Protein AF-A0A3R7LXV8-F1 (afdb_monomer_lite)

Foldseek 3Di:
DADDDDPDDDDDDDDDADADEDEDEDEDAHDDDPDDDDAEADDDHPYEPDYAYPYLEYEEAEAEEEHQDDEAAEDEDEPPANYEYEEYEHEYEYQYAEYADYEAYDEHYEYAEAEYEYEHQEHEYAYDEYAQAALYEYNYDDAYEYEHAYAEYAYHEYAQYALYEHEEAYAEYEHQYAEYAEAEYEAEHLYEYEEYEYEYAHAEAEYAYHEYEAEHLYEYEEYEYEEEHQEHEYAEHEYAYYANYEYEEYEYEYEHQEHEYAYAEYAAEALYEYEEYEYEYEYQYYEYADHEYEAEHLYEYEEYEYEYEYQYHEYAYAEYEAEANYEYEEYEYEYEHQEAEYAEAEYAYYAAYEYEEYEYYYEHAYHEYAYAEYHQALEEYEEYEYEEAYQEHDYNEHEYHQHENGDYYEYEYAYNYQEYYYEYEYHGYADDEYEYDYDDDHHDDDYDYADDDDYDYDDPDDDDDDDDDDDDDD

pLDDT: mean 75.25, std 23.35, range [21.7, 98.75]

Organism: Penaeus vannamei (NCBI:txid6689)

Sequence (474 aa):
MPLLWELSWLRQSLSFEIRLFFCGRWRLPLLWELSWLPPEPLFRNRGFFCGRWRCLFCGAVLVTARASLFEIEAFSVDAGDASSVGAVLVTARASLFEIEAFRGPGDASSVGAVLVTARASLFEIEAFLVDAGDASFCGSCPLLTARDSLFEIDSFSVDAGDASSVGAVLVTARASLFEIEAFSVDAGDASSVGAVLVTARDSLFEIEAFSVDAGDASSVGAVLVTARASLSKLEAFSVDVGDASSVGAILVTARASLFEIEAFSVDAGDASSVGAVLVTARASLFEIDSFSVDAGDASSVGAVLVTARASLFEIEAFSVDAGDASSVGAVLVTARDSLFEIEAFSVDAGDASSVGAVLVTARDSLFEIEAFSVDAGASSVGAVLVTARDSLFEIEAFSVDAGDASSVGAVLVTARASLFEMTFSVDAGDALLWELSWLPPEILFRNRGFFCGRWRCLFCGSCLGYRQRLSFRN

Structure (mmCIF, N/CA/C/O backbone):
data_AF-A0A3R7LXV8-F1
#
_entry.id   AF-A0A3R7LXV8-F1
#
loop_
_atom_site.group_PDB
_atom_site.id
_atom_site.type_symbol
_atom_site.label_atom_id
_atom_site.label_alt_id
_atom_site.label_comp_id
_atom_site.label_asym_id
_atom_site.label_entity_id
_atom_site.label_seq_id
_atom_site.pdbx_PDB_ins_code
_atom_site.Cartn_x
_atom_site.Cartn_y
_atom_site.Cartn_z
_atom_site.occupancy
_atom_site.B_iso_or_equiv
_atom_site.auth_seq_id
_atom_site.auth_comp_id
_atom_site.auth_asym_id
_atom_site.auth_atom_id
_atom_site.pdbx_PDB_model_num
ATOM 1 N N . MET A 1 1 ? 47.056 -8.981 -18.732 1.00 21.70 1 MET A N 1
ATOM 2 C CA . MET A 1 1 ? 47.445 -8.486 -17.396 1.00 21.70 1 MET A CA 1
ATOM 3 C C . MET A 1 1 ? 46.817 -7.119 -17.222 1.00 21.70 1 MET A C 1
ATOM 5 O O . MET A 1 1 ? 47.190 -6.236 -17.985 1.00 21.70 1 MET A O 1
ATOM 9 N N . PRO A 1 2 ? 45.818 -6.947 -16.344 1.00 25.75 2 PRO A N 1
ATOM 10 C CA . PRO A 1 2 ? 45.335 -5.612 -16.036 1.00 25.75 2 PRO A CA 1
ATOM 11 C C . PRO A 1 2 ? 46.410 -4.911 -15.195 1.00 25.75 2 PRO A C 1
ATOM 13 O O . PRO A 1 2 ? 46.959 -5.501 -14.265 1.00 25.75 2 PRO A O 1
ATOM 16 N N . LEU A 1 3 ? 46.772 -3.690 -15.583 1.00 22.19 3 LEU A N 1
ATOM 17 C CA . LEU A 1 3 ? 47.634 -2.818 -14.792 1.00 22.19 3 LEU A CA 1
ATOM 18 C C . LEU A 1 3 ? 46.823 -2.346 -13.580 1.00 22.19 3 LEU A C 1
ATOM 20 O O . LEU A 1 3 ? 45.933 -1.514 -13.732 1.00 22.19 3 LEU A O 1
ATOM 24 N N . LEU A 1 4 ? 47.117 -2.904 -12.405 1.00 23.64 4 LEU A N 1
ATOM 25 C CA . LEU A 1 4 ? 46.687 -2.355 -11.121 1.00 23.64 4 LEU A CA 1
ATOM 26 C C . LEU A 1 4 ? 47.492 -1.071 -10.879 1.00 23.64 4 LEU A C 1
ATOM 28 O O . LEU A 1 4 ? 48.722 -1.119 -10.844 1.00 23.64 4 LEU A O 1
ATOM 32 N N . TRP A 1 5 ? 46.818 0.067 -10.740 1.00 25.08 5 TRP A N 1
ATOM 33 C CA . TRP A 1 5 ? 47.441 1.290 -10.235 1.00 25.08 5 TRP A CA 1
ATOM 34 C C . TRP A 1 5 ? 47.095 1.415 -8.753 1.00 25.08 5 TRP A C 1
ATOM 36 O O . TRP A 1 5 ? 45.983 1.789 -8.403 1.00 25.08 5 TRP A O 1
ATOM 46 N N . GLU A 1 6 ? 48.050 1.076 -7.891 1.00 23.61 6 GLU A N 1
ATOM 47 C CA . GLU A 1 6 ? 47.955 1.238 -6.440 1.00 23.61 6 GLU A CA 1
ATOM 48 C C . GLU A 1 6 ? 48.691 2.536 -6.061 1.00 23.61 6 GLU A C 1
ATOM 50 O O . GLU A 1 6 ? 49.914 2.635 -6.183 1.00 23.61 6 GLU A O 1
ATOM 55 N N . LEU A 1 7 ? 47.955 3.576 -5.661 1.00 26.75 7 LEU A N 1
ATOM 56 C CA . LEU A 1 7 ? 48.532 4.832 -5.169 1.00 26.75 7 LEU A CA 1
ATOM 57 C C . LEU A 1 7 ? 48.696 4.752 -3.645 1.00 26.75 7 LEU A C 1
ATOM 59 O O . LEU A 1 7 ? 47.883 5.274 -2.888 1.00 26.75 7 LEU A O 1
ATOM 63 N N . SER A 1 8 ? 49.761 4.092 -3.183 1.00 23.38 8 SER A N 1
ATOM 64 C CA . SER A 1 8 ? 50.146 4.086 -1.767 1.00 23.38 8 SER A CA 1
ATOM 65 C C . SER A 1 8 ? 51.012 5.311 -1.439 1.00 23.38 8 SER A C 1
ATOM 67 O O . SER A 1 8 ? 52.130 5.423 -1.947 1.00 23.38 8 SER A O 1
ATOM 69 N N . TRP A 1 9 ? 50.543 6.209 -0.568 1.00 33.78 9 TRP A N 1
ATOM 70 C CA . TRP A 1 9 ? 51.313 7.381 -0.125 1.00 33.78 9 TRP A CA 1
ATOM 71 C C . TRP A 1 9 ? 51.770 7.232 1.333 1.00 33.78 9 TRP A C 1
ATOM 73 O O . TRP A 1 9 ? 50.988 6.898 2.221 1.00 33.78 9 TRP A O 1
ATOM 83 N N . LEU A 1 10 ? 53.067 7.454 1.578 1.00 25.08 10 LEU A N 1
ATOM 84 C CA . LEU A 1 10 ? 53.730 7.280 2.874 1.00 25.08 10 LEU A CA 1
ATOM 85 C C . LEU A 1 10 ? 53.909 8.628 3.595 1.00 25.08 10 LEU A C 1
ATOM 87 O O . LEU A 1 10 ? 54.600 9.504 3.088 1.00 25.08 10 LEU A O 1
ATOM 91 N N . ARG A 1 11 ? 53.328 8.711 4.803 1.00 30.47 11 ARG A N 1
ATOM 92 C CA . ARG A 1 11 ? 53.577 9.632 5.937 1.00 30.47 11 ARG A CA 1
ATOM 93 C C . ARG A 1 11 ? 53.960 11.086 5.621 1.00 30.47 11 ARG A C 1
ATOM 95 O O . ARG A 1 11 ? 55.124 11.359 5.343 1.00 30.47 11 ARG A O 1
ATOM 102 N N . GLN A 1 12 ? 53.069 12.013 5.982 1.00 26.98 12 GLN A N 1
ATOM 103 C CA . GLN A 1 12 ? 53.411 13.216 6.759 1.00 26.98 12 GLN A CA 1
ATOM 104 C C . GLN A 1 12 ? 52.143 13.864 7.335 1.00 26.98 12 GLN A C 1
ATOM 106 O O . GLN A 1 12 ? 51.130 13.937 6.658 1.00 26.98 12 GLN A O 1
ATOM 111 N N . SER A 1 13 ? 52.213 14.311 8.593 1.00 32.75 13 SER A N 1
ATOM 112 C CA . SER A 1 13 ? 51.099 14.887 9.352 1.00 32.75 13 SER A CA 1
ATOM 113 C C . SER A 1 13 ? 50.655 16.233 8.778 1.00 32.75 13 SER A C 1
ATOM 115 O O . SER A 1 13 ? 51.198 17.273 9.157 1.00 32.75 13 SER A O 1
ATOM 117 N N . LEU A 1 14 ? 49.682 16.229 7.877 1.00 32.28 14 LEU A N 1
ATOM 118 C CA . LEU A 1 14 ? 49.040 17.428 7.352 1.00 32.28 14 LEU A CA 1
ATOM 119 C C . LEU A 1 14 ? 47.559 17.118 7.130 1.00 32.28 14 LEU A C 1
ATOM 121 O O . LEU A 1 14 ? 47.203 16.027 6.713 1.00 32.28 14 LEU A O 1
ATOM 125 N N . SER A 1 15 ? 46.686 18.077 7.417 1.00 32.94 15 SER A N 1
ATOM 126 C CA . SER A 1 15 ? 45.326 18.073 6.881 1.00 32.94 15 SER A CA 1
ATOM 127 C C . SER A 1 15 ? 45.406 17.971 5.353 1.00 32.94 15 SER A C 1
ATOM 129 O O . SER A 1 15 ? 45.984 18.861 4.724 1.00 32.94 15 SER A O 1
ATOM 131 N N . PHE A 1 16 ? 44.866 16.906 4.763 1.00 35.31 16 PHE A N 1
ATOM 132 C CA . PHE A 1 16 ? 44.858 16.727 3.312 1.00 35.31 16 PHE A CA 1
ATOM 133 C C . PHE A 1 16 ? 43.500 17.157 2.752 1.00 35.31 16 PHE A C 1
ATOM 135 O O . PHE A 1 16 ? 42.516 16.431 2.844 1.00 35.31 16 PHE A O 1
ATOM 142 N N . GLU A 1 17 ? 43.457 18.359 2.176 1.00 31.52 17 GLU A N 1
ATOM 143 C CA . GLU A 1 17 ? 42.400 18.770 1.251 1.00 31.52 17 GLU A CA 1
ATOM 144 C C . GLU A 1 17 ? 42.740 18.156 -0.108 1.00 31.52 17 GLU A C 1
ATOM 146 O O . GLU A 1 17 ? 43.732 18.524 -0.745 1.00 31.52 17 GLU A O 1
ATOM 151 N N . ILE A 1 18 ? 41.956 17.171 -0.533 1.00 34.84 18 ILE A N 1
ATOM 152 C CA . ILE A 1 18 ? 42.112 16.565 -1.848 1.00 34.84 18 ILE A CA 1
ATOM 153 C C . ILE A 1 18 ? 41.118 17.266 -2.779 1.00 34.84 18 ILE A C 1
ATOM 155 O O . ILE A 1 18 ? 39.916 17.062 -2.678 1.00 34.84 18 ILE A O 1
ATOM 159 N N . ARG A 1 19 ? 41.627 18.111 -3.685 1.00 26.41 19 ARG A N 1
ATOM 160 C CA . ARG A 1 19 ? 40.862 18.619 -4.834 1.00 26.41 19 ARG A CA 1
ATOM 161 C C . ARG A 1 19 ? 41.135 17.714 -6.024 1.00 26.41 19 ARG A C 1
ATOM 163 O O . ARG A 1 19 ? 42.104 17.930 -6.754 1.00 26.41 19 ARG A O 1
ATOM 170 N N . LEU A 1 20 ? 40.326 16.676 -6.207 1.00 34.28 20 LEU A N 1
ATOM 171 C CA . LEU A 1 20 ? 40.385 15.871 -7.427 1.00 34.28 20 LEU A CA 1
ATOM 172 C C . LEU A 1 20 ? 39.414 16.468 -8.442 1.00 34.28 20 LEU A C 1
ATOM 174 O O . LEU A 1 20 ? 38.206 16.394 -8.280 1.00 34.28 20 LEU A O 1
ATOM 178 N N . PHE A 1 21 ? 39.970 17.077 -9.487 1.00 25.53 21 PHE A N 1
ATOM 179 C CA . PHE A 1 21 ? 39.252 17.417 -10.712 1.00 25.53 21 PHE A CA 1
ATOM 180 C C . PHE A 1 21 ? 39.635 16.380 -11.769 1.00 25.53 21 PHE A C 1
ATOM 182 O O . PHE A 1 21 ? 40.750 16.417 -12.293 1.00 25.53 21 PHE A O 1
ATOM 189 N N . PHE A 1 22 ? 38.732 15.456 -12.101 1.00 33.69 22 PHE A N 1
ATOM 190 C CA . PHE A 1 22 ? 38.954 14.473 -13.168 1.00 33.69 22 PHE A CA 1
ATOM 191 C C . PHE A 1 22 ? 38.072 14.749 -14.386 1.00 33.69 22 PHE A C 1
ATOM 193 O O . PHE A 1 22 ? 37.189 13.971 -14.707 1.00 33.69 22 PHE A O 1
ATOM 200 N N . CYS A 1 23 ? 38.350 15.819 -15.131 1.00 26.12 23 CYS A N 1
ATOM 201 C CA . CYS A 1 23 ? 37.701 16.047 -16.424 1.00 26.12 23 CYS A CA 1
ATOM 202 C C . CYS A 1 23 ? 38.607 15.527 -17.557 1.00 26.12 23 CYS A C 1
ATOM 204 O O . CYS A 1 23 ? 39.645 16.122 -17.850 1.00 26.12 23 CYS A O 1
ATOM 206 N N . GLY A 1 24 ? 38.268 14.396 -18.189 1.00 29.72 24 GLY A N 1
ATOM 207 C CA . GLY A 1 24 ? 39.076 13.847 -19.285 1.00 29.72 24 GLY A CA 1
ATOM 208 C C . GLY A 1 24 ? 38.392 12.746 -20.099 1.00 29.72 24 GLY A C 1
ATOM 209 O O . GLY A 1 24 ? 37.560 12.002 -19.592 1.00 29.72 24 GLY A O 1
ATOM 210 N N . ARG A 1 25 ? 38.755 12.650 -21.385 1.00 32.19 25 ARG A N 1
ATOM 211 C CA . ARG A 1 25 ? 38.256 11.654 -22.349 1.00 32.19 25 ARG A CA 1
ATOM 212 C C . ARG A 1 25 ? 39.198 10.449 -22.353 1.00 32.19 25 ARG A C 1
ATOM 214 O O . ARG A 1 25 ? 40.318 10.567 -22.848 1.00 32.19 25 ARG A O 1
ATOM 221 N N . TRP A 1 26 ? 38.756 9.297 -21.855 1.00 38.47 26 TRP A N 1
ATOM 222 C CA . TRP A 1 26 ? 39.621 8.122 -21.691 1.00 38.47 26 TRP A CA 1
ATOM 223 C C . TRP A 1 26 ? 39.128 6.934 -22.517 1.00 38.47 26 TRP A C 1
ATOM 225 O O . TRP A 1 26 ? 37.932 6.707 -22.650 1.00 38.47 26 TRP A O 1
ATOM 235 N N . ARG A 1 27 ? 40.066 6.189 -23.107 1.00 31.12 27 ARG A N 1
ATOM 236 C CA . ARG A 1 27 ? 39.825 4.927 -23.816 1.00 31.12 27 ARG A CA 1
ATOM 237 C C . ARG A 1 27 ? 40.761 3.899 -23.196 1.00 31.12 27 ARG A C 1
ATOM 239 O O . ARG A 1 27 ? 41.944 4.010 -23.487 1.00 31.12 27 ARG A O 1
ATOM 246 N N . LEU A 1 28 ? 40.274 2.991 -22.341 1.00 30.36 28 LEU A N 1
ATOM 247 C CA . LEU A 1 28 ? 40.851 1.673 -21.970 1.00 30.36 28 LEU A CA 1
ATOM 248 C C . LEU A 1 28 ? 40.073 1.082 -20.761 1.00 30.36 28 LEU A C 1
ATOM 250 O O . LEU A 1 28 ? 39.658 1.852 -19.896 1.00 30.36 28 LEU A O 1
ATOM 254 N N . PRO A 1 29 ? 39.899 -0.253 -20.656 1.00 34.69 29 PRO A N 1
ATOM 255 C CA . PRO A 1 29 ? 39.239 -0.879 -19.511 1.00 34.69 29 PRO A CA 1
ATOM 256 C C . PRO A 1 29 ? 40.196 -0.900 -18.312 1.00 34.69 29 PRO A C 1
ATOM 258 O O . PRO A 1 29 ? 41.260 -1.522 -18.366 1.00 34.69 29 PRO A O 1
ATOM 261 N N . LEU A 1 30 ? 39.836 -0.207 -17.234 1.00 42.38 30 LEU A N 1
ATOM 262 C CA . LEU A 1 30 ? 40.614 -0.128 -15.996 1.00 42.38 30 LEU A CA 1
ATOM 263 C C . LEU A 1 30 ? 39.721 -0.512 -14.808 1.00 42.38 30 LEU A C 1
ATOM 265 O O . LEU A 1 30 ? 38.565 -0.099 -14.740 1.00 42.38 30 LEU A O 1
ATOM 269 N N . LEU A 1 31 ? 40.266 -1.316 -13.892 1.00 36.41 31 LEU A N 1
ATOM 270 C CA . LEU A 1 31 ? 39.739 -1.481 -12.537 1.00 36.41 31 LEU A CA 1
ATOM 271 C C . LEU A 1 31 ? 40.376 -0.372 -11.692 1.00 36.41 31 LEU A C 1
ATOM 273 O O . LEU A 1 31 ? 41.605 -0.292 -11.643 1.00 36.41 31 LEU A O 1
ATOM 277 N N . TRP A 1 32 ? 39.563 0.478 -11.069 1.00 44.03 32 TRP A N 1
ATOM 278 C CA . TRP A 1 32 ? 40.044 1.553 -10.202 1.00 44.03 32 TRP A CA 1
ATOM 279 C C . TRP A 1 32 ? 39.701 1.221 -8.751 1.00 44.03 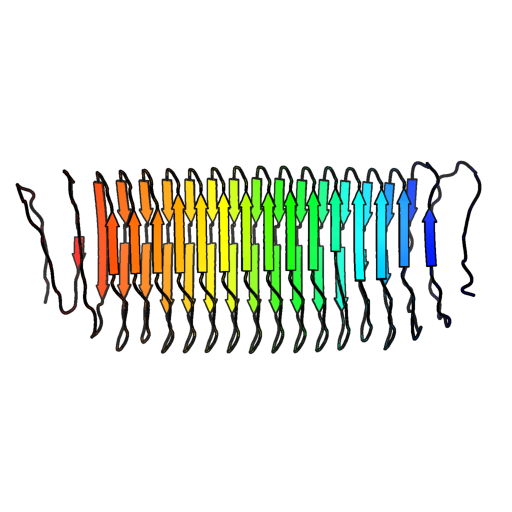32 TRP A C 1
ATOM 281 O O . TRP A 1 32 ? 38.531 1.166 -8.379 1.00 44.03 32 TRP A O 1
ATOM 291 N N . GLU A 1 33 ? 40.731 1.002 -7.937 1.00 36.12 33 GLU A N 1
ATOM 292 C CA . GLU A 1 33 ? 40.610 0.814 -6.493 1.00 36.12 33 GLU A CA 1
ATOM 293 C C . GLU A 1 33 ? 41.230 2.030 -5.796 1.00 36.12 33 GLU A C 1
ATOM 295 O O . GLU A 1 33 ? 42.445 2.230 -5.820 1.00 36.12 33 GLU A O 1
ATOM 300 N N . LEU A 1 34 ? 40.387 2.878 -5.201 1.00 46.56 34 LEU A N 1
ATOM 301 C CA . LEU A 1 34 ? 40.820 3.935 -4.287 1.00 46.56 34 LEU A CA 1
ATOM 302 C C . LEU A 1 34 ? 40.690 3.388 -2.863 1.00 46.56 34 LEU A C 1
ATOM 304 O O . LEU A 1 34 ? 39.652 3.505 -2.211 1.00 46.56 34 LEU A O 1
ATOM 308 N N . SER A 1 35 ? 41.754 2.734 -2.399 1.00 35.75 35 SER A N 1
ATOM 309 C CA . SER A 1 35 ? 41.863 2.227 -1.032 1.00 35.75 35 SER A CA 1
ATOM 310 C C . SER A 1 35 ? 42.602 3.234 -0.151 1.00 35.75 35 SER A C 1
ATOM 312 O O . SER A 1 35 ? 43.805 3.447 -0.326 1.00 35.75 35 SER A O 1
ATOM 314 N N . TRP A 1 36 ? 41.913 3.833 0.824 1.00 41.44 36 TRP A N 1
ATOM 315 C CA . TRP A 1 36 ? 42.542 4.703 1.821 1.00 41.44 36 TRP A CA 1
ATOM 316 C C . TRP A 1 36 ? 42.566 4.007 3.191 1.00 41.44 36 TRP A C 1
ATOM 318 O O . TRP A 1 36 ? 41.528 3.730 3.792 1.00 41.44 36 TRP A O 1
ATOM 328 N N . LEU A 1 37 ? 43.769 3.655 3.660 1.00 38.50 37 LEU A N 1
ATOM 329 C CA . LEU A 1 37 ? 44.003 2.809 4.842 1.00 38.50 37 LEU A CA 1
ATOM 330 C C . LEU A 1 37 ? 44.733 3.439 6.061 1.00 38.50 37 LEU A C 1
ATOM 332 O O . LEU A 1 37 ? 44.936 2.692 7.026 1.00 38.50 37 LEU A O 1
ATOM 336 N N . PRO A 1 38 ? 45.147 4.725 6.123 1.00 38.31 38 PRO A N 1
ATOM 337 C CA . PRO A 1 38 ? 45.805 5.246 7.320 1.00 38.31 38 PRO A CA 1
ATOM 338 C C . PRO A 1 38 ? 44.804 5.742 8.390 1.00 38.31 38 PRO A C 1
ATOM 340 O O . PRO A 1 38 ? 43.674 6.102 8.075 1.00 38.31 38 PRO A O 1
ATOM 343 N N . PRO A 1 39 ? 45.203 5.777 9.677 1.00 42.38 39 PRO A N 1
ATOM 344 C CA . PRO A 1 39 ? 44.361 6.207 10.790 1.00 42.38 39 PRO A CA 1
ATOM 345 C C . PRO A 1 39 ? 44.471 7.728 10.999 1.00 42.38 39 PRO A C 1
ATOM 347 O O . PRO A 1 39 ? 44.865 8.169 12.079 1.00 42.38 39 PRO A O 1
ATOM 350 N N . GLU A 1 40 ? 44.230 8.540 9.967 1.00 50.38 40 GLU A N 1
ATOM 351 C CA . GLU A 1 40 ? 44.293 10.005 10.110 1.00 50.38 40 GLU A CA 1
ATOM 352 C C . GLU A 1 40 ? 42.901 10.617 10.365 1.00 50.38 40 GLU A C 1
ATOM 354 O O . GLU A 1 40 ? 41.884 9.992 10.056 1.00 50.38 40 GLU A O 1
ATOM 359 N N . PRO A 1 41 ? 42.818 11.816 10.977 1.00 51.84 41 PRO A N 1
ATOM 360 C CA . PRO A 1 41 ? 41.562 12.285 11.546 1.00 51.84 41 PRO A CA 1
ATOM 361 C C . PRO A 1 41 ? 40.553 12.793 10.505 1.00 51.84 41 PRO A C 1
ATOM 363 O O . PRO A 1 41 ? 39.364 12.691 10.760 1.00 51.84 41 PRO A O 1
ATOM 366 N N . LEU A 1 42 ? 40.939 13.301 9.335 1.00 50.75 42 LEU A N 1
ATOM 367 C CA . LEU A 1 42 ? 40.001 14.000 8.439 1.00 50.75 42 LEU A CA 1
ATOM 368 C C . LEU A 1 42 ? 40.218 13.601 6.975 1.00 50.75 42 LEU A C 1
ATOM 370 O O . LEU A 1 42 ? 41.320 13.786 6.460 1.00 50.75 42 LEU A O 1
ATOM 374 N N . PHE A 1 43 ? 39.169 13.106 6.309 1.00 52.88 43 PHE A N 1
ATOM 375 C CA . PHE A 1 43 ? 39.089 13.018 4.851 1.00 52.88 43 PHE A CA 1
ATOM 376 C C . PHE A 1 43 ? 38.005 13.984 4.369 1.00 52.88 43 PHE A C 1
ATOM 378 O O . PHE A 1 43 ? 36.826 13.800 4.659 1.00 52.88 43 PHE A O 1
ATOM 385 N N . ARG A 1 44 ? 38.421 15.019 3.638 1.00 46.97 44 ARG A N 1
ATOM 386 C CA . ARG A 1 44 ? 37.521 16.003 3.038 1.00 46.97 44 ARG A CA 1
ATOM 387 C C . ARG A 1 44 ? 37.818 16.086 1.547 1.00 46.97 44 ARG A C 1
ATOM 389 O O . ARG A 1 44 ? 38.906 16.536 1.170 1.00 46.97 44 ARG A O 1
ATOM 396 N N . ASN A 1 45 ? 36.894 15.618 0.712 1.00 50.94 45 ASN A N 1
ATOM 397 C CA . ASN A 1 45 ? 37.010 15.744 -0.736 1.00 50.94 45 ASN A CA 1
ATOM 398 C C . ASN A 1 45 ? 36.132 16.899 -1.224 1.00 50.94 45 ASN A C 1
ATOM 400 O O . ASN A 1 45 ? 34.939 16.721 -1.444 1.00 50.94 45 ASN A O 1
ATOM 404 N N . ARG A 1 46 ? 36.762 18.060 -1.431 1.00 37.00 46 ARG A N 1
ATOM 405 C CA . ARG A 1 46 ? 36.122 19.263 -1.985 1.00 37.00 46 ARG A CA 1
ATOM 406 C C . ARG A 1 46 ? 36.197 19.326 -3.512 1.00 37.00 46 ARG A C 1
ATOM 408 O O . ARG A 1 46 ? 36.726 20.278 -4.096 1.00 37.00 46 ARG A O 1
ATOM 415 N N . GLY A 1 47 ? 35.892 18.208 -4.161 1.00 37.03 47 GLY A N 1
ATOM 416 C CA . GLY A 1 47 ? 36.161 18.002 -5.579 1.00 37.03 47 GLY A CA 1
ATOM 417 C C . GLY A 1 47 ? 35.058 17.216 -6.267 1.00 37.03 47 GLY A C 1
ATOM 418 O O . GLY A 1 47 ? 34.642 16.165 -5.787 1.00 37.03 47 GLY A O 1
ATOM 419 N N . PHE A 1 48 ? 34.651 17.704 -7.441 1.00 33.53 48 PHE A N 1
ATOM 420 C CA . PHE A 1 48 ? 33.743 17.016 -8.354 1.00 33.53 48 PHE A CA 1
ATOM 421 C C . PHE A 1 48 ? 34.398 15.743 -8.911 1.00 33.53 48 PHE A C 1
ATOM 423 O O . PHE A 1 48 ? 35.278 15.808 -9.781 1.00 33.53 48 PHE A O 1
ATOM 430 N N . PHE A 1 49 ? 33.914 14.570 -8.499 1.00 43.59 49 PHE A N 1
ATOM 431 C CA . PHE A 1 49 ? 34.087 13.362 -9.304 1.00 43.59 49 PHE A CA 1
ATOM 432 C C . PHE A 1 49 ? 33.038 13.379 -10.420 1.00 43.59 49 PHE A C 1
ATOM 434 O O . PHE A 1 49 ? 31.945 12.848 -10.272 1.00 43.59 49 PHE A O 1
ATOM 441 N N . CYS A 1 50 ? 33.376 14.029 -11.536 1.00 34.56 50 CYS A N 1
ATOM 442 C CA . CYS A 1 50 ? 32.590 14.018 -12.768 1.00 34.56 50 CYS A CA 1
ATOM 443 C C . CYS A 1 50 ? 33.476 13.495 -13.898 1.00 34.56 50 CYS A C 1
ATOM 445 O O . CYS A 1 50 ? 34.389 14.186 -14.350 1.00 34.56 50 CYS A O 1
ATOM 447 N N . GLY A 1 51 ? 33.243 12.257 -14.327 1.00 38.59 51 GLY A N 1
ATOM 448 C CA . GLY A 1 51 ? 33.926 11.665 -15.471 1.00 38.59 51 GLY A CA 1
ATOM 449 C C . GLY A 1 51 ? 32.905 11.250 -16.518 1.00 38.59 51 GLY A C 1
ATOM 450 O O . GLY A 1 51 ? 32.037 10.449 -16.208 1.00 38.59 51 GLY A O 1
ATOM 451 N N . ARG A 1 52 ? 33.031 11.752 -17.755 1.00 35.72 52 ARG A N 1
ATOM 452 C CA . ARG A 1 52 ? 32.274 11.244 -18.911 1.00 35.72 52 ARG A CA 1
ATOM 453 C C . ARG A 1 52 ? 33.042 10.080 -19.530 1.00 35.72 52 ARG A C 1
ATOM 455 O O . ARG A 1 52 ? 34.033 10.282 -20.247 1.00 35.72 52 ARG A O 1
ATOM 462 N N . TRP A 1 53 ? 32.618 8.854 -19.245 1.00 40.22 53 TRP A N 1
ATOM 463 C CA . TRP A 1 53 ? 33.359 7.650 -19.628 1.00 40.22 53 TRP A CA 1
ATOM 464 C C . TRP A 1 53 ? 32.917 7.129 -20.997 1.00 40.22 53 TRP A C 1
ATOM 466 O O . TRP A 1 53 ? 32.024 6.306 -21.102 1.00 40.22 53 TRP A O 1
ATOM 476 N N . ARG A 1 54 ? 33.601 7.516 -22.082 1.00 33.69 54 ARG A N 1
ATOM 477 C CA . ARG A 1 54 ? 33.449 6.810 -23.374 1.00 33.69 54 ARG A CA 1
ATOM 478 C C . ARG A 1 54 ? 34.278 5.525 -23.397 1.00 33.69 54 ARG A C 1
ATOM 480 O O . ARG A 1 54 ? 35.272 5.432 -24.120 1.00 33.69 54 ARG A O 1
ATOM 487 N N . CYS A 1 55 ? 33.866 4.538 -22.611 1.00 37.62 55 CYS A N 1
ATOM 488 C CA . CYS A 1 55 ? 34.456 3.204 -22.589 1.00 37.62 55 CYS A CA 1
ATOM 489 C C . CYS A 1 55 ? 33.388 2.160 -22.918 1.00 37.62 55 CYS A C 1
ATOM 491 O O . CYS A 1 55 ? 32.390 2.066 -22.223 1.00 37.62 55 CYS A O 1
ATOM 493 N N . LEU A 1 56 ? 33.635 1.321 -23.932 1.00 39.72 56 LEU A N 1
ATOM 494 C CA . LEU A 1 56 ? 32.749 0.192 -24.261 1.00 39.72 56 LEU A CA 1
ATOM 495 C C . LEU A 1 56 ? 32.526 -0.762 -23.069 1.00 39.72 56 LEU A C 1
ATOM 497 O O . LEU A 1 56 ? 31.527 -1.460 -23.063 1.00 39.72 56 LEU A O 1
ATOM 501 N N . PHE A 1 57 ? 33.447 -0.785 -22.093 1.00 42.19 57 PHE A N 1
ATOM 502 C CA . PHE A 1 57 ? 33.326 -1.475 -20.804 1.00 42.19 57 PHE A CA 1
ATOM 503 C C . PHE A 1 57 ? 34.207 -0.778 -19.746 1.00 42.19 57 PHE A C 1
ATOM 505 O O . PHE A 1 57 ? 35.437 -0.781 -19.873 1.00 42.19 57 PHE A O 1
ATOM 512 N N . CYS A 1 58 ? 33.611 -0.206 -18.699 1.00 54.56 58 CYS A N 1
ATOM 513 C CA . CYS A 1 58 ? 34.281 0.165 -17.448 1.00 54.56 58 CYS A CA 1
ATOM 514 C C . CYS A 1 58 ? 34.014 -0.913 -16.381 1.00 54.56 58 CYS A C 1
ATOM 516 O O . CYS A 1 58 ? 32.911 -1.449 -16.293 1.00 54.56 58 CYS A O 1
ATOM 518 N N . GLY A 1 59 ? 35.036 -1.261 -15.587 1.00 60.72 59 GLY A N 1
ATOM 519 C CA . GLY A 1 59 ? 34.920 -2.231 -14.489 1.00 60.72 59 GLY A CA 1
ATOM 520 C C . GLY A 1 59 ? 34.106 -1.701 -13.298 1.00 60.72 59 GLY A C 1
ATOM 521 O O . GLY A 1 59 ? 33.263 -0.822 -13.450 1.00 60.72 59 GLY A O 1
ATOM 522 N N . ALA A 1 60 ? 34.360 -2.231 -12.099 1.00 64.88 60 ALA A N 1
ATOM 523 C CA . ALA A 1 60 ? 33.783 -1.697 -10.866 1.00 64.88 60 ALA A CA 1
ATOM 524 C C . ALA A 1 60 ? 34.583 -0.487 -10.339 1.00 64.88 60 ALA A C 1
ATOM 526 O O . ALA A 1 60 ? 35.813 -0.465 -10.439 1.00 64.88 60 ALA A O 1
ATOM 527 N N . VAL A 1 61 ? 33.879 0.488 -9.765 1.00 69.75 61 VAL A N 1
ATOM 528 C CA . VAL A 1 61 ? 34.410 1.609 -8.985 1.00 69.75 61 VAL A CA 1
ATOM 529 C C . VAL A 1 61 ? 34.248 1.265 -7.508 1.00 69.75 61 VAL A C 1
ATOM 531 O O . VAL A 1 61 ? 33.131 1.061 -7.038 1.00 69.75 61 VAL A O 1
ATOM 534 N N . LEU A 1 62 ? 35.361 1.200 -6.776 1.00 71.00 62 LEU A N 1
ATOM 535 C CA . LEU A 1 62 ? 35.370 0.947 -5.336 1.00 71.00 62 LEU A CA 1
ATOM 536 C C . LEU A 1 62 ? 35.981 2.138 -4.593 1.00 71.00 62 LEU A C 1
ATOM 538 O O . LEU A 1 62 ? 37.168 2.435 -4.755 1.00 71.00 62 LEU A O 1
ATOM 542 N N . VAL A 1 63 ? 35.179 2.774 -3.741 1.00 73.50 63 VAL A N 1
ATOM 543 C CA . VAL A 1 63 ? 35.613 3.804 -2.794 1.00 73.50 63 VAL A CA 1
ATOM 544 C C . VAL A 1 63 ? 35.549 3.207 -1.396 1.00 73.50 63 VAL A C 1
ATOM 546 O O . VAL A 1 63 ? 34.472 2.874 -0.906 1.00 73.50 63 VAL A O 1
ATOM 549 N N . THR A 1 64 ? 36.703 3.056 -0.743 1.00 72.44 64 THR A N 1
ATOM 550 C CA . THR A 1 64 ? 36.761 2.609 0.656 1.00 72.44 64 THR A CA 1
ATOM 551 C C . THR A 1 64 ? 37.481 3.627 1.521 1.00 72.44 64 THR A C 1
ATOM 553 O O . THR A 1 64 ? 38.622 3.996 1.242 1.00 72.44 64 THR A O 1
ATOM 556 N N . ALA A 1 65 ? 36.825 4.058 2.597 1.00 70.81 65 ALA A N 1
ATOM 557 C CA . ALA A 1 65 ? 37.378 5.051 3.506 1.00 70.81 65 ALA A CA 1
ATOM 558 C C . ALA A 1 65 ? 37.271 4.636 4.975 1.00 70.81 65 ALA A C 1
ATOM 560 O O . ALA A 1 65 ? 36.290 4.030 5.420 1.00 70.81 65 ALA A O 1
ATOM 561 N N . ARG A 1 66 ? 38.307 4.985 5.741 1.00 73.56 66 ARG A N 1
ATOM 562 C CA . ARG A 1 66 ? 38.317 4.965 7.206 1.00 73.56 66 ARG A CA 1
ATOM 563 C C . ARG A 1 66 ? 38.855 6.302 7.698 1.00 73.56 66 ARG A C 1
ATOM 565 O O . ARG A 1 66 ? 40.040 6.560 7.533 1.00 73.56 66 ARG A O 1
ATOM 572 N N . ALA A 1 67 ? 38.002 7.128 8.283 1.00 71.00 67 ALA A N 1
ATOM 573 C CA . ALA A 1 67 ? 38.358 8.468 8.752 1.00 71.00 67 ALA A CA 1
ATOM 574 C C . ALA A 1 67 ? 37.514 8.833 9.983 1.00 71.00 67 ALA A C 1
ATOM 576 O O . ALA A 1 67 ? 36.694 8.026 10.404 1.00 71.00 67 ALA A O 1
ATOM 577 N N . SER A 1 68 ? 37.701 10.008 10.596 1.00 73.00 68 SER A N 1
ATOM 578 C CA . SER A 1 68 ? 36.689 10.518 11.544 1.00 73.00 68 SER A CA 1
ATOM 579 C C . SER A 1 68 ? 35.616 11.354 10.838 1.00 73.00 68 SER A C 1
ATOM 581 O O . SER A 1 68 ? 34.451 11.267 11.208 1.00 73.00 68 SER A O 1
ATOM 583 N N . LEU A 1 69 ? 35.984 12.046 9.758 1.00 76.38 69 LEU A N 1
ATOM 584 C CA . LEU A 1 69 ? 35.079 12.711 8.817 1.00 76.38 69 LEU A CA 1
ATOM 585 C C . LEU A 1 69 ? 35.280 12.118 7.425 1.00 76.38 69 LEU A C 1
ATOM 587 O O . LEU A 1 69 ? 36.433 11.973 7.003 1.00 76.38 69 LEU A O 1
ATOM 591 N N . PHE A 1 70 ? 34.187 11.811 6.735 1.00 75.25 70 PHE A N 1
ATOM 592 C CA . PHE A 1 70 ? 34.167 11.477 5.320 1.00 75.25 70 PHE A CA 1
ATOM 593 C C . PHE A 1 70 ? 33.076 12.294 4.624 1.00 75.25 70 PHE A C 1
ATOM 595 O O . PHE A 1 70 ? 31.898 12.022 4.815 1.00 75.25 70 PHE A O 1
ATOM 602 N N . GLU A 1 71 ? 33.499 13.273 3.832 1.00 77.75 71 GLU A N 1
ATOM 603 C CA . GLU A 1 71 ? 32.626 14.230 3.140 1.00 77.75 71 GLU A CA 1
ATOM 604 C C . GLU A 1 71 ? 32.864 14.132 1.626 1.00 77.75 71 GLU A C 1
ATOM 606 O O . GLU A 1 71 ? 34.022 14.134 1.169 1.00 77.75 71 GLU A O 1
ATOM 611 N N . ILE A 1 72 ? 31.776 14.021 0.864 1.00 73.12 72 ILE A N 1
ATOM 612 C CA . ILE A 1 72 ? 31.745 14.062 -0.600 1.00 73.12 72 ILE A CA 1
ATOM 613 C C . ILE A 1 72 ? 30.804 15.195 -1.030 1.00 73.12 72 ILE A C 1
ATOM 615 O O . ILE A 1 72 ? 29.595 15.049 -0.916 1.00 73.12 72 ILE A O 1
ATOM 619 N N . GLU A 1 73 ? 31.347 16.263 -1.618 1.00 73.56 73 GLU A N 1
ATOM 620 C CA . GLU A 1 73 ? 30.520 17.340 -2.201 1.00 73.56 73 GLU A CA 1
ATOM 621 C C . GLU A 1 73 ? 29.723 16.847 -3.430 1.00 73.56 73 GLU A C 1
ATOM 623 O O . GLU A 1 73 ? 28.539 17.094 -3.600 1.00 73.56 73 GLU A O 1
ATOM 628 N N . ALA A 1 74 ? 30.356 16.104 -4.341 1.00 69.25 74 ALA A N 1
ATOM 629 C CA . ALA A 1 74 ? 29.640 15.565 -5.495 1.00 69.25 74 ALA A CA 1
ATOM 630 C C . ALA A 1 74 ? 30.279 14.284 -6.021 1.00 69.25 74 ALA A C 1
ATOM 632 O O . ALA A 1 74 ? 31.465 14.245 -6.378 1.00 69.25 74 ALA A O 1
ATOM 633 N N . PHE A 1 75 ? 29.460 13.245 -6.147 1.00 69.44 75 PHE A N 1
ATOM 634 C CA . PHE A 1 75 ? 29.808 11.999 -6.807 1.00 69.44 75 PHE A CA 1
ATOM 635 C C . PHE A 1 75 ? 28.838 11.742 -7.955 1.00 69.44 75 PHE A C 1
ATOM 637 O O . PHE A 1 75 ? 27.667 11.465 -7.730 1.00 69.44 75 PHE A O 1
ATOM 644 N N . SER A 1 76 ? 29.324 11.820 -9.194 1.00 70.75 76 SER A N 1
ATOM 645 C CA . SER A 1 76 ? 28.517 11.565 -10.386 1.00 70.75 76 SER A CA 1
ATOM 646 C C . SER A 1 76 ? 29.142 10.469 -11.239 1.00 70.75 76 SER A C 1
ATOM 648 O O . SER A 1 76 ? 30.343 10.483 -11.535 1.00 70.75 76 SER A O 1
ATOM 650 N N . VAL A 1 77 ? 28.315 9.516 -11.660 1.00 66.12 77 VAL A N 1
ATOM 651 C CA . VAL A 1 77 ? 28.708 8.443 -12.573 1.00 66.12 77 VAL A CA 1
ATOM 652 C C . VAL A 1 77 ? 27.977 8.644 -13.886 1.00 66.12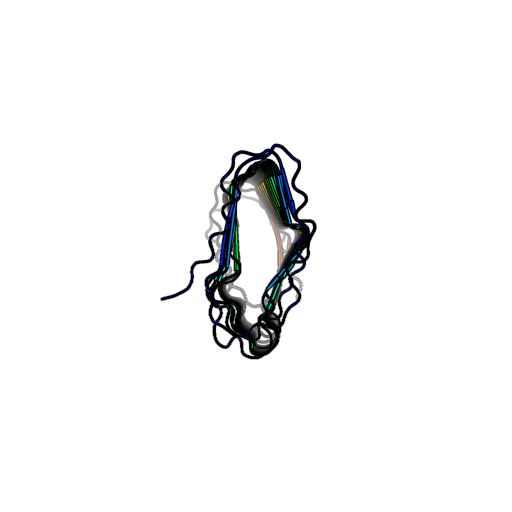 77 VAL A C 1
ATOM 654 O O . VAL A 1 77 ? 26.925 8.073 -14.086 1.00 66.12 77 VAL A O 1
ATOM 657 N N . ASP A 1 78 ? 28.550 9.424 -14.802 1.00 63.19 78 ASP A N 1
ATOM 658 C CA . ASP A 1 78 ? 28.013 9.572 -16.158 1.00 63.19 78 ASP A CA 1
ATOM 659 C C . ASP A 1 78 ? 28.725 8.608 -17.118 1.00 63.19 78 ASP A C 1
ATOM 661 O O . ASP A 1 78 ? 29.868 8.806 -17.567 1.00 63.19 78 ASP A O 1
ATOM 665 N N . ALA A 1 79 ? 28.031 7.524 -17.427 1.00 56.28 79 ALA A N 1
ATOM 666 C CA . ALA A 1 79 ? 28.438 6.569 -18.431 1.00 56.28 79 ALA A CA 1
ATOM 667 C C . ALA A 1 79 ? 27.901 7.018 -19.801 1.00 56.28 79 ALA A C 1
ATOM 669 O O . ALA A 1 79 ? 27.120 6.310 -20.406 1.00 56.28 79 ALA A O 1
ATOM 670 N N . GLY A 1 80 ? 28.336 8.169 -20.325 1.00 55.06 80 GLY A N 1
ATOM 671 C CA . GLY A 1 80 ? 27.784 8.717 -21.576 1.00 55.06 80 GLY A CA 1
ATOM 672 C C . GLY A 1 80 ? 27.616 7.722 -22.743 1.00 55.06 80 GLY A C 1
ATOM 673 O O . GLY A 1 80 ? 28.278 6.687 -22.795 1.00 55.06 80 GLY A O 1
ATOM 674 N N . ASP A 1 81 ? 26.790 8.096 -23.719 1.00 59.81 81 ASP A N 1
ATOM 675 C CA . ASP A 1 81 ? 26.084 7.239 -24.684 1.00 59.81 81 ASP A CA 1
ATOM 676 C C . ASP A 1 81 ? 26.753 5.883 -25.020 1.00 59.81 81 ASP A C 1
ATOM 678 O O . ASP A 1 81 ? 27.863 5.821 -25.572 1.00 59.81 81 ASP A O 1
ATOM 682 N N . ALA A 1 82 ? 26.019 4.796 -24.761 1.00 57.47 82 ALA A N 1
ATOM 683 C CA . ALA A 1 82 ? 26.365 3.397 -25.024 1.00 57.47 82 ALA A CA 1
ATOM 684 C C . ALA A 1 82 ? 27.607 2.880 -24.272 1.00 57.47 82 ALA A C 1
ATOM 686 O O . ALA A 1 82 ? 28.412 2.119 -24.827 1.00 57.47 82 ALA A O 1
ATOM 687 N N . SER A 1 83 ? 27.776 3.279 -23.009 1.00 61.03 83 SER A N 1
ATOM 688 C CA . SER A 1 83 ? 28.829 2.756 -22.132 1.00 61.03 83 SER A CA 1
ATOM 689 C C . SER A 1 83 ? 28.273 2.032 -20.903 1.00 61.03 83 SER A C 1
ATOM 691 O O . SER A 1 83 ? 27.149 2.267 -20.466 1.00 61.03 83 SER A O 1
ATOM 693 N N . SER A 1 84 ? 29.064 1.098 -20.366 1.00 63.28 84 SER A N 1
ATOM 694 C CA . SER A 1 84 ? 28.679 0.283 -19.211 1.00 63.28 84 SER A CA 1
ATOM 695 C C . SER A 1 84 ? 29.641 0.479 -18.042 1.00 63.28 84 SER A C 1
ATOM 697 O O . SER A 1 84 ? 30.853 0.313 -18.223 1.00 63.28 84 SER A O 1
ATOM 699 N N . VAL A 1 85 ? 29.129 0.726 -16.838 1.00 64.88 85 VAL A N 1
ATOM 700 C CA . VAL A 1 85 ? 29.889 0.683 -15.578 1.00 64.88 85 VAL A CA 1
ATOM 701 C C . VAL A 1 85 ? 29.459 -0.553 -14.792 1.00 64.88 85 VAL A C 1
ATOM 703 O O . VAL A 1 85 ? 28.278 -0.773 -14.550 1.00 64.88 85 VAL A O 1
ATOM 706 N N . GLY A 1 86 ? 30.420 -1.384 -14.386 1.00 65.25 86 GLY A N 1
ATOM 707 C CA . GLY A 1 86 ? 30.129 -2.662 -13.734 1.00 65.25 86 GLY A CA 1
ATOM 708 C C . GLY A 1 86 ? 29.390 -2.518 -12.401 1.00 65.25 86 GLY A C 1
ATOM 709 O O . GLY A 1 86 ? 28.272 -2.989 -12.263 1.00 65.25 86 GLY A O 1
ATOM 710 N N . ALA A 1 87 ? 30.006 -1.898 -11.400 1.00 70.88 87 ALA A N 1
ATOM 711 C CA . ALA A 1 87 ? 29.375 -1.644 -10.104 1.00 70.88 87 ALA A CA 1
ATOM 712 C C . ALA A 1 87 ? 30.053 -0.457 -9.429 1.00 70.88 87 ALA A C 1
ATOM 714 O O . ALA A 1 87 ? 31.261 -0.286 -9.561 1.00 70.88 87 ALA A O 1
ATOM 715 N N . VAL A 1 88 ? 29.298 0.332 -8.685 1.00 72.56 88 VAL 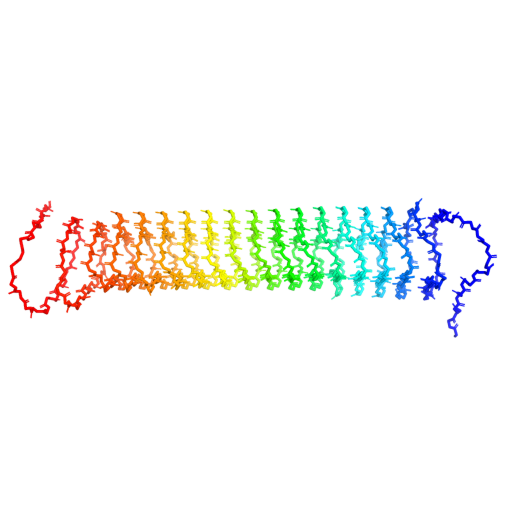A N 1
ATOM 716 C CA . VAL A 1 88 ? 29.773 1.439 -7.868 1.00 72.56 88 VAL A CA 1
ATOM 717 C C . VAL A 1 88 ? 29.551 1.041 -6.419 1.00 72.56 88 VAL A C 1
ATOM 719 O O . VAL A 1 88 ? 28.415 0.870 -5.986 1.00 72.56 88 VAL A O 1
ATOM 722 N N . LEU A 1 89 ? 30.639 0.861 -5.677 1.00 75.50 89 LEU A N 1
ATOM 723 C CA . LEU A 1 89 ? 30.610 0.525 -4.261 1.00 75.50 89 LEU A CA 1
ATOM 724 C C . LEU A 1 89 ? 31.312 1.619 -3.462 1.00 75.50 89 LEU A C 1
ATOM 726 O O . LEU A 1 89 ? 32.529 1.778 -3.554 1.00 75.50 89 LEU A O 1
ATOM 730 N N . VAL A 1 90 ? 30.552 2.328 -2.636 1.00 76.50 90 VAL A N 1
ATOM 731 C CA . VAL A 1 90 ? 31.070 3.261 -1.635 1.00 76.50 90 VAL A CA 1
ATOM 732 C C . VAL A 1 90 ? 30.928 2.601 -0.272 1.00 76.50 90 VAL A C 1
ATOM 734 O O . VAL A 1 90 ? 29.833 2.250 0.155 1.00 76.50 90 VAL A O 1
ATOM 737 N N . THR A 1 91 ? 32.043 2.371 0.417 1.00 77.69 91 THR A N 1
ATOM 738 C CA . THR A 1 91 ? 32.045 1.843 1.783 1.00 77.69 91 THR A CA 1
ATOM 739 C C . THR A 1 91 ? 32.866 2.729 2.700 1.00 77.69 91 THR A C 1
ATOM 741 O O . THR A 1 91 ? 34.085 2.829 2.552 1.00 77.69 91 THR A O 1
ATOM 744 N N . ALA A 1 92 ? 32.231 3.298 3.716 1.00 74.69 92 ALA A N 1
ATOM 745 C CA . ALA A 1 92 ? 32.915 4.135 4.689 1.00 74.69 92 ALA A CA 1
ATOM 746 C C . ALA A 1 92 ? 32.769 3.618 6.118 1.00 74.69 92 ALA A C 1
ATOM 748 O O . ALA A 1 92 ? 31.757 3.040 6.518 1.00 74.69 92 ALA A O 1
ATOM 749 N N . ARG A 1 93 ? 33.821 3.838 6.906 1.00 77.50 93 ARG A N 1
ATOM 750 C CA . ARG A 1 93 ? 33.755 3.830 8.367 1.00 77.50 93 ARG A CA 1
ATOM 751 C C . ARG A 1 93 ? 34.225 5.184 8.862 1.00 77.50 93 ARG A C 1
ATOM 753 O O . ARG A 1 93 ? 35.419 5.471 8.765 1.00 77.50 93 ARG A O 1
ATOM 760 N N . ALA A 1 94 ? 33.296 5.982 9.358 1.00 74.50 94 ALA A N 1
ATOM 761 C CA . ALA A 1 94 ? 33.561 7.336 9.811 1.00 74.50 94 ALA A CA 1
ATOM 762 C C . ALA A 1 94 ? 32.958 7.587 11.196 1.00 74.50 94 ALA A C 1
ATOM 764 O O . ALA A 1 94 ? 32.354 6.690 11.773 1.00 74.50 94 ALA A O 1
ATOM 765 N N . SER A 1 95 ? 33.154 8.776 11.757 1.00 76.81 95 SER A N 1
ATOM 766 C CA . SER A 1 95 ? 32.257 9.293 12.798 1.00 76.81 95 SER A CA 1
ATOM 767 C C . SER A 1 95 ? 31.151 10.135 12.158 1.00 76.81 95 SER A C 1
ATOM 769 O O . SER A 1 95 ? 30.010 10.037 12.591 1.00 76.81 95 SER A O 1
ATOM 771 N N . LEU A 1 96 ? 31.480 10.899 11.113 1.00 77.88 96 LEU A N 1
ATOM 772 C CA . LEU A 1 96 ? 30.550 11.642 10.261 1.00 77.88 96 LEU A CA 1
ATOM 773 C C . LEU A 1 96 ? 30.740 11.203 8.804 1.00 77.88 96 LEU A C 1
ATOM 775 O O . LEU A 1 96 ? 31.876 11.202 8.316 1.00 77.88 96 LEU A O 1
ATOM 779 N N . PHE A 1 97 ? 29.655 10.789 8.154 1.00 77.69 97 PHE A N 1
ATOM 780 C CA . PHE A 1 97 ? 29.587 10.481 6.731 1.00 77.69 97 PHE A CA 1
ATOM 781 C C . PHE A 1 97 ? 28.548 11.388 6.077 1.00 77.69 97 PHE A C 1
ATOM 783 O O . PHE A 1 97 ? 27.382 11.305 6.438 1.00 77.69 97 PHE A O 1
ATOM 790 N N . GLU A 1 98 ? 28.987 12.204 5.127 1.00 78.69 98 GLU A N 1
ATOM 791 C CA . GLU A 1 98 ? 28.173 13.235 4.485 1.00 78.69 98 GLU A CA 1
ATOM 792 C C . GLU A 1 98 ? 28.363 13.159 2.965 1.00 78.69 98 GLU A C 1
ATOM 794 O O . GLU A 1 98 ? 29.501 13.075 2.471 1.00 78.69 98 GLU A O 1
ATOM 799 N N . ILE A 1 99 ? 27.257 13.142 2.221 1.00 77.62 99 ILE A N 1
ATOM 800 C CA . ILE A 1 99 ? 27.247 13.288 0.763 1.00 77.62 99 ILE A CA 1
ATOM 801 C C . ILE A 1 99 ? 26.279 14.416 0.406 1.00 77.62 99 ILE A C 1
ATOM 803 O O . ILE A 1 99 ? 25.077 14.229 0.532 1.00 77.62 99 ILE A O 1
ATOM 807 N N . GLU A 1 100 ? 26.781 15.533 -0.119 1.00 75.31 100 GLU A N 1
ATOM 808 C CA . GLU A 1 100 ? 25.902 16.610 -0.607 1.00 75.31 100 GLU A CA 1
ATOM 809 C C . GLU A 1 100 ? 25.142 16.134 -1.866 1.00 75.31 100 GLU A C 1
ATOM 811 O O . GLU A 1 100 ? 23.928 16.255 -1.971 1.00 75.31 100 GLU A O 1
ATOM 816 N N . ALA A 1 101 ? 25.825 15.503 -2.834 1.00 70.38 101 ALA A N 1
ATOM 817 C CA . ALA A 1 101 ? 25.153 14.970 -4.024 1.00 70.38 101 ALA A CA 1
ATOM 818 C C . ALA A 1 101 ? 25.738 13.651 -4.549 1.00 70.38 101 ALA A C 1
ATOM 820 O O . ALA A 1 101 ? 26.907 13.568 -4.945 1.00 70.38 101 ALA A O 1
ATOM 821 N N . PHE A 1 102 ? 24.888 12.632 -4.673 1.00 71.75 102 PHE A N 1
ATOM 822 C CA . PHE A 1 102 ? 25.132 11.429 -5.465 1.00 71.75 102 PHE A CA 1
ATOM 823 C C . PHE A 1 102 ? 24.279 11.469 -6.738 1.00 71.75 102 PHE A C 1
ATOM 825 O O . PHE A 1 102 ? 23.066 11.624 -6.659 1.00 71.75 102 PHE A O 1
ATOM 832 N N . ARG A 1 103 ? 24.897 11.310 -7.915 1.00 70.31 103 ARG A N 1
ATOM 833 C CA . ARG A 1 103 ? 24.205 11.202 -9.207 1.00 70.31 103 ARG A CA 1
ATOM 834 C C . ARG A 1 103 ? 24.569 9.917 -9.938 1.00 70.31 103 ARG A C 1
ATOM 836 O O . ARG A 1 103 ? 25.744 9.657 -10.222 1.00 70.31 103 ARG A O 1
ATOM 843 N N . GLY A 1 104 ? 23.541 9.140 -10.244 1.00 65.12 104 GLY A N 1
ATOM 844 C CA . GLY A 1 104 ? 23.595 7.919 -11.029 1.00 65.12 104 GLY A CA 1
ATOM 845 C C . GLY A 1 104 ? 23.859 8.125 -12.534 1.00 65.12 104 GLY A C 1
ATOM 846 O O . GLY A 1 104 ? 24.253 9.216 -12.956 1.00 65.12 104 GLY A O 1
ATOM 847 N N . PRO A 1 105 ? 23.716 7.040 -13.316 1.00 60.94 105 PRO A N 1
ATOM 848 C CA . PRO A 1 105 ? 24.020 6.973 -14.750 1.00 60.94 105 PRO A CA 1
ATOM 849 C C . PRO A 1 105 ? 23.164 7.831 -15.679 1.00 60.94 105 PRO A C 1
ATOM 851 O O . PRO A 1 105 ? 22.059 7.438 -15.995 1.00 60.94 105 PRO A O 1
ATOM 854 N N . GLY A 1 106 ? 23.745 8.868 -16.287 1.00 58.66 106 GLY A N 1
ATOM 855 C CA . GLY A 1 106 ? 23.087 9.601 -17.381 1.00 58.66 106 GLY A CA 1
ATOM 856 C C . GLY A 1 106 ? 22.728 8.757 -18.624 1.00 58.66 106 GLY A C 1
ATOM 857 O O . GLY A 1 106 ? 23.077 7.575 -18.727 1.00 58.66 106 GLY A O 1
ATOM 858 N N . ASP A 1 107 ? 22.066 9.406 -19.586 1.00 58.81 107 ASP A N 1
ATOM 859 C CA . ASP A 1 107 ? 21.427 8.841 -20.787 1.00 58.81 107 ASP A CA 1
ATOM 860 C C . ASP A 1 107 ? 22.171 7.686 -21.488 1.00 58.81 107 ASP A C 1
ATOM 862 O O . ASP A 1 107 ? 23.382 7.736 -21.753 1.00 58.81 107 ASP A O 1
ATOM 866 N N . ALA A 1 108 ? 21.400 6.672 -21.907 1.00 54.22 108 ALA A N 1
ATOM 867 C CA . ALA A 1 108 ? 21.838 5.550 -22.743 1.00 54.22 108 ALA A CA 1
ATOM 868 C C . ALA A 1 108 ? 23.038 4.766 -22.182 1.00 54.22 108 ALA A C 1
ATOM 870 O O . ALA A 1 108 ? 23.968 4.398 -22.917 1.00 54.22 108 ALA A O 1
ATOM 871 N N . SER A 1 109 ? 23.024 4.491 -20.880 1.00 63.06 109 SER A N 1
ATOM 872 C CA . SER A 1 109 ? 24.119 3.819 -20.193 1.00 63.06 109 SER A CA 1
ATOM 873 C C . SER A 1 109 ? 23.667 2.630 -19.352 1.00 63.06 109 SER A C 1
ATOM 875 O O . SER A 1 109 ? 22.490 2.483 -19.031 1.00 63.06 109 SER A O 1
ATOM 877 N N . SER A 1 110 ? 24.589 1.710 -19.047 1.00 65.00 110 SER A N 1
ATOM 878 C CA . SER A 1 110 ? 24.268 0.560 -18.196 1.00 65.00 110 SER A CA 1
ATOM 879 C C . SER A 1 110 ? 25.127 0.527 -16.935 1.00 65.00 110 SER A C 1
ATOM 881 O O . SER A 1 110 ? 26.343 0.330 -17.032 1.00 65.00 110 SER A O 1
ATOM 883 N N . VAL A 1 111 ? 24.521 0.645 -15.755 1.00 65.19 111 VAL A N 1
ATOM 884 C CA . VAL A 1 111 ? 25.206 0.469 -14.464 1.00 65.19 111 VAL A CA 1
ATOM 885 C C . VAL A 1 111 ? 24.770 -0.845 -13.839 1.00 65.19 111 VAL A C 1
ATOM 887 O O . VAL A 1 111 ? 23.586 -1.095 -13.648 1.00 65.19 111 VAL A O 1
ATOM 890 N N . GLY A 1 112 ? 25.716 -1.723 -13.512 1.00 61.97 112 GLY A N 1
ATOM 891 C CA . GLY A 1 112 ? 25.353 -3.021 -12.941 1.00 61.97 112 GLY A CA 1
ATOM 892 C C . GLY A 1 112 ? 24.842 -2.922 -11.503 1.00 61.97 112 GLY A C 1
ATOM 893 O O . GLY A 1 112 ? 23.830 -3.547 -11.202 1.00 61.97 112 GLY A O 1
ATOM 894 N N . ALA A 1 113 ? 25.487 -2.145 -10.622 1.00 69.75 113 ALA A N 1
ATOM 895 C CA . ALA A 1 113 ? 24.952 -1.875 -9.285 1.00 69.75 113 ALA A CA 1
ATOM 896 C C . ALA A 1 113 ? 25.461 -0.574 -8.655 1.00 69.75 113 ALA A C 1
ATOM 898 O O . ALA A 1 113 ? 26.623 -0.226 -8.854 1.00 69.75 113 ALA A O 1
ATOM 899 N N . VAL A 1 114 ? 24.639 0.085 -7.834 1.00 74.38 114 VAL A N 1
ATOM 900 C CA . VAL A 1 114 ? 25.049 1.206 -6.967 1.00 74.38 114 VAL A CA 1
ATOM 901 C C . VAL A 1 114 ? 24.807 0.826 -5.507 1.00 74.38 114 VAL A C 1
ATOM 903 O O . VAL A 1 114 ? 23.669 0.615 -5.097 1.00 74.38 114 VAL A O 1
ATOM 906 N N . LEU A 1 115 ? 25.881 0.731 -4.721 1.00 76.50 115 LEU A N 1
ATOM 907 C CA . LEU A 1 115 ? 25.846 0.366 -3.306 1.00 76.50 115 LEU A CA 1
ATOM 908 C C . LEU A 1 115 ? 26.603 1.396 -2.469 1.00 76.50 115 LEU A C 1
ATOM 910 O O . LEU A 1 115 ? 27.820 1.543 -2.604 1.00 76.50 115 LEU A O 1
ATOM 914 N N . VAL A 1 116 ? 25.896 2.043 -1.545 1.00 79.31 116 VAL A N 1
ATOM 915 C CA . VAL A 1 116 ? 26.482 2.901 -0.512 1.00 79.31 116 VAL A CA 1
ATOM 916 C C . VAL A 1 116 ? 26.295 2.221 0.837 1.00 79.31 116 VAL A C 1
ATOM 918 O O . VAL A 1 116 ? 25.187 1.892 1.254 1.00 79.31 116 VAL A O 1
ATOM 921 N N . THR A 1 117 ? 27.397 1.940 1.525 1.00 79.75 117 THR A N 1
ATOM 922 C CA . THR A 1 117 ? 27.377 1.350 2.863 1.00 79.75 117 THR A CA 1
ATOM 923 C C . THR A 1 117 ? 28.224 2.166 3.820 1.00 79.75 117 THR A C 1
ATOM 925 O O . THR A 1 117 ? 29.433 2.309 3.628 1.00 79.75 117 THR A O 1
ATOM 928 N N . ALA A 1 118 ? 27.627 2.617 4.914 1.00 77.62 118 ALA A N 1
ATOM 929 C CA . ALA A 1 118 ? 28.334 3.359 5.942 1.00 77.62 118 ALA A CA 1
ATOM 930 C C . ALA A 1 118 ? 28.239 2.692 7.315 1.00 77.62 118 ALA A C 1
ATOM 932 O O . ALA A 1 118 ? 27.353 1.888 7.620 1.00 77.62 118 ALA A O 1
ATOM 933 N N . ARG A 1 119 ? 29.252 2.989 8.127 1.00 79.31 119 ARG A N 1
ATOM 934 C CA . ARG A 1 119 ? 29.207 2.883 9.583 1.00 79.31 119 ARG A CA 1
ATOM 935 C C . ARG A 1 119 ? 29.792 4.166 10.142 1.00 79.31 119 ARG A C 1
ATOM 937 O O . ARG A 1 119 ? 31.014 4.326 10.132 1.00 79.31 119 ARG A O 1
ATOM 944 N N . ALA A 1 120 ? 28.923 5.043 10.579 1.00 76.81 120 ALA A N 1
ATOM 945 C CA . ALA A 1 120 ? 29.171 6.358 11.110 1.00 76.81 120 ALA A CA 1
ATOM 946 C C . ALA A 1 120 ? 28.402 6.556 12.418 1.00 76.81 120 ALA A C 1
ATOM 948 O O . ALA A 1 120 ? 27.613 5.718 12.830 1.00 76.81 120 ALA A O 1
ATOM 949 N N . SER A 1 121 ? 28.678 7.636 13.134 1.00 81.19 121 SER A N 1
ATOM 950 C CA . SER A 1 121 ? 27.778 8.091 14.196 1.00 81.19 121 SER A CA 1
ATOM 951 C C . SER A 1 121 ? 26.641 8.914 13.591 1.00 81.19 121 SER A C 1
ATOM 953 O O . SER A 1 121 ? 25.513 8.788 14.048 1.00 81.19 121 SER A O 1
ATOM 955 N N . LEU A 1 122 ? 26.940 9.708 12.562 1.00 83.00 122 LEU A N 1
ATOM 956 C CA . LEU A 1 122 ? 25.989 10.473 11.758 1.00 83.00 122 LEU A CA 1
ATOM 957 C C . LEU A 1 122 ? 26.220 10.133 10.280 1.00 83.00 122 LEU A C 1
ATOM 959 O O . LEU A 1 122 ? 27.367 10.164 9.818 1.00 83.00 122 LEU A O 1
ATOM 963 N N . PHE A 1 123 ? 25.148 9.750 9.597 1.00 84.50 123 PHE A N 1
ATOM 964 C CA . PHE A 1 123 ? 25.075 9.524 8.162 1.00 84.50 123 PHE A CA 1
ATOM 965 C C . PHE A 1 123 ? 24.030 10.467 7.586 1.00 84.50 123 PHE A C 1
ATOM 967 O O . PHE A 1 123 ? 22.866 10.372 7.963 1.00 84.50 123 PHE A O 1
ATOM 974 N N . GLU A 1 124 ? 24.467 11.332 6.688 1.00 86.44 124 GLU A N 1
ATOM 975 C CA . GLU A 1 124 ? 23.658 12.395 6.105 1.00 86.44 124 GLU A CA 1
ATOM 976 C C . GLU A 1 124 ? 23.878 12.398 4.592 1.00 86.44 124 GLU A C 1
ATOM 978 O O . GLU A 1 124 ? 25.015 12.261 4.112 1.00 86.44 124 GLU A O 1
ATOM 983 N N . ILE A 1 125 ? 22.791 12.478 3.831 1.00 84.62 125 ILE A N 1
ATOM 984 C CA . ILE A 1 125 ? 22.838 12.685 2.386 1.00 84.62 125 ILE A CA 1
ATOM 985 C C . ILE A 1 125 ? 21.833 13.772 2.021 1.00 84.62 125 ILE A C 1
ATOM 987 O O . ILE A 1 125 ? 20.639 13.515 2.079 1.00 84.62 125 ILE A O 1
ATOM 991 N N . GLU A 1 126 ? 22.301 14.925 1.546 1.00 86.94 126 GLU A N 1
ATOM 992 C CA . GLU A 1 126 ? 21.385 15.983 1.094 1.00 86.94 126 GLU A CA 1
ATOM 993 C C . GLU A 1 126 ? 20.639 15.532 -0.179 1.00 86.94 126 GLU A C 1
ATOM 995 O O . GLU A 1 126 ? 19.423 15.664 -0.310 1.00 86.94 126 GLU A O 1
ATOM 1000 N N . ALA A 1 127 ? 21.352 14.938 -1.146 1.00 84.25 127 ALA A N 1
ATOM 1001 C CA . ALA A 1 127 ? 20.733 14.436 -2.371 1.00 84.25 127 ALA A CA 1
ATOM 1002 C C . ALA A 1 127 ? 21.316 13.112 -2.872 1.00 84.25 127 ALA A C 1
ATOM 1004 O O . ALA A 1 127 ? 22.483 13.007 -3.266 1.00 84.25 127 ALA A O 1
ATOM 1005 N N . PHE A 1 128 ? 20.461 12.098 -2.962 1.00 83.94 128 PHE A N 1
ATOM 1006 C CA . PHE A 1 128 ? 20.719 10.835 -3.634 1.00 83.94 128 PHE A CA 1
ATOM 1007 C C . PHE A 1 128 ? 19.832 10.713 -4.872 1.00 83.94 128 PHE A C 1
ATOM 1009 O O . PHE A 1 128 ? 18.653 10.404 -4.762 1.00 83.94 128 PHE A O 1
ATOM 1016 N N . LEU A 1 129 ? 20.404 10.919 -6.057 1.00 82.50 129 LEU A N 1
ATOM 1017 C CA . LEU A 1 129 ? 19.675 10.900 -7.324 1.00 82.50 129 LEU A CA 1
ATOM 1018 C C . LEU A 1 129 ? 20.201 9.777 -8.220 1.00 82.50 129 LEU A C 1
ATOM 1020 O O . LEU A 1 129 ? 21.394 9.712 -8.533 1.00 82.50 129 LEU A O 1
ATOM 1024 N N . VAL A 1 130 ? 19.320 8.899 -8.676 1.00 80.50 130 VAL A N 1
ATOM 1025 C CA . VAL A 1 130 ? 19.598 7.945 -9.752 1.00 80.50 130 VAL A CA 1
ATOM 1026 C C . VAL A 1 130 ? 18.656 8.278 -10.885 1.00 80.50 130 VAL A C 1
ATOM 1028 O O . VAL A 1 130 ? 17.515 7.867 -10.852 1.00 80.50 130 VAL A O 1
ATOM 1031 N N . ASP A 1 131 ? 19.153 9.013 -11.865 1.00 77.19 131 ASP A N 1
ATOM 1032 C CA . ASP A 1 131 ? 18.454 9.270 -13.119 1.00 77.19 131 ASP A CA 1
ATOM 1033 C C . ASP A 1 131 ? 19.014 8.268 -14.115 1.00 77.19 131 ASP A C 1
ATOM 1035 O O . ASP A 1 131 ? 20.201 8.332 -14.422 1.00 77.19 131 ASP A O 1
ATOM 1039 N N . ALA A 1 132 ? 18.213 7.278 -14.486 1.00 68.56 132 ALA A N 1
ATOM 1040 C CA . ALA A 1 132 ? 18.489 6.318 -15.530 1.00 68.56 132 ALA A CA 1
ATOM 1041 C C . ALA A 1 132 ? 17.795 6.831 -16.797 1.00 68.56 132 ALA A C 1
ATOM 1043 O O . ALA A 1 132 ? 16.728 6.342 -17.152 1.00 68.56 132 ALA A O 1
ATOM 1044 N N . GLY A 1 133 ? 18.405 7.810 -17.474 1.00 67.12 133 GLY A N 1
ATOM 1045 C CA . GLY A 1 133 ? 17.824 8.441 -18.665 1.00 67.12 133 GLY A CA 1
ATOM 1046 C C . GLY A 1 133 ? 17.452 7.458 -19.785 1.00 67.12 133 GLY A C 1
ATOM 1047 O O . GLY A 1 133 ? 17.724 6.256 -19.704 1.00 67.12 133 GLY A O 1
ATOM 1048 N N . ASP A 1 134 ? 16.866 7.957 -20.870 1.00 67.69 134 ASP A N 1
ATOM 1049 C CA . ASP A 1 134 ? 16.187 7.133 -21.879 1.00 67.69 134 ASP A CA 1
ATOM 1050 C C . ASP A 1 134 ? 16.983 5.898 -22.349 1.00 67.69 134 ASP A C 1
ATOM 1052 O O . ASP A 1 134 ? 18.178 5.958 -22.685 1.00 67.69 134 ASP A O 1
ATOM 1056 N N . ALA A 1 135 ? 16.289 4.759 -22.430 1.00 61.91 135 ALA A N 1
ATOM 1057 C CA . ALA A 1 135 ? 16.811 3.471 -22.893 1.00 61.91 135 ALA A CA 1
ATOM 1058 C C . ALA A 1 135 ? 18.054 2.962 -22.127 1.00 61.91 135 ALA A C 1
ATOM 1060 O O . ALA A 1 135 ? 18.925 2.288 -22.696 1.00 61.91 135 ALA A O 1
ATOM 1061 N N . SER A 1 136 ? 18.156 3.283 -20.837 1.00 66.75 136 SER A N 1
ATOM 1062 C CA . SER A 1 136 ? 19.234 2.841 -19.946 1.00 66.75 136 SER A CA 1
ATOM 1063 C C . SER A 1 136 ? 18.880 1.576 -19.144 1.00 66.75 136 SER A C 1
ATOM 1065 O O . SER A 1 136 ? 17.740 1.109 -19.104 1.00 66.75 136 SER A O 1
ATOM 1067 N N . PHE A 1 137 ? 19.893 0.961 -18.525 1.00 61.41 137 PHE A N 1
ATOM 1068 C CA . PHE A 1 137 ? 19.723 -0.228 -17.679 1.00 61.41 137 PHE A CA 1
ATOM 1069 C C . PHE A 1 137 ? 20.535 -0.105 -16.386 1.00 61.41 137 PHE A C 1
ATOM 1071 O O . PHE A 1 137 ? 21.768 -0.151 -16.410 1.00 61.41 137 PHE A O 1
ATOM 1078 N N . CYS A 1 138 ? 19.869 -0.042 -15.237 1.00 65.94 138 CYS A N 1
ATOM 1079 C CA . CYS A 1 138 ? 20.491 -0.107 -13.918 1.00 65.94 138 CYS A CA 1
ATOM 1080 C C . CYS A 1 138 ? 20.165 -1.452 -13.257 1.00 65.94 138 CYS A C 1
ATOM 1082 O O . CYS A 1 138 ? 19.124 -1.612 -12.637 1.00 65.94 138 CYS A O 1
ATOM 1084 N N . GLY A 1 139 ? 21.039 -2.454 -13.381 1.00 58.97 139 GLY A N 1
ATOM 1085 C CA . GLY A 1 139 ? 20.690 -3.840 -13.033 1.00 58.97 139 GLY A CA 1
ATOM 1086 C C . GLY A 1 139 ? 20.360 -4.093 -11.557 1.00 58.97 139 GLY A C 1
ATOM 1087 O O . GLY A 1 139 ? 19.579 -4.988 -11.236 1.00 58.97 139 GLY A O 1
ATOM 1088 N N . SER A 1 140 ? 20.961 -3.350 -10.630 1.00 61.44 140 SER A N 1
ATOM 1089 C CA . SER A 1 140 ? 20.727 -3.459 -9.183 1.00 61.44 140 SER A CA 1
ATOM 1090 C C . SER A 1 140 ? 21.033 -2.120 -8.511 1.00 61.44 140 SER A C 1
ATOM 1092 O O . SER A 1 140 ? 22.141 -1.900 -8.020 1.00 61.44 140 SER A O 1
ATOM 1094 N N . CYS A 1 141 ? 20.082 -1.193 -8.527 1.00 63.38 141 CYS A N 1
ATOM 1095 C CA . CYS A 1 141 ? 20.299 0.184 -8.090 1.00 63.38 141 CYS A CA 1
ATOM 1096 C C . CYS A 1 141 ? 19.084 0.725 -7.333 1.00 63.38 141 CYS A C 1
ATOM 1098 O O . CYS A 1 141 ? 17.973 0.428 -7.761 1.00 63.38 141 CYS A O 1
ATOM 1100 N N . PRO A 1 142 ? 19.272 1.628 -6.354 1.00 66.56 142 PRO A N 1
ATOM 1101 C CA . PRO A 1 142 ? 20.380 1.773 -5.399 1.00 66.56 142 PRO A CA 1
ATOM 1102 C C . PRO A 1 142 ? 20.163 0.941 -4.115 1.00 66.56 142 PRO A C 1
ATOM 1104 O O . PRO A 1 142 ? 19.038 0.748 -3.663 1.00 66.56 142 PRO A O 1
ATOM 1107 N N . LEU A 1 143 ? 21.251 0.474 -3.492 1.00 72.19 143 LEU A N 1
ATOM 1108 C CA . LEU A 1 143 ? 21.240 -0.122 -2.150 1.00 72.19 143 LEU A CA 1
ATOM 1109 C C . LEU A 1 143 ? 21.968 0.802 -1.165 1.00 72.19 143 LEU A C 1
ATOM 1111 O O . LEU A 1 143 ? 23.195 0.911 -1.214 1.00 72.19 143 LEU A O 1
ATOM 1115 N N . LEU A 1 144 ? 21.231 1.423 -0.245 1.00 78.56 144 LEU A N 1
ATOM 1116 C CA . LEU A 1 144 ? 21.787 2.173 0.880 1.00 78.56 144 LEU A CA 1
ATOM 1117 C C . LEU A 1 144 ? 21.722 1.317 2.138 1.00 78.56 144 LEU A C 1
ATOM 1119 O O . LEU A 1 144 ? 20.684 0.758 2.491 1.00 78.56 144 LEU A O 1
ATOM 1123 N N . THR A 1 145 ? 22.857 1.167 2.819 1.00 76.69 145 THR A N 1
ATOM 1124 C CA . THR A 1 145 ? 22.911 0.473 4.107 1.00 76.69 145 THR A CA 1
ATOM 1125 C C . THR A 1 145 ? 23.718 1.244 5.138 1.00 76.69 145 THR A C 1
ATOM 1127 O O . THR A 1 145 ? 24.932 1.398 5.011 1.00 76.69 145 THR A O 1
ATOM 1130 N N . ALA A 1 146 ? 23.051 1.614 6.220 1.00 74.94 146 ALA A N 1
ATOM 1131 C CA . ALA A 1 146 ? 23.599 2.402 7.315 1.00 74.94 146 ALA A CA 1
ATOM 1132 C C . ALA A 1 146 ? 23.540 1.647 8.651 1.00 74.94 146 ALA A C 1
ATOM 1134 O O . ALA A 1 146 ? 22.676 0.786 8.873 1.00 74.94 146 ALA A O 1
ATOM 1135 N N . ARG A 1 147 ? 24.493 1.916 9.550 1.00 75.31 147 ARG A N 1
ATOM 1136 C CA . ARG A 1 147 ? 24.505 1.387 10.927 1.00 75.31 147 ARG A CA 1
ATOM 1137 C C . ARG A 1 147 ? 25.071 2.430 11.871 1.00 75.31 147 ARG A C 1
ATOM 1139 O O . ARG A 1 147 ? 26.239 2.321 12.264 1.00 75.31 147 ARG A O 1
ATOM 1146 N N . ASP A 1 148 ? 24.228 3.389 12.213 1.00 72.56 148 ASP A N 1
ATOM 1147 C CA . ASP A 1 148 ? 24.682 4.679 12.705 1.00 72.56 148 ASP A CA 1
ATOM 1148 C C . ASP A 1 148 ? 23.958 5.080 13.996 1.00 72.56 148 ASP A C 1
ATOM 1150 O O . ASP A 1 148 ? 23.240 4.270 14.579 1.00 72.56 148 ASP A O 1
ATOM 1154 N N . SER A 1 149 ? 24.203 6.279 14.524 1.00 75.50 149 SER A N 1
ATOM 1155 C CA . SER A 1 149 ? 23.321 6.847 15.556 1.00 75.50 149 SER A CA 1
ATOM 1156 C C . SER A 1 149 ? 22.231 7.686 14.893 1.00 75.50 149 SER A C 1
ATOM 1158 O O . SER A 1 149 ? 21.075 7.583 15.286 1.00 75.50 149 SER A O 1
ATOM 1160 N N . LEU A 1 150 ? 22.570 8.458 13.867 1.00 84.94 150 LEU A N 1
ATOM 1161 C CA . LEU A 1 150 ? 21.644 9.293 13.105 1.00 84.94 150 LEU A CA 1
ATOM 1162 C C . LEU A 1 150 ? 21.783 8.944 11.620 1.00 84.94 150 LEU A C 1
ATOM 1164 O O . LEU A 1 150 ? 22.913 8.814 11.141 1.00 84.94 150 LEU A O 1
ATOM 1168 N N . PHE A 1 151 ? 20.655 8.731 10.950 1.00 86.69 151 PHE A N 1
ATOM 1169 C CA . PHE A 1 151 ? 20.543 8.516 9.513 1.00 86.69 151 PHE A CA 1
ATOM 1170 C C . PHE A 1 151 ? 19.508 9.492 8.967 1.00 86.69 151 PHE A C 1
ATOM 1172 O O . PHE A 1 151 ? 18.349 9.406 9.368 1.00 86.69 151 PHE A O 1
ATOM 1179 N N . GLU A 1 152 ? 19.941 10.360 8.067 1.00 90.12 152 GLU A N 1
ATOM 1180 C CA . GLU A 1 152 ? 19.147 11.450 7.507 1.00 90.12 152 GLU A CA 1
ATOM 1181 C C . GLU A 1 152 ? 19.392 11.515 5.998 1.00 90.12 152 GLU A C 1
ATOM 1183 O O . GLU A 1 152 ? 20.532 11.359 5.535 1.00 90.12 152 GLU A O 1
ATOM 1188 N N . ILE A 1 153 ? 18.314 11.644 5.227 1.00 89.12 153 ILE A N 1
ATOM 1189 C CA . ILE A 1 153 ? 18.373 11.904 3.790 1.00 89.12 153 ILE A CA 1
ATOM 1190 C C . ILE A 1 153 ? 17.331 12.962 3.440 1.00 89.12 153 ILE A C 1
ATOM 1192 O O . ILE A 1 153 ? 16.141 12.666 3.501 1.00 89.12 153 ILE A O 1
ATOM 1196 N N . ASP A 1 154 ? 17.758 14.134 2.983 1.00 91.50 154 ASP A N 1
ATOM 1197 C CA . ASP A 1 154 ? 16.821 15.195 2.596 1.00 91.50 154 ASP A CA 1
ATOM 1198 C C . ASP A 1 154 ? 16.095 14.788 1.307 1.00 91.50 154 ASP A C 1
ATOM 1200 O O . ASP A 1 154 ? 14.874 14.815 1.200 1.00 91.50 154 ASP A O 1
ATOM 1204 N N . SER A 1 155 ? 16.837 14.320 0.299 1.00 91.06 155 SER A N 1
ATOM 1205 C CA . SER A 1 155 ? 16.230 13.876 -0.955 1.00 91.06 155 SER A CA 1
ATOM 1206 C C . SER A 1 155 ? 16.810 12.570 -1.475 1.00 91.06 155 SER A C 1
ATOM 1208 O O . SER A 1 155 ? 18.006 12.417 -1.725 1.00 91.06 155 SER A O 1
ATOM 1210 N N . PHE A 1 156 ? 15.928 11.606 -1.690 1.00 91.44 156 PHE A N 1
ATOM 1211 C CA . PHE A 1 156 ? 16.200 10.344 -2.344 1.00 91.44 156 PHE A CA 1
ATOM 1212 C C . PHE A 1 156 ? 15.284 10.220 -3.555 1.00 91.44 156 PHE A C 1
ATOM 1214 O O . PHE A 1 156 ? 14.073 10.135 -3.401 1.00 91.44 156 PHE A O 1
ATOM 1221 N N . SER A 1 157 ? 15.852 10.177 -4.755 1.00 91.00 157 SER A N 1
ATOM 1222 C CA . SER A 1 157 ? 15.088 10.049 -5.991 1.00 91.00 157 SER A CA 1
ATOM 1223 C C . SER A 1 157 ? 15.709 9.008 -6.910 1.00 91.00 157 SER A C 1
ATOM 1225 O O . SER A 1 157 ? 16.928 8.976 -7.126 1.00 91.00 157 SER A O 1
ATOM 1227 N N . VAL A 1 158 ? 14.864 8.140 -7.448 1.00 88.88 158 VAL A N 1
ATOM 1228 C CA . VAL A 1 158 ? 15.209 7.209 -8.518 1.00 88.88 158 VAL A CA 1
ATOM 1229 C C . VAL A 1 158 ? 14.248 7.462 -9.663 1.00 88.88 158 VAL A C 1
ATOM 1231 O O . VAL A 1 158 ? 13.066 7.219 -9.506 1.00 88.88 158 VAL A O 1
ATOM 1234 N N . ASP A 1 159 ? 14.764 7.911 -10.792 1.00 87.75 159 ASP A N 1
ATOM 1235 C CA . ASP A 1 159 ? 14.025 8.148 -12.022 1.00 87.75 159 ASP A CA 1
ATOM 1236 C C . ASP A 1 159 ? 14.493 7.122 -13.060 1.00 87.75 159 ASP A C 1
ATOM 1238 O O . ASP A 1 159 ? 15.681 7.033 -13.392 1.00 87.75 159 ASP A O 1
ATOM 1242 N N . ALA A 1 160 ? 13.576 6.270 -13.498 1.00 85.19 160 ALA A N 1
ATOM 1243 C CA . ALA A 1 160 ? 13.757 5.399 -14.638 1.00 85.19 160 ALA A CA 1
ATOM 1244 C C . ALA A 1 160 ? 13.133 6.089 -15.853 1.00 85.19 160 ALA A C 1
ATOM 1246 O O . ALA A 1 160 ? 11.949 5.910 -16.111 1.00 85.19 160 ALA A O 1
ATOM 1247 N N . GLY A 1 161 ? 13.944 6.810 -16.629 1.00 81.25 161 GLY A N 1
ATOM 1248 C CA . GLY A 1 161 ? 13.489 7.505 -17.832 1.00 81.25 161 GLY A CA 1
ATOM 1249 C C . GLY A 1 161 ? 12.892 6.568 -18.889 1.00 81.25 161 GLY A C 1
ATOM 1250 O O . GLY A 1 161 ? 12.855 5.339 -18.737 1.00 81.25 161 GLY A O 1
ATOM 1251 N N . ASP A 1 162 ? 12.459 7.130 -20.010 1.00 81.56 162 ASP A N 1
ATOM 1252 C CA . ASP A 1 162 ? 11.640 6.402 -20.977 1.00 81.56 162 ASP A CA 1
ATOM 1253 C C . ASP A 1 162 ? 12.339 5.148 -21.522 1.00 81.56 162 ASP A C 1
ATOM 1255 O O . ASP A 1 162 ? 13.519 5.147 -21.901 1.00 81.56 162 ASP A O 1
ATOM 1259 N N . ALA A 1 163 ? 11.595 4.044 -21.597 1.00 82.00 163 ALA A N 1
ATOM 1260 C CA . ALA A 1 163 ? 12.077 2.742 -22.056 1.00 82.00 163 ALA A CA 1
ATOM 1261 C C . ALA A 1 163 ? 13.340 2.240 -21.321 1.00 82.00 163 ALA A C 1
ATOM 1263 O O . ALA A 1 163 ? 14.120 1.453 -21.876 1.00 82.00 163 ALA A O 1
ATOM 1264 N N . SER A 1 164 ? 13.569 2.702 -20.092 1.00 84.00 164 SER A N 1
ATOM 1265 C CA . SER A 1 164 ? 14.678 2.272 -19.248 1.00 84.00 164 SER A CA 1
ATOM 1266 C C . SER A 1 164 ? 14.271 1.141 -18.301 1.00 84.00 164 SER A C 1
ATOM 1268 O O . SER A 1 164 ? 13.124 0.693 -18.242 1.00 84.00 164 SER A O 1
ATOM 1270 N N . SER A 1 165 ? 15.243 0.626 -17.553 1.00 83.88 165 SER A N 1
ATOM 1271 C CA . SER A 1 165 ? 14.940 -0.279 -16.450 1.00 83.88 165 SER A CA 1
ATOM 1272 C C . SER A 1 165 ? 15.888 -0.088 -15.283 1.00 83.88 165 SER A C 1
ATOM 1274 O O . SER A 1 165 ? 17.111 -0.110 -15.440 1.00 83.88 165 SER A O 1
ATOM 1276 N N . VAL A 1 166 ? 15.318 0.033 -14.092 1.00 85.88 166 VAL A N 1
ATOM 1277 C CA . VAL A 1 166 ? 16.031 0.080 -12.823 1.00 85.88 166 VAL A CA 1
ATOM 1278 C C . VAL A 1 166 ? 15.703 -1.179 -12.028 1.00 85.88 166 VAL A C 1
ATOM 1280 O O . VAL A 1 166 ? 14.582 -1.680 -12.009 1.00 85.88 166 VAL A O 1
ATOM 1283 N N . GLY A 1 167 ? 16.718 -1.749 -11.387 1.00 86.25 167 GLY A N 1
ATOM 1284 C CA . GLY A 1 167 ? 16.574 -2.891 -10.499 1.00 86.25 167 GLY A CA 1
ATOM 1285 C C . GLY A 1 167 ? 15.810 -2.537 -9.222 1.00 86.25 167 GLY A C 1
ATOM 1286 O O . GLY A 1 167 ? 15.056 -1.576 -9.150 1.00 86.25 167 GLY A O 1
ATOM 1287 N N . ALA A 1 168 ? 15.995 -3.346 -8.181 1.00 87.38 168 ALA A N 1
ATOM 1288 C CA . ALA A 1 168 ? 15.369 -3.066 -6.894 1.00 87.38 168 ALA A CA 1
ATOM 1289 C C . ALA A 1 168 ? 16.019 -1.861 -6.193 1.00 87.38 168 ALA A C 1
ATOM 1291 O O . ALA A 1 168 ? 17.247 -1.820 -6.055 1.00 87.38 168 ALA A O 1
ATOM 1292 N N . VAL A 1 169 ? 15.175 -0.972 -5.674 1.00 90.19 169 VAL A N 1
ATOM 1293 C CA . VAL A 1 169 ? 15.525 0.189 -4.852 1.00 90.19 169 VAL A CA 1
ATOM 1294 C C . VAL A 1 169 ? 15.445 -0.227 -3.385 1.00 90.19 169 VAL A C 1
ATOM 1296 O O . VAL A 1 169 ? 14.400 -0.677 -2.917 1.00 90.19 169 VAL A O 1
ATOM 1299 N N . LEU A 1 170 ? 16.549 -0.127 -2.644 1.00 88.88 170 LEU A N 1
ATOM 1300 C CA . LEU A 1 170 ? 16.622 -0.591 -1.260 1.00 88.88 170 LEU A CA 1
ATOM 1301 C C . LEU A 1 170 ? 17.323 0.418 -0.350 1.00 88.88 170 LEU A C 1
ATOM 1303 O O . LEU A 1 170 ? 18.530 0.630 -0.446 1.00 88.88 170 LEU A O 1
ATOM 1307 N N . VAL A 1 171 ? 16.593 0.936 0.632 1.00 90.06 171 VAL A N 1
ATOM 1308 C CA . VAL A 1 171 ? 17.140 1.714 1.746 1.00 90.06 171 VAL A CA 1
ATOM 1309 C C . VAL A 1 171 ? 17.005 0.902 3.027 1.00 90.06 171 VAL A C 1
ATOM 1311 O O . VAL A 1 171 ? 15.928 0.437 3.397 1.00 90.06 171 VAL A O 1
ATOM 1314 N N . THR A 1 172 ? 18.122 0.652 3.706 1.00 87.75 172 THR A N 1
ATOM 1315 C CA . THR A 1 172 ? 18.132 -0.068 4.981 1.00 87.75 172 THR A CA 1
ATOM 1316 C C . THR A 1 172 ? 18.981 0.642 6.019 1.00 87.75 172 THR A C 1
ATOM 1318 O O . THR A 1 172 ? 20.193 0.770 5.859 1.00 87.75 172 THR A O 1
ATOM 1321 N N . ALA A 1 173 ? 18.385 0.967 7.158 1.00 84.75 173 ALA A N 1
ATOM 1322 C CA . ALA A 1 173 ? 19.100 1.577 8.266 1.00 84.75 173 ALA A CA 1
ATOM 1323 C C . ALA A 1 173 ? 18.975 0.783 9.566 1.00 84.75 173 ALA A C 1
ATOM 1325 O O . ALA A 1 173 ? 18.090 -0.057 9.772 1.00 84.75 173 ALA A O 1
ATOM 1326 N N . ARG A 1 174 ? 19.958 1.018 10.434 1.00 86.06 174 ARG A N 1
ATOM 1327 C CA . ARG A 1 174 ? 19.925 0.682 11.857 1.00 86.06 174 ARG A CA 1
ATOM 1328 C C . ARG A 1 174 ? 20.573 1.829 12.608 1.00 86.06 174 ARG A C 1
ATOM 1330 O O . ARG A 1 174 ? 21.793 1.829 12.761 1.00 86.06 174 ARG A O 1
ATOM 1337 N N . ALA A 1 175 ? 19.761 2.769 13.029 1.00 81.69 175 ALA A N 1
ATOM 1338 C CA . ALA A 1 175 ? 20.135 4.001 13.676 1.00 81.69 175 ALA A CA 1
ATOM 1339 C C . ALA A 1 175 ? 19.370 4.189 14.993 1.00 81.69 175 ALA A C 1
ATOM 1341 O O . ALA A 1 175 ? 18.607 3.328 15.417 1.00 81.69 175 ALA A O 1
ATOM 1342 N N . SER A 1 176 ? 19.624 5.275 15.715 1.00 85.62 176 SER A N 1
ATOM 1343 C CA . SER A 1 176 ? 18.700 5.735 16.759 1.00 85.62 176 SER A CA 1
ATOM 1344 C C . SER A 1 176 ? 17.621 6.650 16.178 1.00 85.62 176 SER A C 1
ATOM 1346 O O . SER A 1 176 ? 16.474 6.537 16.606 1.00 85.62 176 SER A O 1
ATOM 1348 N N . LEU A 1 177 ? 17.967 7.439 15.160 1.00 88.38 177 LEU A N 1
ATOM 1349 C CA . LEU A 1 177 ? 17.060 8.228 14.328 1.00 88.38 177 LEU A CA 1
ATOM 1350 C C . LEU A 1 177 ? 17.201 7.787 12.872 1.00 88.38 177 LEU A C 1
ATOM 1352 O O . LEU A 1 177 ? 18.331 7.675 12.392 1.00 88.38 177 LEU A O 1
ATOM 1356 N N . PHE A 1 178 ? 16.078 7.541 12.212 1.00 92.12 178 PHE A N 1
ATOM 1357 C CA . PHE A 1 178 ? 15.976 7.392 10.768 1.00 92.12 178 PHE A CA 1
ATOM 1358 C C . PHE A 1 178 ? 14.977 8.416 10.252 1.00 92.12 178 PHE A C 1
ATOM 1360 O O . PHE A 1 178 ? 13.821 8.376 10.674 1.00 92.12 178 PHE A O 1
ATOM 1367 N N . GLU A 1 179 ? 15.429 9.262 9.343 1.00 94.00 179 GLU A N 1
ATOM 1368 C CA . GLU A 1 179 ? 14.645 10.340 8.757 1.00 94.00 179 GLU A CA 1
ATOM 1369 C C . GLU A 1 179 ? 14.920 10.404 7.254 1.00 94.00 179 GLU A C 1
ATOM 1371 O O . GLU A 1 179 ? 16.068 10.263 6.815 1.00 94.00 179 GLU A O 1
ATOM 1376 N N . ILE A 1 180 ? 13.854 10.532 6.468 1.00 94.12 180 ILE A N 1
ATOM 1377 C CA . ILE A 1 180 ? 13.927 10.871 5.049 1.00 94.12 180 ILE A CA 1
ATOM 1378 C C . ILE A 1 180 ? 12.898 11.969 4.790 1.00 94.12 180 ILE A C 1
ATOM 1380 O O . ILE A 1 180 ? 11.708 11.704 4.946 1.00 94.12 180 ILE A O 1
ATOM 1384 N N . GLU A 1 181 ? 13.326 13.158 4.370 1.00 95.31 181 GLU A N 1
ATOM 1385 C CA . GLU A 1 181 ? 12.374 14.231 4.044 1.00 95.31 181 GLU A CA 1
ATOM 1386 C C . GLU A 1 181 ? 11.619 13.868 2.752 1.00 95.31 181 GLU A C 1
ATOM 1388 O O . GLU A 1 181 ? 10.397 13.764 2.739 1.00 95.31 181 GLU A O 1
ATOM 1393 N N . ALA A 1 182 ? 12.326 13.545 1.664 1.00 95.56 182 ALA A N 1
ATOM 1394 C CA . ALA A 1 182 ? 11.699 13.158 0.400 1.00 95.56 182 ALA A CA 1
ATOM 1395 C C . ALA A 1 182 ? 12.259 11.850 -0.170 1.00 95.56 182 ALA A C 1
ATOM 1397 O O . ALA A 1 182 ? 13.444 11.734 -0.484 1.00 95.56 182 ALA A O 1
ATOM 1398 N N . PHE A 1 183 ? 11.383 10.873 -0.385 1.00 96.62 183 PHE A N 1
ATOM 1399 C CA . PHE A 1 183 ? 11.651 9.628 -1.093 1.00 96.62 183 PHE A CA 1
ATOM 1400 C C . PHE A 1 183 ? 10.763 9.546 -2.336 1.00 96.62 183 PHE A C 1
ATOM 1402 O O . PHE A 1 183 ? 9.550 9.431 -2.202 1.00 96.62 183 PHE A O 1
ATOM 1409 N N . SER A 1 184 ? 11.356 9.546 -3.530 1.00 95.62 184 SER A N 1
ATOM 1410 C CA . SER A 1 184 ? 10.639 9.375 -4.795 1.00 95.62 184 SER A CA 1
ATOM 1411 C C . SER A 1 184 ? 11.223 8.238 -5.629 1.00 95.62 184 SER A C 1
ATOM 1413 O O . SER A 1 184 ? 12.442 8.050 -5.724 1.00 95.62 184 SER A O 1
ATOM 1415 N N . VAL A 1 185 ? 10.340 7.478 -6.263 1.00 94.94 185 VAL A N 1
ATOM 1416 C CA . VAL A 1 185 ? 10.686 6.554 -7.343 1.00 94.94 185 VAL A CA 1
ATOM 1417 C C . VAL A 1 185 ? 9.750 6.839 -8.501 1.00 94.94 185 VAL A C 1
ATOM 1419 O O . VAL A 1 185 ? 8.548 6.707 -8.335 1.00 94.94 185 VAL A O 1
ATOM 1422 N N . ASP A 1 186 ? 10.299 7.208 -9.644 1.00 93.69 186 ASP A N 1
ATOM 1423 C CA . ASP A 1 186 ? 9.565 7.485 -10.870 1.00 93.69 186 ASP A CA 1
ATOM 1424 C C . ASP A 1 186 ? 9.954 6.441 -11.921 1.00 93.69 186 ASP A C 1
ATOM 1426 O O . ASP A 1 186 ? 11.138 6.154 -12.134 1.00 93.69 186 ASP A O 1
ATOM 1430 N N . ALA A 1 187 ? 8.954 5.807 -12.518 1.00 91.94 187 ALA A N 1
ATOM 1431 C CA . ALA A 1 187 ? 9.101 4.940 -13.666 1.00 91.94 187 ALA A CA 1
ATOM 1432 C C . ALA A 1 187 ? 8.439 5.617 -14.867 1.00 91.94 187 ALA A C 1
ATOM 1434 O O . ALA A 1 187 ? 7.238 5.472 -15.064 1.00 91.94 187 ALA A O 1
ATOM 1435 N N . GLY A 1 188 ? 9.233 6.291 -15.701 1.00 88.00 188 GLY A N 1
ATOM 1436 C CA . GLY A 1 188 ? 8.779 6.951 -16.923 1.00 88.00 188 GLY A CA 1
ATOM 1437 C C . GLY A 1 188 ? 8.191 5.993 -17.965 1.00 88.00 188 GLY A C 1
ATOM 1438 O O . GLY A 1 188 ? 8.055 4.780 -17.747 1.00 88.00 188 GLY A O 1
ATOM 1439 N N . ASP A 1 189 ? 7.868 6.517 -19.142 1.00 87.31 189 ASP A N 1
ATOM 1440 C CA . ASP A 1 189 ? 7.038 5.802 -20.109 1.00 87.31 189 ASP A CA 1
ATOM 1441 C C . ASP A 1 189 ? 7.710 4.513 -20.601 1.00 87.31 189 ASP A C 1
ATOM 1443 O O . ASP A 1 189 ? 8.879 4.481 -21.005 1.00 87.31 189 ASP A O 1
ATOM 1447 N N . ALA A 1 190 ? 6.955 3.414 -20.612 1.00 88.12 190 ALA A N 1
ATOM 1448 C CA . ALA A 1 190 ? 7.425 2.090 -21.016 1.00 88.12 190 ALA A CA 1
ATOM 1449 C C . ALA A 1 190 ? 8.686 1.605 -20.266 1.00 88.12 190 ALA A C 1
ATOM 1451 O O . ALA A 1 190 ? 9.466 0.808 -20.807 1.00 88.12 190 ALA A O 1
ATOM 1452 N N . SER A 1 191 ? 8.902 2.081 -19.040 1.00 90.75 191 SER A N 1
ATOM 1453 C CA . SER A 1 191 ? 10.036 1.704 -18.198 1.00 90.75 191 SER A CA 1
ATOM 1454 C C . SER A 1 191 ? 9.683 0.596 -17.195 1.00 90.75 191 SER A C 1
ATOM 1456 O O . SER A 1 191 ? 8.550 0.104 -17.108 1.00 90.75 191 SER A O 1
ATOM 1458 N N . SER A 1 192 ? 10.678 0.149 -16.428 1.00 91.44 192 SER A N 1
ATOM 1459 C CA . SER A 1 192 ? 10.423 -0.741 -15.296 1.00 91.44 192 SER A CA 1
ATOM 1460 C C . SER A 1 192 ? 11.340 -0.463 -14.116 1.00 91.44 192 SER A C 1
ATOM 1462 O O . SER A 1 192 ? 12.561 -0.467 -14.284 1.00 91.44 192 SER A O 1
ATOM 1464 N N . VAL A 1 193 ? 10.781 -0.372 -12.915 1.00 93.69 193 VAL A N 1
ATOM 1465 C CA . VAL A 1 193 ? 11.524 -0.379 -11.655 1.00 93.69 193 VAL A CA 1
ATOM 1466 C C . VAL A 1 193 ? 11.268 -1.695 -10.922 1.00 93.69 193 VAL A C 1
ATOM 1468 O O . VAL A 1 193 ? 10.167 -2.247 -10.916 1.00 93.69 193 VAL A O 1
ATOM 1471 N N . GLY A 1 194 ? 12.305 -2.246 -10.293 1.00 93.69 194 GLY A N 1
ATOM 1472 C CA . GLY A 1 194 ? 12.175 -3.416 -9.433 1.00 93.69 194 GLY A CA 1
ATOM 1473 C C . GLY A 1 194 ? 11.349 -3.142 -8.170 1.00 93.69 194 GLY A C 1
ATOM 1474 O O . GLY A 1 194 ? 10.583 -2.193 -8.066 1.00 93.69 194 GLY A O 1
ATOM 1475 N N . ALA A 1 195 ? 11.500 -4.004 -7.164 1.00 94.12 195 ALA A N 1
ATOM 1476 C CA . ALA A 1 195 ? 10.865 -3.758 -5.871 1.00 94.12 195 ALA A CA 1
ATOM 1477 C C . ALA A 1 195 ? 11.476 -2.528 -5.180 1.00 94.12 195 ALA A C 1
ATOM 1479 O O . ALA A 1 195 ? 12.697 -2.361 -5.196 1.00 94.12 195 ALA A O 1
ATOM 1480 N N . VAL A 1 196 ? 10.632 -1.743 -4.519 1.00 96.12 196 VAL A N 1
ATOM 1481 C CA . VAL A 1 196 ? 11.010 -0.592 -3.698 1.00 96.12 196 VAL A CA 1
ATOM 1482 C C . VAL A 1 196 ? 10.887 -0.995 -2.235 1.00 96.12 196 VAL A C 1
ATOM 1484 O O . VAL A 1 196 ? 9.830 -1.437 -1.788 1.00 96.12 196 VAL A O 1
ATOM 1487 N N . LEU A 1 197 ? 11.978 -0.906 -1.478 1.00 94.56 197 LEU A N 1
ATOM 1488 C CA . LEU A 1 197 ? 12.025 -1.356 -0.091 1.00 94.56 197 LEU A CA 1
ATOM 1489 C C . LEU A 1 197 ? 12.742 -0.349 0.807 1.00 94.56 197 LEU A C 1
ATOM 1491 O O . LEU A 1 197 ? 13.944 -0.129 0.676 1.00 94.56 197 LEU A O 1
ATOM 1495 N N . VAL A 1 198 ? 12.028 0.153 1.811 1.00 94.44 198 VAL A N 1
ATOM 1496 C CA . VAL A 1 198 ? 12.587 0.927 2.921 1.00 94.44 198 VAL A CA 1
ATOM 1497 C C . VAL A 1 198 ? 12.453 0.114 4.204 1.00 94.44 198 VAL A C 1
ATOM 1499 O O . VAL A 1 198 ? 11.379 -0.370 4.560 1.00 94.44 198 VAL A O 1
ATOM 1502 N N . THR A 1 199 ? 13.562 -0.123 4.901 1.00 92.00 199 THR A N 1
ATOM 1503 C CA . THR A 1 199 ? 13.564 -0.875 6.162 1.00 92.00 199 THR A CA 1
ATOM 1504 C C . THR A 1 199 ? 14.428 -0.215 7.216 1.00 92.00 199 THR A C 1
ATOM 1506 O O . THR A 1 199 ? 15.634 -0.057 7.040 1.00 92.00 199 THR A O 1
ATOM 1509 N N . ALA A 1 200 ? 13.842 0.013 8.382 1.00 88.69 200 ALA A N 1
ATOM 1510 C CA . ALA A 1 200 ? 14.502 0.711 9.470 1.00 88.69 200 ALA A CA 1
ATOM 1511 C C . ALA A 1 200 ? 14.324 -0.037 10.807 1.00 88.69 200 ALA A C 1
ATOM 1513 O O . ALA A 1 200 ? 13.376 -0.816 11.006 1.00 88.69 200 ALA A O 1
ATOM 1514 N N . ARG A 1 201 ? 15.300 0.087 11.711 1.00 88.44 201 ARG A N 1
ATOM 1515 C CA . ARG A 1 201 ? 15.297 -0.552 13.040 1.00 88.44 201 ARG A CA 1
ATOM 1516 C C . ARG A 1 201 ? 15.920 0.383 14.063 1.00 88.44 201 ARG A C 1
ATOM 1518 O O . ARG A 1 201 ? 17.098 0.214 14.397 1.00 88.44 201 ARG A O 1
ATOM 1525 N N . ASP A 1 202 ? 15.102 1.291 14.573 1.00 82.50 202 ASP A N 1
ATOM 1526 C CA . ASP A 1 202 ? 15.597 2.512 15.195 1.00 82.50 202 ASP A CA 1
ATOM 1527 C C . ASP A 1 202 ? 14.859 2.850 16.493 1.00 82.50 202 ASP A C 1
ATOM 1529 O O . ASP A 1 202 ? 14.165 2.006 17.063 1.00 82.50 202 ASP A O 1
ATOM 1533 N N . SER A 1 203 ? 15.066 4.050 17.037 1.00 83.94 203 SER A N 1
ATOM 1534 C CA . SER A 1 203 ? 14.223 4.578 18.121 1.00 83.94 203 SER A CA 1
ATOM 1535 C C . SER A 1 203 ? 13.133 5.496 17.574 1.00 83.94 203 SER A C 1
ATOM 1537 O O . SER A 1 203 ? 11.994 5.372 18.019 1.00 83.94 203 SER A O 1
ATOM 1539 N N . LEU A 1 204 ? 13.458 6.322 16.581 1.00 90.25 204 LEU A N 1
ATOM 1540 C CA . LEU A 1 204 ? 12.526 7.140 15.804 1.00 90.25 204 LEU A CA 1
ATOM 1541 C C . LEU A 1 204 ? 12.703 6.813 14.313 1.00 90.25 204 LEU A C 1
ATOM 1543 O O . LEU A 1 204 ? 13.836 6.654 13.856 1.00 90.25 204 LEU A O 1
ATOM 1547 N N . PHE A 1 205 ? 11.584 6.640 13.617 1.00 94.88 205 PHE A N 1
ATOM 1548 C CA . PHE A 1 205 ? 11.491 6.445 12.174 1.00 94.88 205 PHE A CA 1
ATOM 1549 C C . PHE A 1 205 ? 10.499 7.464 11.626 1.00 94.88 205 PHE A C 1
ATOM 1551 O O . PHE A 1 205 ? 9.357 7.482 12.085 1.00 94.88 205 PHE A O 1
ATOM 1558 N N . GLU A 1 206 ? 10.929 8.249 10.654 1.00 96.31 206 GLU A N 1
ATOM 1559 C CA . GLU A 1 206 ? 10.132 9.300 10.038 1.00 96.31 206 GLU A CA 1
ATOM 1560 C C . GLU A 1 206 ? 10.413 9.341 8.537 1.00 96.31 206 GLU A C 1
ATOM 1562 O O . GLU A 1 206 ? 11.559 9.185 8.103 1.00 96.31 206 GLU A O 1
ATOM 1567 N N . ILE A 1 207 ? 9.349 9.461 7.748 1.00 96.69 207 ILE A N 1
ATOM 1568 C CA . ILE A 1 207 ? 9.427 9.838 6.338 1.00 96.69 207 ILE A CA 1
ATOM 1569 C C . ILE A 1 207 ? 8.374 10.921 6.125 1.00 96.69 207 ILE A C 1
ATOM 1571 O O . ILE A 1 207 ? 7.193 10.649 6.360 1.00 96.69 207 ILE A O 1
ATOM 1575 N N . GLU A 1 208 ? 8.791 12.110 5.696 1.00 96.75 208 GLU A N 1
ATOM 1576 C CA . GLU A 1 208 ? 7.849 13.205 5.435 1.00 96.75 208 GLU A CA 1
ATOM 1577 C C . GLU A 1 208 ? 7.097 12.939 4.123 1.00 96.75 208 GLU A C 1
ATOM 1579 O O . GLU A 1 208 ? 5.875 12.866 4.105 1.00 96.75 208 GLU A O 1
ATOM 1584 N N . ALA A 1 209 ? 7.802 12.663 3.025 1.00 97.12 209 ALA A N 1
ATOM 1585 C CA . ALA A 1 209 ? 7.184 12.340 1.743 1.00 97.12 209 ALA A CA 1
ATOM 1586 C C . ALA A 1 209 ? 7.731 11.040 1.150 1.00 97.12 209 ALA A C 1
ATOM 1588 O O . ALA A 1 209 ? 8.925 10.899 0.889 1.00 97.12 209 ALA A O 1
ATOM 1589 N N . PHE A 1 210 ? 6.840 10.091 0.881 1.00 98.31 210 PHE A N 1
ATOM 1590 C CA . PHE A 1 210 ? 7.117 8.872 0.134 1.00 98.31 210 PHE A CA 1
ATOM 1591 C C . PHE A 1 210 ? 6.216 8.822 -1.097 1.00 98.31 210 PHE A C 1
ATOM 1593 O O . PHE A 1 210 ? 5.004 8.701 -0.949 1.00 98.31 210 PHE A O 1
ATOM 1600 N N . SER A 1 211 ? 6.796 8.855 -2.295 1.00 97.81 211 SER A N 1
ATOM 1601 C CA . SER A 1 211 ? 6.063 8.721 -3.551 1.00 97.81 211 SER A CA 1
ATOM 1602 C C . SER A 1 211 ? 6.657 7.647 -4.458 1.00 97.81 211 SER A C 1
ATOM 1604 O O . SER A 1 211 ? 7.876 7.464 -4.561 1.00 97.81 211 SER A O 1
ATOM 1606 N N . VAL A 1 212 ? 5.773 6.916 -5.128 1.00 97.81 212 VAL A N 1
ATOM 1607 C CA . VAL A 1 212 ? 6.116 6.041 -6.248 1.00 97.81 212 VAL A CA 1
ATOM 1608 C C . VAL A 1 212 ? 5.188 6.390 -7.397 1.00 97.81 212 VAL A C 1
ATOM 1610 O O . VAL A 1 212 ? 3.983 6.239 -7.248 1.00 97.81 212 VAL A O 1
ATOM 1613 N N . ASP A 1 213 ? 5.751 6.820 -8.516 1.00 96.75 213 ASP A N 1
ATOM 1614 C CA . ASP A 1 213 ? 5.023 7.096 -9.749 1.00 96.75 213 ASP A CA 1
ATOM 1615 C C . ASP A 1 213 ? 5.393 6.039 -10.794 1.00 96.75 213 ASP A C 1
ATOM 1617 O O . ASP A 1 213 ? 6.562 5.674 -10.963 1.00 96.75 213 ASP A O 1
ATOM 1621 N N . ALA A 1 214 ? 4.381 5.490 -11.447 1.00 94.56 214 ALA A N 1
ATOM 1622 C CA . ALA A 1 214 ? 4.523 4.581 -12.563 1.00 94.56 214 ALA A CA 1
ATOM 1623 C C . ALA A 1 214 ? 3.834 5.203 -13.778 1.00 94.56 214 ALA A C 1
ATOM 1625 O O . ALA A 1 214 ? 2.657 4.939 -13.996 1.00 94.56 214 ALA A O 1
ATOM 1626 N N . GLY A 1 215 ? 4.576 5.957 -14.593 1.00 89.31 215 GLY A N 1
ATOM 1627 C CA . GLY A 1 215 ? 4.121 6.586 -15.840 1.00 89.31 215 GLY A CA 1
ATOM 1628 C C . GLY A 1 215 ? 3.592 5.590 -16.875 1.00 89.31 215 GLY A C 1
ATOM 1629 O O . GLY A 1 215 ? 3.465 4.399 -16.593 1.00 89.31 215 GLY A O 1
ATOM 1630 N N . ASP A 1 216 ? 3.267 6.024 -18.089 1.00 89.62 216 ASP A N 1
ATOM 1631 C CA . ASP A 1 216 ? 2.429 5.233 -18.997 1.00 89.62 216 ASP A CA 1
ATOM 1632 C C . ASP A 1 216 ? 3.102 3.934 -19.476 1.00 89.62 216 ASP A C 1
ATOM 1634 O O . ASP A 1 216 ? 4.270 3.894 -19.876 1.00 89.62 216 ASP A O 1
ATOM 1638 N N . ALA A 1 217 ? 2.340 2.838 -19.495 1.00 91.12 217 ALA A N 1
ATOM 1639 C CA . ALA A 1 217 ? 2.803 1.501 -19.874 1.00 91.12 217 ALA A CA 1
ATOM 1640 C C . ALA A 1 217 ? 4.066 1.022 -19.122 1.00 91.12 217 ALA A C 1
ATOM 1642 O O . ALA A 1 217 ? 4.854 0.230 -19.657 1.00 91.12 217 ALA A O 1
ATOM 1643 N N . SER A 1 218 ? 4.267 1.493 -17.894 1.00 94.44 218 SER A N 1
ATOM 1644 C CA . SER A 1 218 ? 5.414 1.175 -17.050 1.00 94.44 218 SER A CA 1
ATOM 1645 C C . SER A 1 218 ? 5.092 0.083 -16.022 1.00 94.44 218 SER A C 1
ATOM 1647 O O . SER A 1 218 ? 3.975 -0.443 -15.916 1.00 94.44 218 SER A O 1
ATOM 1649 N N . SER A 1 219 ? 6.107 -0.326 -15.260 1.00 95.81 219 SER A N 1
ATOM 1650 C CA . SER A 1 219 ? 5.892 -1.233 -14.135 1.00 95.81 219 SER A CA 1
ATOM 1651 C C . SER A 1 219 ? 6.817 -0.956 -12.963 1.00 95.81 219 SER A C 1
ATOM 1653 O O . SER A 1 219 ? 8.027 -0.829 -13.135 1.00 95.81 219 SER A O 1
ATOM 1655 N N . VAL A 1 220 ? 6.267 -0.974 -11.753 1.00 97.56 220 VAL A N 1
ATOM 1656 C CA . VAL A 1 220 ? 7.037 -0.994 -10.509 1.00 97.56 220 VAL A CA 1
ATOM 1657 C C . VAL A 1 220 ? 6.769 -2.306 -9.782 1.00 97.56 220 VAL A C 1
ATOM 1659 O O . VAL A 1 220 ? 5.659 -2.844 -9.765 1.00 97.56 220 VAL A O 1
ATOM 1662 N N . GLY A 1 221 ? 7.812 -2.872 -9.177 1.00 97.44 221 GLY A N 1
ATOM 1663 C CA . GLY A 1 221 ? 7.682 -4.051 -8.331 1.00 97.44 221 GLY A CA 1
ATOM 1664 C C . GLY A 1 221 ? 6.842 -3.801 -7.071 1.00 97.44 221 GLY A C 1
ATOM 1665 O O . GLY A 1 221 ? 6.080 -2.851 -6.948 1.00 97.44 221 GLY A O 1
ATOM 1666 N N . ALA A 1 222 ? 6.975 -4.690 -6.086 1.00 97.50 222 ALA A N 1
ATO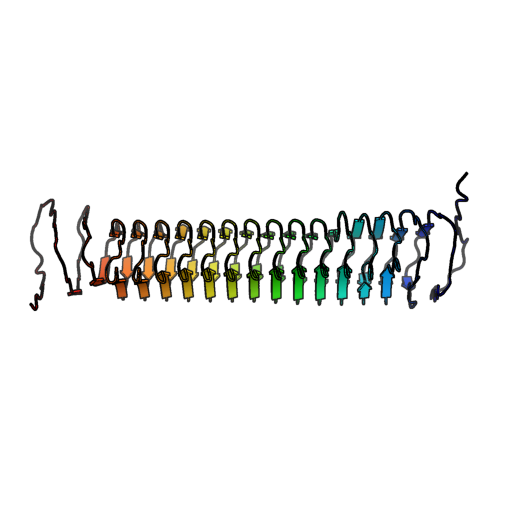M 1667 C CA . ALA A 1 222 ? 6.333 -4.472 -4.791 1.00 97.50 222 ALA A CA 1
ATOM 1668 C C . ALA A 1 222 ? 6.940 -3.258 -4.071 1.00 97.50 222 ALA A C 1
ATOM 1670 O O . ALA A 1 222 ? 8.164 -3.099 -4.077 1.00 97.50 222 ALA A O 1
ATOM 1671 N N . VAL A 1 223 ? 6.096 -2.482 -3.395 1.00 98.38 223 VAL A N 1
ATOM 1672 C CA . VAL A 1 223 ? 6.478 -1.329 -2.572 1.00 98.38 223 VAL A CA 1
ATOM 1673 C C . VAL A 1 223 ? 6.340 -1.722 -1.105 1.00 98.38 223 VAL A C 1
ATOM 1675 O O . VAL A 1 223 ? 5.275 -2.147 -0.660 1.00 98.38 223 VAL A O 1
ATOM 1678 N N . LEU A 1 224 ? 7.430 -1.649 -0.344 1.00 97.44 224 LEU A N 1
ATOM 1679 C CA . LEU A 1 224 ? 7.479 -2.138 1.031 1.00 97.44 224 LEU A CA 1
ATOM 1680 C C . LEU A 1 224 ? 8.176 -1.144 1.962 1.00 97.44 224 LEU A C 1
ATOM 1682 O O . LEU A 1 224 ? 9.378 -0.916 1.856 1.00 97.44 224 LEU A O 1
ATOM 1686 N N . VAL A 1 225 ? 7.446 -0.651 2.959 1.00 97.44 225 VAL A N 1
ATOM 1687 C CA . VAL A 1 225 ? 7.986 0.159 4.058 1.00 97.44 225 VAL A CA 1
ATOM 1688 C C . VAL A 1 225 ? 7.882 -0.641 5.350 1.00 97.44 225 VAL A C 1
ATOM 1690 O O . VAL A 1 225 ? 6.817 -1.127 5.728 1.00 97.44 225 VAL A O 1
ATOM 1693 N N . THR A 1 226 ? 9.005 -0.860 6.033 1.00 95.88 226 THR A N 1
ATOM 1694 C CA . THR A 1 226 ? 9.038 -1.607 7.297 1.00 95.88 226 THR A CA 1
ATOM 1695 C C . THR A 1 226 ? 9.810 -0.864 8.377 1.00 95.88 226 THR A C 1
ATOM 1697 O O . THR A 1 226 ? 11.040 -0.813 8.348 1.00 95.88 226 THR A O 1
ATOM 1700 N N . ALA A 1 227 ? 9.098 -0.430 9.412 1.00 93.25 227 ALA A N 1
ATOM 1701 C CA . ALA A 1 227 ? 9.669 0.239 10.571 1.00 93.25 227 ALA A CA 1
ATOM 1702 C C . ALA A 1 227 ? 9.631 -0.652 11.821 1.00 93.25 227 ALA A C 1
ATOM 1704 O O . ALA A 1 227 ? 8.656 -1.351 12.129 1.00 93.25 227 ALA A O 1
ATOM 1705 N N . ARG A 1 228 ? 10.728 -0.645 12.578 1.00 93.31 228 ARG A N 1
ATOM 1706 C CA . ARG A 1 228 ? 10.773 -1.165 13.951 1.00 93.31 228 ARG A CA 1
ATOM 1707 C C . ARG A 1 228 ? 11.408 -0.117 14.842 1.00 93.31 228 ARG A C 1
ATOM 1709 O O . ARG A 1 228 ? 12.609 -0.198 15.084 1.00 93.31 228 ARG A O 1
ATOM 1716 N N . ALA A 1 229 ? 10.599 0.821 15.304 1.00 90.25 229 ALA A N 1
ATOM 1717 C CA . ALA A 1 229 ? 11.040 1.937 16.121 1.00 90.25 229 ALA A CA 1
ATOM 1718 C C . ALA A 1 229 ? 10.191 2.071 17.387 1.00 90.25 229 ALA A C 1
ATOM 1720 O O . ALA A 1 229 ? 9.304 1.262 17.618 1.00 90.25 229 ALA A O 1
ATOM 1721 N N . SER A 1 230 ? 10.490 3.023 18.267 1.00 90.62 230 SER A N 1
ATOM 1722 C CA . SER A 1 230 ? 9.569 3.370 19.361 1.00 90.62 230 SER A CA 1
ATOM 1723 C C . SER A 1 230 ? 8.456 4.284 18.857 1.00 90.62 230 SER A C 1
ATOM 1725 O O . SER A 1 230 ? 7.318 4.131 19.293 1.00 90.62 230 SER A O 1
ATOM 1727 N N . LEU A 1 231 ? 8.785 5.165 17.916 1.00 93.44 231 LEU A N 1
ATOM 1728 C CA . LEU A 1 231 ? 7.871 6.044 17.196 1.00 93.44 231 LEU A CA 1
ATOM 1729 C C . LEU A 1 231 ? 8.084 5.828 15.697 1.00 93.44 231 LEU A C 1
ATOM 1731 O O . LEU A 1 231 ? 9.227 5.675 15.255 1.00 93.44 231 LEU A O 1
ATOM 1735 N N . SER A 1 232 ? 7.004 5.739 14.936 1.00 95.62 232 SER A N 1
ATOM 1736 C CA . SER A 1 232 ? 7.044 5.613 13.482 1.00 95.62 232 SER A CA 1
ATOM 1737 C C . SER A 1 232 ? 6.007 6.556 12.891 1.00 95.62 232 SER A C 1
ATOM 1739 O O . SER A 1 232 ? 4.831 6.379 13.191 1.00 95.62 232 SER A O 1
ATOM 1741 N N . LYS A 1 233 ? 6.447 7.521 12.086 1.00 97.31 233 LYS A N 1
ATOM 1742 C CA . LYS A 1 233 ? 5.587 8.494 11.414 1.00 97.31 233 LYS A CA 1
ATOM 1743 C C . LYS A 1 233 ? 5.790 8.411 9.901 1.00 97.31 233 LYS A C 1
ATOM 1745 O O . LYS A 1 233 ? 6.921 8.228 9.445 1.00 97.31 233 LYS A O 1
ATOM 1750 N N . LEU A 1 234 ? 4.698 8.476 9.151 1.00 97.25 234 LEU A N 1
ATOM 1751 C CA . LEU A 1 234 ? 4.683 8.727 7.711 1.00 97.25 234 LEU A CA 1
ATOM 1752 C C . LEU A 1 234 ? 3.761 9.923 7.483 1.00 97.25 234 LEU A C 1
ATOM 1754 O O . LEU A 1 234 ? 2.566 9.791 7.726 1.00 97.25 234 LEU A O 1
ATOM 1758 N N . GLU A 1 235 ? 4.281 11.072 7.060 1.00 97.19 235 GLU A N 1
ATOM 1759 C CA . GLU A 1 235 ? 3.400 12.226 6.819 1.00 97.19 235 GLU A CA 1
ATOM 1760 C C . GLU A 1 235 ? 2.633 12.032 5.507 1.00 97.19 235 GLU A C 1
ATOM 1762 O O . GLU A 1 235 ? 1.409 12.028 5.494 1.00 97.19 235 GLU A O 1
ATOM 1767 N N . ALA A 1 236 ? 3.325 11.724 4.412 1.00 97.19 236 ALA A N 1
ATOM 1768 C CA . ALA A 1 236 ? 2.695 11.413 3.137 1.00 97.19 236 ALA A CA 1
ATOM 1769 C C . ALA A 1 236 ? 3.247 10.122 2.530 1.00 97.19 236 ALA A C 1
ATOM 1771 O O . ALA A 1 236 ? 4.453 9.947 2.350 1.00 97.19 236 ALA A O 1
ATOM 1772 N N . PHE A 1 237 ? 2.341 9.223 2.162 1.00 98.50 237 PHE A N 1
ATOM 1773 C CA . PHE A 1 237 ? 2.613 8.039 1.363 1.00 98.50 237 PHE A CA 1
ATOM 1774 C C . PHE A 1 237 ? 1.685 8.046 0.150 1.00 98.50 237 PHE A C 1
ATOM 1776 O O . PHE A 1 237 ? 0.477 7.898 0.320 1.00 98.50 237 PHE A O 1
ATOM 1783 N N . SER A 1 238 ? 2.240 8.172 -1.054 1.00 98.25 238 SER A N 1
ATOM 1784 C CA . SER A 1 238 ? 1.494 8.088 -2.308 1.00 98.25 238 SER A CA 1
ATOM 1785 C C . SER A 1 238 ? 2.079 7.041 -3.251 1.00 98.25 238 SER A C 1
ATOM 1787 O O . SER A 1 238 ? 3.296 6.832 -3.331 1.00 98.25 238 SER A O 1
ATOM 1789 N N . VAL A 1 239 ? 1.197 6.354 -3.968 1.00 98.44 239 VAL A N 1
ATOM 1790 C CA . VAL A 1 239 ? 1.556 5.535 -5.125 1.00 98.44 239 VAL A CA 1
ATOM 1791 C C . VAL A 1 239 ? 0.598 5.875 -6.249 1.00 98.44 239 VAL A C 1
ATOM 1793 O O . VAL A 1 239 ? -0.585 5.567 -6.132 1.00 98.44 239 VAL A O 1
ATOM 1796 N N . ASP A 1 240 ? 1.129 6.442 -7.321 1.00 97.69 240 ASP A N 1
ATOM 1797 C CA . ASP A 1 240 ? 0.367 6.870 -8.485 1.00 97.69 240 ASP A CA 1
ATOM 1798 C C . ASP A 1 240 ? 0.737 5.959 -9.662 1.00 97.69 240 ASP A C 1
ATOM 1800 O O . ASP A 1 240 ? 1.910 5.661 -9.906 1.00 97.69 240 ASP A O 1
ATOM 1804 N N . VAL A 1 241 ? -0.269 5.423 -10.350 1.00 96.50 241 VAL A N 1
ATOM 1805 C CA . VAL A 1 241 ? -0.082 4.480 -11.456 1.00 96.50 241 VAL A CA 1
ATOM 1806 C C . VAL A 1 241 ? -0.767 5.035 -12.689 1.00 96.50 241 VAL A C 1
ATOM 1808 O O . VAL A 1 241 ? -1.986 5.072 -12.753 1.00 96.50 241 VAL A O 1
ATOM 1811 N N . GLY A 1 242 ? 0.020 5.438 -13.674 1.00 90.25 242 GLY A N 1
ATOM 1812 C CA . GLY A 1 242 ? -0.441 5.922 -14.966 1.00 90.25 242 GLY A CA 1
ATOM 1813 C C . GLY A 1 242 ? -1.102 4.852 -15.833 1.00 90.25 242 GLY A C 1
ATOM 1814 O O . GLY A 1 242 ? -1.326 3.697 -15.435 1.00 90.25 242 GLY A O 1
ATOM 1815 N N . ASP A 1 243 ? -1.410 5.245 -17.063 1.00 90.38 243 ASP A N 1
ATOM 1816 C CA . ASP A 1 243 ? -2.281 4.466 -17.927 1.00 90.38 243 ASP A CA 1
ATOM 1817 C C . ASP A 1 243 ? -1.600 3.176 -18.393 1.00 90.38 243 ASP A C 1
ATOM 1819 O O . ASP A 1 243 ? -0.443 3.153 -18.825 1.00 90.38 243 ASP A O 1
ATOM 1823 N N . ALA A 1 244 ? -2.349 2.072 -18.367 1.00 91.62 244 ALA A N 1
ATOM 1824 C CA . ALA A 1 244 ? -1.865 0.747 -18.764 1.00 91.62 244 ALA A CA 1
ATOM 1825 C C . ALA A 1 244 ? -0.601 0.275 -18.009 1.00 91.62 244 ALA A C 1
ATOM 1827 O O . ALA A 1 244 ? 0.153 -0.566 -18.519 1.00 91.62 244 ALA A O 1
ATOM 1828 N N . SER A 1 245 ? -0.392 0.782 -16.795 1.00 95.75 245 SER A N 1
ATOM 1829 C CA . SER A 1 245 ? 0.773 0.485 -15.961 1.00 95.75 245 SER A CA 1
ATOM 1830 C C . SER A 1 245 ? 0.459 -0.491 -14.837 1.00 95.75 245 SER A C 1
ATOM 1832 O O . SER A 1 245 ? -0.675 -0.946 -14.645 1.00 95.75 245 SER A O 1
ATOM 1834 N N . SER A 1 246 ? 1.496 -0.899 -14.107 1.00 97.06 246 SER A N 1
ATOM 1835 C CA . SER A 1 246 ? 1.308 -1.799 -12.973 1.00 97.06 246 SER A CA 1
ATOM 1836 C C . SER A 1 246 ? 2.248 -1.538 -11.811 1.00 97.06 246 SER A C 1
ATOM 1838 O O . SER A 1 246 ? 3.452 -1.374 -11.993 1.00 97.06 246 SER A O 1
ATOM 1840 N N . VAL A 1 247 ? 1.707 -1.616 -10.601 1.00 98.50 247 VAL A N 1
ATOM 1841 C CA . VAL A 1 247 ? 2.484 -1.671 -9.364 1.00 98.50 247 VAL A CA 1
ATOM 1842 C C . VAL A 1 247 ? 2.200 -2.987 -8.654 1.00 98.50 247 VAL A C 1
ATOM 1844 O O . VAL A 1 247 ? 1.078 -3.499 -8.627 1.00 98.50 247 VAL A O 1
ATOM 1847 N N . GLY A 1 248 ? 3.244 -3.583 -8.081 1.00 98.19 248 GLY A N 1
ATOM 1848 C CA . GLY A 1 248 ? 3.119 -4.785 -7.267 1.00 98.19 248 GLY A CA 1
ATOM 1849 C C . GLY A 1 248 ? 2.292 -4.575 -5.990 1.00 98.19 248 GLY A C 1
ATOM 1850 O O . GLY A 1 248 ? 1.535 -3.626 -5.825 1.00 98.19 248 GLY A O 1
ATOM 1851 N N . ALA A 1 249 ? 2.428 -5.499 -5.037 1.00 98.19 249 ALA A N 1
ATOM 1852 C CA . ALA A 1 249 ? 1.794 -5.319 -3.733 1.00 98.19 249 ALA A CA 1
ATOM 1853 C C . ALA A 1 249 ? 2.430 -4.147 -2.969 1.00 98.19 249 ALA A C 1
ATOM 1855 O O . ALA A 1 249 ? 3.658 -4.020 -2.951 1.00 98.19 249 ALA A O 1
ATOM 1856 N N . ILE A 1 250 ? 1.594 -3.374 -2.284 1.00 98.75 250 ILE A N 1
ATOM 1857 C CA . ILE A 1 250 ? 1.981 -2.279 -1.400 1.00 98.75 250 ILE A CA 1
ATOM 1858 C C . ILE A 1 250 ? 1.840 -2.770 0.038 1.00 98.75 250 ILE A C 1
ATOM 1860 O O . ILE A 1 250 ? 0.788 -3.265 0.446 1.00 98.75 250 ILE A O 1
ATOM 1864 N N . LEU A 1 251 ? 2.913 -2.676 0.818 1.00 98.25 251 LEU A N 1
ATOM 1865 C CA . LEU A 1 251 ? 2.928 -3.119 2.204 1.00 98.25 251 LEU A CA 1
ATOM 1866 C C . LEU A 1 251 ? 3.644 -2.108 3.099 1.00 98.25 251 LEU A C 1
ATOM 1868 O O . LEU A 1 251 ? 4.852 -1.919 3.005 1.00 98.25 251 LEU A O 1
ATOM 1872 N N . VAL A 1 252 ? 2.916 -1.549 4.058 1.00 98.25 252 VAL A N 1
ATOM 1873 C CA . VAL A 1 252 ? 3.463 -0.728 5.138 1.00 98.25 252 VAL A CA 1
ATOM 1874 C C . VAL A 1 252 ? 3.338 -1.505 6.441 1.00 98.25 252 VAL A C 1
ATOM 1876 O O . VAL A 1 252 ? 2.265 -1.974 6.817 1.00 98.25 252 VAL A O 1
ATOM 1879 N N . THR A 1 253 ? 4.453 -1.730 7.133 1.00 97.00 253 THR A N 1
ATOM 1880 C CA . THR A 1 253 ? 4.468 -2.481 8.392 1.00 97.00 253 THR A CA 1
ATOM 1881 C C . THR A 1 253 ? 5.255 -1.772 9.478 1.00 97.00 253 THR A C 1
ATOM 1883 O O . THR A 1 253 ? 6.466 -1.597 9.358 1.00 97.00 253 THR A O 1
ATOM 1886 N N . ALA A 1 254 ? 4.612 -1.530 10.617 1.00 95.69 254 ALA A N 1
ATOM 1887 C CA . ALA A 1 254 ? 5.257 -0.945 11.783 1.00 95.69 254 ALA A CA 1
ATOM 1888 C C . ALA A 1 254 ? 5.193 -1.854 13.017 1.00 95.69 254 ALA A C 1
ATOM 1890 O O . ALA A 1 254 ? 4.227 -2.584 13.277 1.00 95.69 254 ALA A O 1
ATOM 1891 N N . ARG A 1 255 ? 6.260 -1.811 13.815 1.00 95.69 255 ARG A N 1
ATOM 1892 C CA . ARG A 1 255 ? 6.258 -2.279 15.206 1.00 95.69 255 ARG A CA 1
ATOM 1893 C C . ARG A 1 255 ? 6.795 -1.165 16.080 1.00 95.69 255 ARG A C 1
ATOM 1895 O O . ARG A 1 255 ? 8.012 -0.995 16.107 1.00 95.69 255 ARG A O 1
ATOM 1902 N N . ALA A 1 256 ? 5.896 -0.475 16.769 1.00 92.00 256 ALA A N 1
ATOM 1903 C CA . ALA A 1 256 ? 6.218 0.724 17.523 1.00 92.00 256 ALA A CA 1
ATOM 1904 C C . ALA A 1 256 ? 5.403 0.864 18.808 1.00 92.00 256 ALA A C 1
ATOM 1906 O O . ALA A 1 256 ? 4.667 -0.043 19.184 1.00 92.00 256 ALA A O 1
ATOM 1907 N N . SER A 1 257 ? 5.607 1.952 19.543 1.00 93.81 257 SER A N 1
ATOM 1908 C CA . SER A 1 257 ? 4.685 2.378 20.602 1.00 93.81 257 SER A CA 1
ATOM 1909 C C . SER A 1 257 ? 3.603 3.280 20.013 1.00 93.81 257 SER A C 1
ATOM 1911 O O . SER A 1 257 ? 2.435 3.057 20.311 1.00 93.81 257 SER A O 1
ATOM 1913 N N . LEU A 1 258 ? 3.988 4.198 19.124 1.00 95.50 258 LEU A N 1
ATOM 1914 C CA . LEU A 1 258 ? 3.104 5.000 18.274 1.00 95.50 258 LEU A CA 1
ATOM 1915 C C . LEU A 1 258 ? 3.421 4.693 16.809 1.00 95.50 258 LEU A C 1
ATOM 1917 O O . LEU A 1 258 ? 4.601 4.641 16.444 1.00 95.50 258 LEU A O 1
ATOM 1921 N N . PHE A 1 259 ? 2.387 4.455 16.011 1.00 97.69 259 PHE A N 1
ATOM 1922 C CA . PHE A 1 259 ? 2.485 4.436 14.559 1.00 97.69 259 PHE A CA 1
ATOM 1923 C C . PHE A 1 259 ? 1.395 5.328 13.973 1.00 97.69 259 PHE A C 1
ATOM 1925 O O . PHE A 1 259 ? 0.222 5.071 14.227 1.00 97.69 259 PHE A O 1
ATOM 1932 N N . GLU A 1 260 ? 1.821 6.330 13.219 1.00 98.12 260 GLU A N 1
ATOM 1933 C CA . GLU A 1 260 ? 0.992 7.410 12.691 1.00 98.12 260 GLU A CA 1
ATOM 1934 C C . GLU A 1 260 ? 1.219 7.521 11.182 1.00 98.12 260 GLU A C 1
ATOM 1936 O O . GLU A 1 260 ? 2.362 7.405 10.713 1.00 98.12 260 GLU A O 1
ATOM 1941 N N . ILE A 1 261 ? 0.131 7.689 10.433 1.00 98.38 261 ILE A N 1
ATOM 1942 C CA . ILE A 1 261 ? 0.153 8.012 9.008 1.00 98.38 261 ILE A CA 1
ATOM 1943 C C . ILE A 1 261 ? -0.787 9.198 8.781 1.00 98.38 261 ILE A C 1
ATOM 1945 O O . ILE A 1 261 ? -1.992 9.026 8.924 1.00 98.38 261 ILE A O 1
ATOM 1949 N N . GLU A 1 262 ? -0.277 10.368 8.401 1.00 98.12 262 GLU A N 1
ATOM 1950 C CA . GLU A 1 262 ? -1.164 11.520 8.153 1.00 98.12 262 GLU A CA 1
ATOM 1951 C C . GLU A 1 262 ? -1.912 11.333 6.815 1.00 98.12 262 GLU A C 1
ATOM 1953 O O . GLU A 1 262 ? -3.136 11.438 6.733 1.00 98.12 262 GLU A O 1
ATOM 1958 N N . ALA A 1 263 ? -1.202 10.956 5.750 1.00 98.19 263 ALA A N 1
ATOM 1959 C CA . ALA A 1 263 ? -1.806 10.688 4.450 1.00 98.19 263 ALA A CA 1
ATOM 1960 C C . ALA A 1 263 ? -1.285 9.409 3.797 1.00 98.19 263 ALA A C 1
ATOM 1962 O O . ALA A 1 263 ? -0.084 9.218 3.597 1.00 98.19 263 ALA A O 1
ATOM 1963 N N . PHE A 1 264 ? -2.218 8.544 3.411 1.00 98.75 264 PHE A N 1
ATOM 1964 C CA . PHE A 1 264 ? -1.977 7.357 2.606 1.00 98.75 264 PHE A CA 1
ATOM 1965 C C . PHE A 1 264 ? -2.885 7.385 1.379 1.00 98.75 264 PHE A C 1
ATOM 1967 O O . PHE A 1 264 ? -4.100 7.279 1.527 1.00 98.75 264 PHE A O 1
ATOM 1974 N N . SER A 1 265 ? -2.307 7.465 0.183 1.00 98.38 265 SER A N 1
ATOM 1975 C CA . SER A 1 265 ? -3.035 7.397 -1.081 1.00 98.38 265 SER A CA 1
ATOM 1976 C C . SER A 1 265 ? -2.441 6.355 -2.023 1.00 98.38 265 SER A C 1
ATOM 1978 O O . SER A 1 265 ? -1.227 6.158 -2.112 1.00 98.38 265 SER A O 1
ATOM 1980 N N . VAL A 1 266 ? -3.319 5.670 -2.741 1.00 98.56 266 VAL A N 1
ATOM 1981 C CA . VAL A 1 266 ? -2.964 4.843 -3.893 1.00 98.56 266 VAL A CA 1
ATOM 1982 C C . VAL A 1 266 ? -3.938 5.197 -4.998 1.00 98.56 266 VAL A C 1
ATOM 1984 O O . VAL A 1 266 ? -5.135 5.014 -4.802 1.00 98.56 266 VAL A O 1
ATOM 1987 N N . ASP A 1 267 ? -3.431 5.679 -6.123 1.00 97.62 267 ASP A N 1
ATOM 1988 C CA . ASP A 1 267 ? -4.228 6.052 -7.285 1.00 97.62 267 ASP A CA 1
ATOM 1989 C C . ASP A 1 267 ? -3.831 5.167 -8.470 1.00 97.62 267 ASP A C 1
ATOM 1991 O O . ASP A 1 267 ? -2.670 5.122 -8.886 1.00 97.62 267 ASP A O 1
ATOM 1995 N N . ALA A 1 268 ? -4.785 4.384 -8.962 1.00 95.69 268 ALA A N 1
ATOM 1996 C CA . ALA A 1 268 ? -4.607 3.515 -10.109 1.00 95.69 268 ALA A CA 1
ATOM 1997 C C . ALA A 1 268 ? -5.349 4.103 -11.311 1.00 95.69 268 ALA A C 1
ATOM 1999 O O . ALA A 1 268 ? -6.552 3.916 -11.438 1.00 95.69 268 ALA A O 1
ATOM 2000 N N . GLY A 1 269 ? -4.625 4.748 -12.223 1.00 90.56 269 GLY A N 1
ATOM 2001 C CA . GLY A 1 269 ? -5.144 5.344 -13.453 1.00 90.56 269 GLY A CA 1
ATOM 2002 C C . GLY A 1 269 ? -5.730 4.335 -14.444 1.00 90.56 269 GLY A C 1
ATOM 2003 O O . GLY A 1 269 ? -5.900 3.142 -14.154 1.00 90.56 269 GLY A O 1
ATOM 2004 N N . ASP A 1 270 ? -6.043 4.795 -15.652 1.00 89.94 270 ASP A N 1
ATOM 2005 C CA . ASP A 1 270 ? -6.901 4.038 -16.556 1.00 89.94 270 ASP A CA 1
ATOM 2006 C C . ASP A 1 270 ? -6.223 2.752 -17.053 1.00 89.94 270 ASP A C 1
ATOM 2008 O O . ASP A 1 270 ? -5.057 2.709 -17.456 1.00 89.94 270 ASP A O 1
ATOM 2012 N N . ALA A 1 271 ? -6.981 1.654 -17.056 1.00 92.94 271 ALA A N 1
ATOM 2013 C CA . ALA A 1 271 ? -6.511 0.330 -17.470 1.00 92.94 271 ALA A CA 1
ATOM 2014 C C . ALA A 1 271 ? -5.237 -0.154 -16.741 1.00 92.94 271 ALA A C 1
ATOM 2016 O O . ALA A 1 271 ? -4.499 -0.996 -17.267 1.00 92.94 271 ALA A O 1
ATOM 2017 N N . SER A 1 272 ? -4.980 0.360 -15.538 1.00 96.19 272 SER A N 1
ATOM 2018 C CA . SER A 1 272 ? -3.815 0.020 -14.728 1.00 96.19 272 SER A CA 1
ATOM 2019 C C . SER A 1 272 ? -4.094 -1.124 -13.742 1.00 96.19 272 SER A C 1
ATOM 2021 O O . SER A 1 272 ? -5.206 -1.660 -13.632 1.00 96.19 272 SER A O 1
ATOM 2023 N N . SER A 1 273 ? -3.058 -1.560 -13.022 1.00 97.31 273 SER A N 1
ATOM 2024 C CA . SER A 1 273 ? -3.224 -2.536 -11.946 1.00 97.31 273 SER A CA 1
ATOM 2025 C C . SER A 1 273 ? -2.310 -2.300 -10.751 1.00 97.31 273 SER A C 1
ATOM 2027 O O . SER A 1 273 ? -1.100 -2.148 -10.892 1.00 97.31 273 SER A O 1
ATOM 2029 N N . VAL A 1 274 ? -2.882 -2.381 -9.555 1.00 98.56 274 VAL A N 1
ATOM 2030 C CA . VAL A 1 274 ? -2.154 -2.402 -8.288 1.00 98.56 274 VAL A CA 1
ATOM 2031 C C . VAL A 1 274 ? -2.377 -3.744 -7.605 1.00 98.56 274 VAL A C 1
ATOM 2033 O O . VAL A 1 274 ? -3.473 -4.313 -7.601 1.00 98.56 274 VAL A O 1
ATOM 2036 N N . GLY A 1 275 ? -1.319 -4.284 -7.002 1.00 98.38 275 GLY A N 1
ATOM 2037 C CA . GLY A 1 275 ? -1.413 -5.461 -6.150 1.00 98.38 275 GLY A CA 1
ATOM 2038 C C . GLY A 1 275 ? -2.275 -5.239 -4.898 1.00 98.38 275 GLY A C 1
ATOM 2039 O O . GLY A 1 275 ? -3.073 -4.317 -4.785 1.00 98.38 275 GLY A O 1
ATOM 2040 N N . ALA A 1 276 ? -2.131 -6.123 -3.911 1.00 98.25 276 ALA A N 1
ATOM 2041 C CA . ALA A 1 276 ? -2.783 -5.903 -2.620 1.00 98.25 276 ALA A CA 1
ATOM 2042 C C . ALA A 1 276 ? -2.163 -4.697 -1.897 1.00 98.25 276 ALA A C 1
ATOM 2044 O O . ALA A 1 276 ? 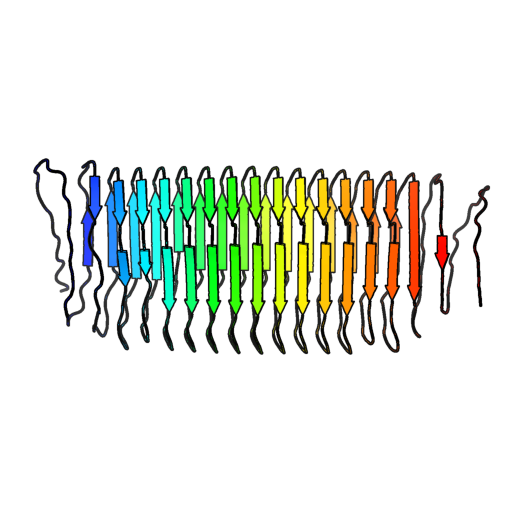-0.938 -4.560 -1.899 1.00 98.25 276 ALA A O 1
ATOM 2045 N N . VAL A 1 277 ? -2.997 -3.904 -1.230 1.00 98.75 277 VAL A N 1
ATOM 2046 C CA . VAL A 1 277 ? -2.610 -2.762 -0.398 1.00 98.75 277 VAL A CA 1
ATOM 2047 C C . VAL A 1 277 ? -2.775 -3.160 1.063 1.00 98.75 277 VAL A C 1
ATOM 2049 O O . VAL A 1 277 ? -3.867 -3.521 1.500 1.00 98.75 277 VAL A O 1
ATOM 2052 N N . LEU A 1 278 ? -1.681 -3.166 1.824 1.00 98.25 278 LEU A N 1
ATOM 2053 C CA . LEU A 1 278 ? -1.666 -3.671 3.194 1.00 98.25 278 LEU A CA 1
ATOM 2054 C C . LEU A 1 278 ? -0.942 -2.719 4.147 1.00 98.25 278 LEU A C 1
ATOM 2056 O O . LEU A 1 278 ? 0.275 -2.573 4.082 1.00 98.25 278 LEU A O 1
ATOM 2060 N N . VAL A 1 279 ? -1.663 -2.187 5.129 1.00 98.38 279 VAL A N 1
ATOM 2061 C CA . VAL A 1 279 ? -1.090 -1.488 6.284 1.00 98.38 279 VAL A CA 1
ATOM 2062 C C . VAL A 1 279 ? -1.215 -2.389 7.505 1.00 98.38 279 VAL A C 1
ATOM 2064 O O . VAL A 1 279 ? -2.291 -2.888 7.835 1.00 98.38 279 VAL A O 1
ATOM 2067 N N . THR A 1 280 ? -0.101 -2.684 8.174 1.00 96.75 280 THR A N 1
ATOM 2068 C CA . THR A 1 280 ? -0.093 -3.554 9.355 1.00 96.75 280 THR A CA 1
ATOM 2069 C C . THR A 1 280 ? 0.729 -2.986 10.498 1.00 96.75 280 THR A C 1
ATOM 2071 O O . THR A 1 280 ? 1.940 -2.807 10.389 1.00 96.75 280 THR A O 1
ATOM 2074 N N . ALA A 1 281 ? 0.112 -2.863 11.668 1.00 95.56 281 ALA A N 1
ATOM 2075 C CA . ALA A 1 281 ? 0.769 -2.328 12.848 1.00 95.56 281 ALA A CA 1
ATOM 2076 C C . ALA A 1 281 ? 0.719 -3.264 14.054 1.00 95.56 281 ALA A C 1
ATOM 2078 O O . ALA A 1 281 ? -0.234 -4.011 14.301 1.00 95.56 281 ALA A O 1
ATOM 2079 N N . ARG A 1 282 ? 1.785 -3.208 14.852 1.00 95.62 282 ARG A N 1
ATOM 2080 C CA . ARG A 1 282 ? 1.758 -3.598 16.264 1.00 95.62 282 ARG A CA 1
ATOM 2081 C C . ARG A 1 282 ? 2.241 -2.408 17.064 1.00 95.62 282 ARG A C 1
ATOM 2083 O O . ARG A 1 282 ? 3.452 -2.192 17.119 1.00 95.62 282 ARG A O 1
ATOM 2090 N N . ALA A 1 283 ? 1.297 -1.678 17.633 1.00 93.25 283 ALA A N 1
ATOM 2091 C CA . ALA A 1 283 ? 1.545 -0.439 18.341 1.00 93.25 283 ALA A CA 1
ATOM 2092 C C . ALA A 1 283 ? 0.814 -0.408 19.686 1.00 93.25 283 ALA A C 1
ATOM 2094 O O . ALA A 1 283 ? 0.146 -1.370 20.055 1.00 93.25 283 ALA A O 1
ATOM 2095 N N . SER A 1 284 ? 1.001 0.652 20.463 1.00 93.75 284 SER A N 1
ATOM 2096 C CA . SER A 1 284 ? 0.075 0.995 21.550 1.00 93.75 284 SER A CA 1
ATOM 2097 C C . SER A 1 284 ? -0.969 1.988 21.043 1.00 93.75 284 SER A C 1
ATOM 2099 O O . SER A 1 284 ? -2.139 1.827 21.371 1.00 93.75 284 SER A O 1
ATOM 2101 N N . LEU A 1 285 ? -0.547 2.930 20.202 1.00 95.75 285 LEU A N 1
ATOM 2102 C CA . LEU A 1 285 ? -1.388 3.881 19.482 1.00 95.75 285 LEU A CA 1
ATOM 2103 C C . LEU A 1 285 ? -1.177 3.678 17.978 1.00 95.75 285 LEU A C 1
ATOM 2105 O O . LEU A 1 285 ? -0.029 3.550 17.536 1.00 95.75 285 LEU A O 1
ATOM 2109 N N . PHE A 1 286 ? -2.271 3.551 17.240 1.00 97.44 286 PHE A N 1
ATOM 2110 C CA . PHE A 1 286 ? -2.299 3.447 15.788 1.00 97.44 286 PHE A CA 1
ATOM 2111 C C . PHE A 1 286 ? -3.297 4.468 15.262 1.00 97.44 286 PHE A C 1
ATOM 2113 O O . PHE A 1 286 ? -4.481 4.329 15.559 1.00 97.44 286 PHE A O 1
ATOM 2120 N N . GLU A 1 287 ? -2.803 5.433 14.501 1.00 98.06 287 GLU A N 1
ATOM 2121 C CA . GLU A 1 287 ? -3.569 6.573 13.996 1.00 98.06 287 GLU A CA 1
ATOM 2122 C C . GLU A 1 287 ? -3.335 6.690 12.482 1.00 98.06 287 GLU A C 1
ATOM 2124 O O . GLU A 1 287 ? -2.204 6.518 12.007 1.00 98.06 287 GLU A O 1
ATOM 2129 N N . ILE A 1 288 ? -4.415 6.897 11.726 1.00 98.44 288 ILE A N 1
ATOM 2130 C CA . ILE A 1 288 ? -4.364 7.300 10.319 1.00 98.44 288 ILE A CA 1
ATOM 2131 C C . ILE A 1 288 ? -5.336 8.460 10.107 1.00 98.44 288 ILE A C 1
ATOM 2133 O O . ILE A 1 288 ? -6.539 8.256 10.257 1.00 98.44 288 ILE A O 1
ATOM 2137 N N . ASP A 1 289 ? -4.859 9.620 9.671 1.00 98.50 289 ASP A N 1
ATOM 2138 C CA . ASP A 1 289 ? -5.764 10.74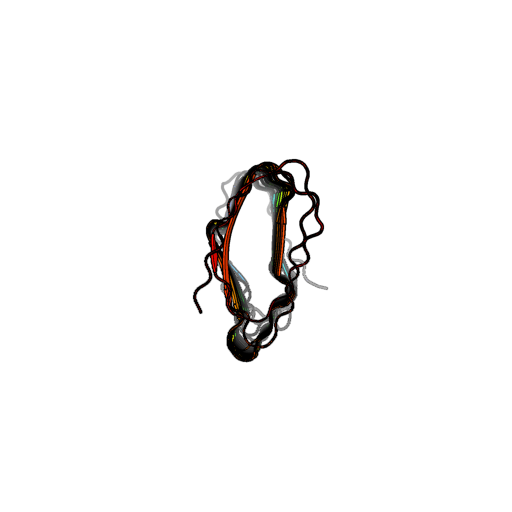9 9.419 1.00 98.50 289 ASP A CA 1
ATOM 2139 C C . ASP A 1 289 ? -6.501 10.523 8.093 1.00 98.50 289 ASP A C 1
ATOM 2141 O O . ASP A 1 289 ? -7.725 10.571 8.011 1.00 98.50 289 ASP A O 1
ATOM 2145 N N . SER A 1 290 ? -5.779 10.165 7.029 1.00 98.12 290 SER A N 1
ATOM 2146 C CA . SER A 1 290 ? -6.403 9.864 5.739 1.00 98.12 290 SER A CA 1
ATOM 2147 C C . SER A 1 290 ? -5.845 8.616 5.068 1.00 98.12 290 SER A C 1
ATOM 2149 O O . SER A 1 290 ? -4.638 8.428 4.911 1.00 98.12 290 SER A O 1
ATOM 2151 N N . PHE A 1 291 ? -6.760 7.749 4.646 1.00 98.75 291 PHE A N 1
ATOM 2152 C CA . PHE A 1 291 ? -6.493 6.559 3.859 1.00 98.75 291 PHE A CA 1
ATOM 2153 C C . PHE A 1 291 ? -7.409 6.549 2.639 1.00 98.75 291 PHE A C 1
ATOM 2155 O O . PHE A 1 291 ? -8.621 6.408 2.793 1.00 98.75 291 PHE A O 1
ATOM 2162 N N . SER A 1 292 ? -6.837 6.641 1.443 1.00 98.38 292 SER A N 1
ATOM 2163 C CA . SER A 1 292 ? -7.563 6.538 0.183 1.00 98.38 292 SER A CA 1
ATOM 2164 C C . SER A 1 292 ? -6.942 5.503 -0.749 1.00 98.38 292 SER A C 1
ATOM 2166 O O . SER A 1 292 ? -5.723 5.347 -0.857 1.00 98.38 292 SER A O 1
ATOM 2168 N N . VAL A 1 293 ? -7.811 4.774 -1.438 1.00 98.62 293 VAL A N 1
ATOM 2169 C CA . VAL A 1 293 ? -7.451 3.946 -2.588 1.00 98.62 293 VAL A CA 1
ATOM 2170 C C . VAL A 1 293 ? -8.438 4.275 -3.692 1.00 98.62 293 VAL A C 1
ATOM 2172 O O . VAL A 1 293 ? -9.632 4.060 -3.504 1.00 98.62 293 VAL A O 1
ATOM 2175 N N . ASP A 1 294 ? -7.937 4.772 -4.811 1.00 97.69 294 ASP A N 1
ATOM 2176 C CA . ASP A 1 294 ? -8.717 5.068 -6.004 1.00 97.69 294 ASP A CA 1
ATOM 2177 C C . ASP A 1 294 ? -8.317 4.097 -7.119 1.00 97.69 294 ASP A C 1
ATOM 2179 O O . ASP A 1 294 ? -7.134 3.835 -7.362 1.00 97.69 294 ASP A O 1
ATOM 2183 N N . ALA A 1 295 ? -9.320 3.496 -7.741 1.00 95.94 295 ALA A N 1
ATOM 2184 C CA . ALA A 1 295 ? -9.174 2.635 -8.893 1.00 95.94 295 ALA A CA 1
ATOM 2185 C C . ALA A 1 295 ? -9.925 3.278 -10.058 1.00 95.94 295 ALA A C 1
ATOM 2187 O O . ALA A 1 295 ? -11.127 3.079 -10.193 1.00 95.94 295 ALA A O 1
ATOM 2188 N N . GLY A 1 296 ? -9.207 3.990 -10.924 1.00 91.75 296 GLY A N 1
ATOM 2189 C CA . GLY A 1 296 ? -9.714 4.640 -12.129 1.00 91.75 296 GLY A CA 1
ATOM 2190 C C . GLY A 1 296 ? -10.317 3.679 -13.156 1.00 91.75 296 GLY A C 1
ATOM 2191 O O . GLY A 1 296 ? -10.505 2.477 -12.913 1.00 91.75 296 GLY A O 1
ATOM 2192 N N . ASP A 1 297 ? -10.635 4.185 -14.343 1.00 91.56 297 ASP A N 1
ATOM 2193 C CA . ASP A 1 297 ? -11.493 3.457 -15.272 1.00 91.56 297 ASP A CA 1
ATOM 2194 C C . ASP A 1 297 ? -10.812 2.190 -15.808 1.00 91.56 297 ASP A C 1
ATOM 2196 O O . ASP A 1 297 ? -9.655 2.174 -16.233 1.00 91.56 297 ASP A O 1
ATOM 2200 N N . ALA A 1 298 ? -11.551 1.080 -15.813 1.00 93.25 298 ALA A N 1
ATOM 2201 C CA . ALA A 1 298 ? -11.071 -0.237 -16.234 1.00 93.25 298 ALA A CA 1
ATOM 2202 C C . ALA A 1 298 ? -9.790 -0.716 -15.514 1.00 93.25 298 ALA A C 1
ATOM 2204 O O . ALA A 1 298 ? -9.077 -1.584 -16.033 1.00 93.25 298 ALA A O 1
ATOM 2205 N N . SER A 1 299 ? -9.501 -0.176 -14.331 1.00 95.69 299 SER A N 1
ATOM 2206 C CA . SER A 1 299 ? -8.339 -0.535 -13.524 1.00 95.69 299 SER A CA 1
ATOM 2207 C C . SER A 1 299 ? -8.632 -1.700 -12.568 1.00 95.69 299 SER A C 1
ATOM 2209 O O . SER A 1 299 ? -9.758 -2.207 -12.445 1.00 95.69 299 SER A O 1
ATOM 2211 N N . SER A 1 300 ? -7.596 -2.178 -11.880 1.00 97.25 300 SER A N 1
ATOM 2212 C CA . SER A 1 300 ? -7.777 -3.154 -10.808 1.00 97.25 300 SER A CA 1
ATOM 2213 C C . SER A 1 300 ? -6.854 -2.917 -9.626 1.00 97.25 300 SER A C 1
ATOM 2215 O O . SER A 1 300 ? -5.642 -2.819 -9.787 1.00 97.25 300 SER A O 1
ATOM 2217 N N . VAL A 1 301 ? -7.414 -2.933 -8.422 1.00 98.50 301 VAL A N 1
ATOM 2218 C CA . VAL A 1 301 ? -6.658 -2.952 -7.171 1.00 98.50 301 VAL A CA 1
ATOM 2219 C C . VAL A 1 301 ? -6.923 -4.271 -6.456 1.00 98.50 301 VAL A C 1
ATOM 2221 O O . VAL A 1 301 ? -8.041 -4.794 -6.423 1.00 98.50 301 VAL A O 1
ATOM 2224 N N . GLY A 1 302 ? -5.875 -4.856 -5.878 1.00 98.31 302 GLY A N 1
ATOM 2225 C CA . GLY A 1 302 ? -5.995 -6.053 -5.057 1.00 98.31 302 GLY A CA 1
ATOM 2226 C C . GLY A 1 302 ? -6.830 -5.838 -3.787 1.00 98.31 302 GLY A C 1
ATOM 2227 O O . GLY A 1 302 ? -7.610 -4.904 -3.642 1.00 98.31 302 GLY A O 1
ATOM 2228 N N . ALA A 1 303 ? -6.686 -6.745 -2.820 1.00 98.06 303 ALA A N 1
ATOM 2229 C CA . ALA A 1 303 ? -7.326 -6.545 -1.521 1.00 98.06 303 ALA A CA 1
ATOM 2230 C C . ALA A 1 303 ? -6.715 -5.337 -0.796 1.00 98.06 303 ALA A C 1
ATOM 2232 O O . ALA A 1 303 ? -5.490 -5.207 -0.767 1.00 98.06 303 ALA A O 1
ATOM 2233 N N . VAL A 1 304 ? -7.566 -4.533 -0.165 1.00 98.69 304 VAL A N 1
ATOM 2234 C CA . VAL A 1 304 ? -7.198 -3.389 0.671 1.00 98.69 304 VAL A CA 1
ATOM 2235 C C . VAL A 1 304 ? -7.375 -3.801 2.127 1.00 98.69 304 VAL A C 1
ATOM 2237 O O . VAL A 1 304 ? -8.463 -4.198 2.546 1.00 98.69 304 VAL A O 1
ATOM 2240 N N . LEU A 1 305 ? -6.295 -3.782 2.904 1.00 97.94 305 LEU A N 1
ATOM 2241 C CA . LEU A 1 305 ? -6.293 -4.281 4.273 1.00 97.94 305 LEU A CA 1
ATOM 2242 C C . LEU A 1 305 ? -5.546 -3.342 5.218 1.00 97.94 305 LEU A C 1
ATOM 2244 O O . LEU A 1 305 ? -4.338 -3.162 5.102 1.00 97.94 305 LEU A O 1
ATOM 2248 N N . VAL A 1 306 ? -6.244 -2.858 6.241 1.00 98.12 306 VAL A N 1
ATOM 2249 C CA . VAL A 1 306 ? -5.650 -2.179 7.396 1.00 98.12 306 VAL A CA 1
ATOM 2250 C C . VAL A 1 306 ? -5.800 -3.082 8.612 1.00 98.12 306 VAL A C 1
ATOM 2252 O O . VAL A 1 306 ? -6.899 -3.498 8.979 1.00 98.12 306 VAL A O 1
ATOM 2255 N N . THR A 1 307 ? -4.683 -3.478 9.224 1.00 95.62 307 THR A N 1
ATOM 2256 C CA . THR A 1 307 ? -4.693 -4.347 10.405 1.00 95.62 307 THR A CA 1
ATOM 2257 C C . THR A 1 307 ? -3.813 -3.829 11.525 1.00 95.62 307 THR A C 1
ATOM 2259 O O . THR A 1 307 ? -2.591 -3.777 11.393 1.00 95.62 307 THR A O 1
ATOM 2262 N N . ALA A 1 308 ? -4.395 -3.618 12.698 1.00 94.38 308 ALA A N 1
ATOM 2263 C CA . ALA A 1 308 ? -3.647 -3.220 13.879 1.00 94.38 308 ALA A CA 1
ATOM 2264 C C . ALA A 1 308 ? -3.780 -4.218 15.031 1.00 94.38 308 ALA A C 1
ATOM 2266 O O . ALA A 1 308 ? -4.759 -4.948 15.204 1.00 94.38 308 ALA A O 1
ATOM 2267 N N . ARG A 1 309 ? -2.737 -4.252 15.857 1.00 93.75 309 ARG A N 1
ATOM 2268 C CA . ARG A 1 309 ? -2.844 -4.654 17.259 1.00 93.75 309 ARG A CA 1
ATOM 2269 C C . ARG A 1 309 ? -2.378 -3.468 18.072 1.00 93.75 309 ARG A C 1
ATOM 2271 O O . ARG A 1 309 ? -1.169 -3.224 18.086 1.00 93.75 309 ARG A O 1
ATOM 2278 N N . ALA A 1 310 ? -3.319 -2.768 18.678 1.00 91.06 310 ALA A N 1
ATOM 2279 C CA . ALA A 1 310 ? -3.082 -1.526 19.385 1.00 91.06 310 ALA A CA 1
ATOM 2280 C C . ALA A 1 310 ? -3.788 -1.531 20.743 1.00 91.06 310 ALA A C 1
ATOM 2282 O O . ALA A 1 310 ? -4.312 -2.553 21.169 1.00 91.06 310 ALA A O 1
ATOM 2283 N N . SER A 1 311 ? -3.703 -0.440 21.490 1.00 91.25 311 SER A N 1
ATOM 2284 C CA . SER A 1 311 ? -4.622 -0.142 22.595 1.00 91.25 311 SER A CA 1
ATOM 2285 C C . SER A 1 311 ? -5.629 0.921 22.162 1.00 91.25 311 SER A C 1
ATOM 2287 O O . SER A 1 311 ? -6.781 0.816 22.565 1.00 91.25 311 SER A O 1
ATOM 2289 N N . LEU A 1 312 ? -5.192 1.862 21.323 1.00 93.88 312 LEU A N 1
ATOM 2290 C CA . LEU A 1 312 ? -6.012 2.797 20.557 1.00 93.88 312 LEU A CA 1
ATOM 2291 C C . LEU A 1 312 ? -5.817 2.521 19.064 1.00 93.88 312 LEU A C 1
ATOM 2293 O O . LEU A 1 312 ? -4.670 2.413 18.620 1.00 93.88 312 LEU A O 1
ATOM 2297 N N . PHE A 1 313 ? -6.913 2.388 18.334 1.00 96.25 313 PHE A N 1
ATOM 2298 C CA . PHE A 1 313 ? -6.961 2.379 16.881 1.00 96.25 313 PHE A CA 1
ATOM 2299 C C . PHE A 1 313 ? -7.910 3.481 16.436 1.00 96.25 313 PHE A C 1
ATOM 2301 O O . PHE A 1 313 ? -9.077 3.459 16.825 1.00 96.25 313 PHE A O 1
ATOM 2308 N N . GLU A 1 314 ? -7.406 4.386 15.614 1.00 97.31 314 GLU A N 1
ATOM 2309 C CA . GLU A 1 314 ? -8.147 5.538 15.123 1.00 97.31 314 GLU A CA 1
ATOM 2310 C C . GLU A 1 314 ? -7.879 5.708 13.629 1.00 97.31 314 GLU A C 1
ATOM 2312 O O . GLU A 1 314 ? -6.738 5.566 13.172 1.00 97.31 314 GLU A O 1
ATOM 2317 N N . ILE A 1 315 ? -8.946 5.937 12.866 1.00 98.12 315 ILE A N 1
ATOM 2318 C CA . ILE A 1 315 ? -8.866 6.397 11.482 1.00 98.12 315 ILE A CA 1
ATOM 2319 C C . ILE A 1 315 ? -9.843 7.559 11.309 1.00 98.12 315 ILE A C 1
ATOM 2321 O O . ILE A 1 315 ? -11.046 7.343 11.452 1.00 98.12 315 ILE A O 1
ATOM 2325 N N . GLU A 1 316 ? -9.370 8.753 10.954 1.00 98.31 316 GLU A N 1
ATOM 2326 C CA . GLU A 1 316 ? -10.285 9.876 10.696 1.00 98.31 316 GLU A CA 1
ATOM 2327 C C . GLU A 1 316 ? -11.034 9.637 9.373 1.00 98.31 316 GLU A C 1
ATOM 2329 O O . GLU A 1 316 ? -12.260 9.564 9.339 1.00 98.31 316 GLU A O 1
ATOM 2334 N N . ALA A 1 317 ? -10.323 9.390 8.270 1.00 98.12 317 ALA A N 1
ATOM 2335 C CA . ALA A 1 317 ? -10.940 9.126 6.972 1.00 98.12 317 ALA A CA 1
ATOM 2336 C C . ALA A 1 317 ? -10.400 7.860 6.301 1.00 98.12 317 ALA A C 1
ATOM 2338 O O . ALA A 1 317 ? -9.209 7.720 6.029 1.00 98.12 317 ALA A O 1
ATOM 2339 N N . PHE A 1 318 ? -11.310 6.951 5.960 1.00 98.62 318 PHE A N 1
ATOM 2340 C CA . PHE A 1 318 ? -11.055 5.773 5.145 1.00 98.62 318 PHE A CA 1
ATOM 2341 C C . PHE A 1 318 ? -11.960 5.795 3.915 1.00 98.62 318 PHE A C 1
ATOM 2343 O O . PHE A 1 318 ? -13.179 5.694 4.057 1.00 98.62 318 PHE A O 1
ATOM 2350 N N . SER A 1 319 ? -11.379 5.861 2.720 1.00 98.25 319 SER A N 1
ATOM 2351 C CA . SER A 1 319 ? -12.106 5.781 1.457 1.00 98.25 319 SER A CA 1
ATOM 2352 C C . SER A 1 319 ? -11.505 4.748 0.508 1.00 98.25 319 SER A C 1
ATOM 2354 O O . SER A 1 319 ? -10.290 4.559 0.410 1.00 98.25 319 SER A O 1
ATOM 2356 N N . VAL A 1 320 ? -12.386 4.059 -0.206 1.00 98.25 320 VAL A N 1
ATOM 2357 C CA . VAL A 1 320 ? -12.036 3.245 -1.368 1.00 98.25 320 VAL A CA 1
ATOM 2358 C C . VAL A 1 320 ? -13.002 3.615 -2.479 1.00 98.25 320 VAL A C 1
ATOM 2360 O O . VAL A 1 320 ? -14.206 3.451 -2.293 1.00 98.25 320 VAL A O 1
ATOM 2363 N N . ASP A 1 321 ? -12.479 4.082 -3.603 1.00 96.75 321 ASP A N 1
ATOM 2364 C CA . ASP A 1 321 ? -13.254 4.361 -4.808 1.00 96.75 321 ASP A CA 1
ATOM 2365 C C . ASP A 1 321 ? -12.879 3.359 -5.903 1.00 96.75 321 ASP A C 1
ATOM 2367 O O . ASP A 1 321 ? -11.722 2.956 -6.057 1.00 96.75 321 ASP A O 1
ATOM 2371 N N . ALA A 1 322 ? -13.892 2.894 -6.616 1.00 95.19 322 ALA A N 1
ATOM 2372 C CA . ALA A 1 322 ? -13.774 1.994 -7.741 1.00 95.19 322 ALA A CA 1
ATOM 2373 C C . ALA A 1 322 ? -14.523 2.616 -8.918 1.00 95.19 322 ALA A C 1
ATOM 2375 O O . ALA A 1 322 ? -15.730 2.419 -9.049 1.00 95.19 322 ALA A O 1
ATOM 2376 N N . GLY A 1 323 ? -13.796 3.309 -9.793 1.00 91.25 323 GLY A N 1
ATOM 2377 C CA . GLY A 1 323 ? -14.275 3.948 -11.017 1.00 91.25 323 GLY A CA 1
ATOM 2378 C C . GLY A 1 323 ? -14.905 2.985 -12.025 1.00 91.25 323 GLY A C 1
ATOM 2379 O O . GLY A 1 323 ? -15.117 1.794 -11.758 1.00 91.25 323 GLY A O 1
ATOM 2380 N N . ASP A 1 324 ? -15.229 3.477 -13.216 1.00 91.50 324 ASP A N 1
ATOM 2381 C CA . ASP A 1 324 ? -16.087 2.738 -14.136 1.00 91.50 324 ASP A CA 1
ATOM 2382 C C . ASP A 1 324 ? -15.393 1.476 -14.664 1.00 91.50 324 ASP A C 1
ATOM 2384 O O . ASP A 1 324 ? -14.235 1.477 -15.082 1.00 91.50 324 ASP A O 1
ATOM 2388 N N . ALA A 1 325 ? -16.113 0.353 -14.669 1.00 92.94 325 ALA A N 1
ATOM 2389 C CA . ALA A 1 325 ? -15.605 -0.957 -15.081 1.00 92.94 325 ALA A CA 1
ATOM 2390 C C . ALA A 1 325 ? -14.326 -1.418 -14.347 1.00 92.94 325 ALA A C 1
ATOM 2392 O O . ALA A 1 325 ? -13.616 -2.302 -14.842 1.00 92.94 325 ALA A O 1
ATOM 2393 N N . SER A 1 326 ? -14.037 -0.850 -13.176 1.00 95.19 326 SER A N 1
ATOM 2394 C CA . SER A 1 326 ? -12.883 -1.204 -12.354 1.00 95.19 326 SER A CA 1
ATOM 2395 C C . SER A 1 326 ? -13.175 -2.385 -11.419 1.00 95.19 326 SER A C 1
ATOM 2397 O O . SER A 1 326 ? -14.304 -2.888 -11.297 1.00 95.19 326 SER A O 1
ATOM 2399 N N . SER A 1 327 ? -12.139 -2.871 -10.738 1.00 96.00 327 SER A N 1
ATOM 2400 C CA . SER A 1 327 ? -12.323 -3.838 -9.658 1.00 96.00 327 SER A CA 1
ATOM 2401 C C . SER A 1 327 ? -11.400 -3.584 -8.479 1.00 96.00 327 SER A C 1
ATOM 2403 O O . SER A 1 327 ? -10.187 -3.502 -8.643 1.00 96.00 327 SER A O 1
ATOM 2405 N N . VAL A 1 328 ? -11.968 -3.568 -7.279 1.00 98.00 328 VAL A N 1
ATOM 2406 C CA . VAL A 1 328 ? -11.219 -3.590 -6.024 1.00 98.00 328 VAL A CA 1
ATOM 2407 C C . VAL A 1 328 ? -11.476 -4.918 -5.322 1.00 98.00 328 VAL A C 1
ATOM 2409 O O . VAL A 1 328 ? -12.592 -5.449 -5.298 1.00 98.00 328 VAL A O 1
ATOM 2412 N N . GLY A 1 329 ? -10.425 -5.502 -4.749 1.00 97.44 329 GLY A N 1
ATOM 2413 C CA . GLY A 1 329 ? -10.529 -6.718 -3.953 1.00 97.44 329 GLY A CA 1
ATOM 2414 C C . GLY A 1 329 ? -11.374 -6.546 -2.682 1.00 97.44 329 GLY A C 1
ATOM 2415 O O . GLY A 1 329 ? -12.199 -5.652 -2.534 1.00 97.44 329 GLY A O 1
ATOM 2416 N N . ALA A 1 330 ? -11.192 -7.451 -1.720 1.00 97.25 330 ALA A N 1
ATOM 2417 C CA . ALA A 1 330 ? -11.833 -7.278 -0.417 1.00 97.25 330 ALA A CA 1
ATOM 2418 C C . ALA A 1 330 ? -11.254 -6.052 0.305 1.00 97.25 330 ALA A C 1
ATOM 2420 O O . ALA A 1 330 ? -10.034 -5.885 0.321 1.00 97.25 330 ALA A O 1
ATOM 2421 N N . VAL A 1 331 ? -12.124 -5.272 0.942 1.00 98.25 331 VAL A N 1
ATOM 2422 C CA . VAL A 1 331 ? -11.775 -4.128 1.787 1.00 98.25 331 VAL A CA 1
ATOM 2423 C C . VAL A 1 331 ? -11.939 -4.557 3.236 1.00 98.25 331 VAL A C 1
ATOM 2425 O O . VAL A 1 331 ? -13.017 -4.984 3.654 1.00 98.25 331 VAL A O 1
ATOM 2428 N N . LEU A 1 332 ? -10.859 -4.519 4.007 1.00 96.88 332 LEU A N 1
ATOM 2429 C CA . LEU A 1 332 ? -10.830 -5.102 5.338 1.00 96.88 332 LEU A CA 1
ATOM 2430 C C . LEU A 1 332 ? -10.102 -4.190 6.328 1.00 96.88 332 LEU A C 1
ATOM 2432 O O . LEU A 1 332 ? -8.897 -3.987 6.232 1.00 96.88 332 LEU A O 1
ATOM 2436 N N . VAL A 1 333 ? -10.818 -3.721 7.345 1.00 96.69 333 VAL A N 1
ATOM 2437 C CA . VAL A 1 333 ? -10.249 -3.007 8.491 1.00 96.69 333 VAL A CA 1
ATOM 2438 C C . VAL A 1 333 ? -10.397 -3.893 9.718 1.00 96.69 333 VAL A C 1
ATOM 2440 O O . VAL A 1 333 ? -11.488 -4.352 10.058 1.00 96.69 333 VAL A O 1
ATOM 2443 N N . THR A 1 334 ? -9.284 -4.249 10.353 1.00 92.94 334 THR A N 1
ATOM 2444 C CA . THR A 1 334 ? -9.295 -5.159 11.502 1.00 92.94 334 THR A CA 1
ATOM 2445 C C . THR A 1 334 ? -8.373 -4.695 12.609 1.00 92.94 334 THR A C 1
ATOM 2447 O O . THR A 1 334 ? -7.162 -4.597 12.425 1.00 92.94 334 THR A O 1
ATOM 2450 N N . ALA A 1 335 ? -8.912 -4.580 13.811 1.00 90.50 335 ALA A N 1
ATOM 2451 C CA . ALA A 1 335 ? -8.140 -4.214 14.978 1.00 90.50 335 ALA A CA 1
ATOM 2452 C C . ALA A 1 335 ? -8.317 -5.205 16.141 1.00 90.50 335 ALA A C 1
ATOM 2454 O O . ALA A 1 335 ? -9.175 -6.101 16.153 1.00 90.50 335 ALA A O 1
ATOM 2455 N N . ARG A 1 336 ? -7.351 -5.137 17.056 1.00 87.56 336 ARG A N 1
ATOM 2456 C CA . ARG A 1 336 ? -7.375 -5.754 18.386 1.00 87.56 336 ARG A CA 1
ATOM 2457 C C . ARG A 1 336 ? -6.773 -4.732 19.339 1.00 87.56 336 ARG A C 1
ATOM 2459 O O . ARG A 1 336 ? -5.552 -4.557 19.308 1.00 87.56 336 ARG A O 1
ATOM 2466 N N . ASP A 1 337 ? -7.610 -4.072 20.107 1.00 77.69 337 ASP A N 1
ATOM 2467 C CA . ASP A 1 337 ? -7.475 -2.687 20.532 1.00 77.69 337 ASP A CA 1
ATOM 2468 C C . ASP A 1 337 ? -8.491 -2.321 21.598 1.00 77.69 337 ASP A C 1
ATOM 2470 O O . ASP A 1 337 ? -9.664 -2.506 21.400 1.00 77.69 337 ASP A O 1
ATOM 2474 N N . SER A 1 338 ? -8.097 -1.742 22.729 1.00 81.19 338 SER A N 1
ATOM 2475 C CA . SER A 1 338 ? -9.082 -1.395 23.770 1.00 81.19 338 SER A CA 1
ATOM 2476 C C . SER A 1 338 ? -10.137 -0.374 23.313 1.00 81.19 338 SER A C 1
ATOM 2478 O O . SER A 1 338 ? -11.271 -0.445 23.796 1.00 81.19 338 SER A O 1
ATOM 2480 N N . LEU A 1 339 ? -9.755 0.529 22.409 1.00 88.88 339 LEU A N 1
ATOM 2481 C CA . LEU A 1 339 ? -10.594 1.535 21.768 1.00 88.88 339 LEU A CA 1
ATOM 2482 C C . LEU A 1 339 ? -10.410 1.451 20.247 1.00 88.88 339 LEU A C 1
ATOM 2484 O O . LEU A 1 339 ? -9.269 1.524 19.785 1.00 88.88 339 LEU A O 1
ATOM 2488 N N . PHE A 1 340 ? -11.526 1.292 19.536 1.00 94.00 340 PHE A N 1
ATOM 2489 C CA . PHE A 1 340 ? -11.636 1.323 18.082 1.00 94.00 340 PHE A CA 1
ATOM 2490 C C . PHE A 1 340 ? -12.521 2.495 17.664 1.00 94.00 340 PHE A C 1
ATOM 2492 O O . PHE A 1 340 ? -13.690 2.532 18.065 1.00 94.00 340 PHE A O 1
ATOM 2499 N N . GLU A 1 341 ? -11.989 3.380 16.831 1.00 95.44 341 GLU A N 1
ATOM 2500 C CA . GLU A 1 341 ? -12.684 4.559 16.324 1.00 95.44 341 GLU A CA 1
ATOM 2501 C C . GLU A 1 341 ? -12.420 4.736 14.825 1.00 95.44 341 GLU A C 1
ATOM 2503 O O . GLU A 1 341 ? -11.292 4.569 14.353 1.00 95.44 341 GLU A O 1
ATOM 2508 N N . ILE A 1 342 ? -13.483 5.015 14.069 1.00 96.94 342 ILE A N 1
ATOM 2509 C CA . ILE A 1 342 ? -13.393 5.498 12.689 1.00 96.94 342 ILE A CA 1
ATOM 2510 C C . ILE A 1 342 ? -14.368 6.664 12.523 1.00 96.94 342 ILE A C 1
ATOM 2512 O O . ILE A 1 342 ? -15.573 6.454 12.665 1.00 96.94 342 ILE A O 1
ATOM 2516 N N . GLU A 1 343 ? -13.901 7.860 12.171 1.00 97.31 343 GLU A N 1
ATOM 2517 C CA . GLU A 1 343 ? -14.825 8.981 11.946 1.00 97.31 343 GLU A CA 1
ATOM 2518 C C . GLU A 1 343 ? -15.592 8.778 10.630 1.00 97.31 343 GLU A C 1
ATOM 2520 O O . GLU A 1 343 ? -16.820 8.713 10.612 1.00 97.31 343 GLU A O 1
ATOM 2525 N N . ALA A 1 344 ? -14.893 8.564 9.516 1.00 97.69 344 ALA A N 1
ATOM 2526 C CA . ALA A 1 344 ? -15.507 8.355 8.211 1.00 97.69 344 ALA A CA 1
ATOM 2527 C C . ALA A 1 344 ? -14.976 7.101 7.513 1.00 97.69 344 ALA A C 1
ATOM 2529 O O . ALA A 1 344 ? -13.786 6.945 7.261 1.00 97.69 344 ALA A O 1
ATOM 2530 N N . PHE A 1 345 ? -15.896 6.219 7.134 1.00 98.19 345 PHE A N 1
ATOM 2531 C CA . PHE A 1 345 ? -15.647 5.053 6.301 1.00 98.19 345 PHE A CA 1
ATOM 2532 C C . PHE A 1 345 ? -16.535 5.122 5.059 1.00 98.19 345 PHE A C 1
ATOM 2534 O O . PHE A 1 345 ? -17.760 5.065 5.186 1.00 98.19 345 PHE A O 1
ATOM 2541 N N . SER A 1 346 ? -15.944 5.194 3.868 1.00 97.38 346 SER A N 1
ATOM 2542 C CA . SER A 1 346 ? -16.657 5.123 2.593 1.00 97.38 346 SER A CA 1
ATOM 2543 C C . SER A 1 346 ? -16.071 4.064 1.663 1.00 97.38 346 SER A C 1
ATOM 2545 O O . SER A 1 346 ? -14.863 3.828 1.605 1.00 97.38 346 SER A O 1
ATOM 2547 N N . VAL A 1 347 ? -16.961 3.400 0.936 1.00 97.12 347 VAL A N 1
ATOM 2548 C CA . VAL A 1 347 ? -16.619 2.548 -0.199 1.00 97.12 347 VAL A CA 1
ATOM 2549 C C . VAL A 1 347 ? -17.597 2.885 -1.305 1.00 97.12 347 VAL A C 1
ATOM 2551 O O . VAL A 1 347 ? -18.788 2.616 -1.148 1.00 97.12 347 VAL A O 1
ATOM 2554 N N . ASP A 1 348 ? -17.085 3.421 -2.399 1.00 94.62 348 ASP A N 1
ATOM 2555 C CA . ASP A 1 348 ? -17.883 3.859 -3.533 1.00 94.62 348 ASP A CA 1
ATOM 2556 C C . ASP A 1 348 ? -17.513 3.020 -4.761 1.00 94.62 348 ASP A C 1
ATOM 2558 O O . ASP A 1 348 ? -16.354 2.662 -4.982 1.00 94.62 348 ASP A O 1
ATOM 2562 N N . ALA A 1 349 ? -18.527 2.604 -5.514 1.00 91.38 349 ALA A N 1
ATOM 2563 C CA . ALA A 1 349 ? -18.377 1.790 -6.707 1.00 91.38 349 ALA A CA 1
ATOM 2564 C C . ALA A 1 349 ? -19.124 2.456 -7.871 1.00 91.38 349 ALA A C 1
ATOM 2566 O O . ALA A 1 349 ? -20.355 2.418 -7.934 1.00 91.38 349 ALA A O 1
ATOM 2567 N N . GLY A 1 350 ? -18.357 3.035 -8.800 1.00 87.56 350 GLY A N 1
ATOM 2568 C CA . GLY A 1 350 ? -18.792 3.603 -10.081 1.00 87.56 350 GLY A CA 1
ATOM 2569 C C . GLY A 1 350 ? -19.431 2.567 -11.002 1.00 87.56 350 GLY A C 1
ATOM 2570 O O . GLY A 1 350 ? -19.627 1.426 -10.605 1.00 87.56 350 GLY A O 1
ATOM 2571 N N . ASP A 1 351 ? -19.794 2.911 -12.232 1.00 87.44 351 ASP A N 1
ATOM 2572 C CA . ASP A 1 351 ? -20.654 2.071 -13.071 1.00 87.44 351 ASP A CA 1
ATOM 2573 C C . ASP A 1 351 ? -19.960 0.786 -13.561 1.00 87.44 351 ASP A C 1
ATOM 2575 O O . ASP A 1 351 ? -18.828 0.788 -14.040 1.00 87.44 351 ASP A O 1
ATOM 2579 N N . ALA A 1 352 ? -20.674 -0.346 -13.515 1.00 88.19 352 ALA A N 1
ATOM 2580 C CA . ALA A 1 352 ? -20.179 -1.663 -13.938 1.00 88.19 352 ALA A CA 1
ATOM 2581 C C . ALA A 1 352 ? -18.870 -2.131 -13.260 1.00 88.19 352 ALA A C 1
ATOM 2583 O O . ALA A 1 352 ? -18.179 -3.009 -13.788 1.00 88.19 352 ALA A O 1
ATOM 2584 N N . SER A 1 353 ? -18.549 -1.584 -12.093 1.00 91.81 353 SER A N 1
ATOM 2585 C CA . SER A 1 353 ? -17.403 -1.942 -11.272 1.00 91.81 353 SER A CA 1
ATOM 2586 C C . SER A 1 353 ? -17.726 -3.072 -10.286 1.00 91.81 353 SER A C 1
ATOM 2588 O O . SER A 1 353 ? -18.851 -3.597 -10.183 1.00 91.81 353 SER A O 1
ATOM 2590 N N . SER A 1 354 ? -16.700 -3.519 -9.565 1.00 92.50 354 SER A N 1
ATOM 2591 C CA . SER A 1 354 ? -16.888 -4.477 -8.482 1.00 92.50 354 SER A CA 1
ATOM 2592 C C . SER A 1 354 ? -15.964 -4.219 -7.306 1.00 92.50 354 SER A C 1
ATOM 2594 O O . SER A 1 354 ? -14.755 -4.099 -7.472 1.00 92.50 354 SER A O 1
ATOM 2596 N N . VAL A 1 355 ? -16.531 -4.237 -6.104 1.00 96.00 355 VAL A N 1
ATOM 2597 C CA . VAL A 1 355 ? -15.774 -4.271 -4.855 1.00 96.00 355 VAL A CA 1
ATOM 2598 C C . VAL A 1 355 ? -16.019 -5.611 -4.177 1.00 96.00 355 VAL A C 1
ATOM 2600 O O . VAL A 1 355 ? -17.136 -6.140 -4.153 1.00 96.00 355 VAL A O 1
ATOM 2603 N N . GLY A 1 356 ? -14.962 -6.200 -3.624 1.00 94.69 356 GLY A N 1
ATOM 2604 C CA . GLY A 1 356 ? -15.052 -7.426 -2.844 1.00 94.69 356 GLY A CA 1
ATOM 2605 C C . GLY A 1 356 ? -15.888 -7.275 -1.566 1.00 94.69 356 GLY A C 1
ATOM 2606 O O . GLY A 1 356 ? -16.703 -6.374 -1.392 1.00 94.69 356 GLY A O 1
ATOM 2607 N N . ALA A 1 357 ? -15.715 -8.208 -0.630 1.00 93.56 357 ALA A N 1
ATOM 2608 C CA . ALA A 1 357 ? -16.352 -8.065 0.677 1.00 93.56 357 ALA A CA 1
ATOM 2609 C C . ALA A 1 357 ? -15.770 -6.857 1.425 1.00 93.56 357 ALA A C 1
ATOM 2611 O O . ALA A 1 357 ? -14.550 -6.700 1.456 1.00 93.56 357 ALA A O 1
ATOM 2612 N N . VAL A 1 358 ? -16.640 -6.081 2.064 1.00 96.44 358 VAL A N 1
ATOM 2613 C CA . VAL A 1 358 ? -16.287 -4.976 2.954 1.00 96.44 358 VAL A CA 1
ATOM 2614 C C . VAL A 1 358 ? -16.436 -5.473 4.385 1.00 96.44 358 VAL A C 1
ATOM 2616 O O . VAL A 1 358 ? -17.517 -5.902 4.791 1.00 96.44 358 VAL A O 1
ATOM 2619 N N . LEU A 1 359 ? -15.353 -5.478 5.155 1.00 94.12 359 LEU A N 1
ATOM 2620 C CA . LEU A 1 359 ? -15.350 -6.004 6.515 1.00 94.12 359 LEU A CA 1
ATOM 2621 C C . LEU A 1 359 ? -14.640 -5.052 7.476 1.00 94.12 359 LEU A C 1
ATOM 2623 O O . LEU A 1 359 ? -13.456 -4.778 7.331 1.00 94.12 359 LEU A O 1
ATOM 2627 N N . VAL A 1 360 ? -15.349 -4.632 8.519 1.00 93.88 360 VAL A N 1
ATOM 2628 C CA . VAL A 1 360 ? -14.783 -3.897 9.655 1.00 93.88 360 VAL A CA 1
ATOM 2629 C C . VAL A 1 360 ? -14.898 -4.766 10.900 1.00 93.88 360 VAL A C 1
ATOM 2631 O O . VAL A 1 360 ? -15.963 -5.311 11.196 1.00 93.88 360 VAL A O 1
ATOM 2634 N N . THR A 1 361 ? -13.792 -5.012 11.602 1.00 90.12 361 THR A N 1
ATOM 2635 C CA . THR A 1 361 ? -13.787 -5.888 12.781 1.00 90.12 361 THR A CA 1
ATOM 2636 C C . THR A 1 361 ? -12.893 -5.393 13.908 1.00 90.12 361 THR A C 1
ATOM 2638 O O . THR A 1 361 ? -11.681 -5.323 13.737 1.00 90.12 361 THR A O 1
ATOM 2641 N N . ALA A 1 362 ? -13.469 -5.238 15.098 1.00 88.00 362 ALA A N 1
ATOM 2642 C CA . ALA A 1 362 ? -12.747 -5.004 16.352 1.00 88.00 362 ALA A CA 1
ATOM 2643 C C . ALA A 1 362 ? -13.092 -6.077 17.402 1.00 88.00 362 ALA A C 1
ATOM 2645 O O . ALA A 1 362 ? -14.003 -6.901 17.208 1.00 88.00 362 ALA A O 1
ATOM 2646 N N . ARG A 1 363 ? -12.332 -6.165 18.502 1.00 79.31 363 ARG A N 1
ATOM 2647 C CA . ARG A 1 363 ? -12.510 -7.241 19.497 1.00 79.31 363 ARG A CA 1
ATOM 2648 C C . ARG A 1 363 ? -12.360 -6.819 20.958 1.00 79.31 363 ARG A C 1
ATOM 2650 O O . ARG A 1 363 ? -11.709 -7.559 21.696 1.00 79.31 363 ARG A O 1
ATOM 2657 N N . ASP A 1 364 ? -12.969 -5.745 21.436 1.00 69.88 364 ASP A N 1
ATOM 2658 C CA . ASP A 1 364 ? -12.506 -5.171 22.700 1.00 69.88 364 ASP A CA 1
ATOM 2659 C C . ASP A 1 364 ? -13.552 -4.424 23.544 1.00 69.88 364 ASP A C 1
ATOM 2661 O O . ASP A 1 364 ? -14.427 -5.092 24.079 1.00 69.88 364 ASP A O 1
ATOM 2665 N N . SER A 1 365 ? -13.394 -3.140 23.897 1.00 71.81 365 SER A N 1
ATOM 2666 C CA . SER A 1 365 ? -14.210 -2.496 24.951 1.00 71.81 365 SER A CA 1
ATOM 2667 C C . SER A 1 365 ? -15.123 -1.394 24.429 1.00 71.81 365 SER A C 1
ATOM 2669 O O . SER A 1 365 ? -16.284 -1.356 24.853 1.00 71.81 365 SER A O 1
ATOM 2671 N N . LEU A 1 366 ? -14.629 -0.550 23.525 1.00 85.50 366 LEU A N 1
ATOM 2672 C CA . LEU A 1 366 ? -15.383 0.507 22.855 1.00 85.50 366 LEU A CA 1
ATOM 2673 C C . LEU A 1 366 ? -15.151 0.399 21.345 1.00 85.50 366 LEU A C 1
ATOM 2675 O O . LEU A 1 366 ? -14.006 0.329 20.907 1.00 85.50 366 LEU A O 1
ATOM 2679 N N . PHE A 1 367 ? -16.252 0.352 20.603 1.00 90.69 367 PHE A N 1
ATOM 2680 C CA . PHE A 1 367 ? -16.296 0.400 19.150 1.00 90.69 367 PHE A CA 1
ATOM 2681 C C . PHE A 1 367 ? -17.185 1.558 18.723 1.00 90.69 367 PHE A C 1
ATOM 2683 O O . PHE A 1 367 ? -18.369 1.564 19.078 1.00 90.69 367 PHE A O 1
ATOM 2690 N N . GLU A 1 368 ? -16.620 2.476 17.952 1.00 92.88 368 GLU A N 1
ATOM 2691 C CA . GLU A 1 368 ? -17.293 3.669 17.459 1.00 92.88 368 GLU A CA 1
ATOM 2692 C C . GLU A 1 368 ? -17.007 3.863 15.968 1.00 92.88 368 GLU A C 1
ATOM 2694 O O . GLU A 1 368 ? -15.874 3.700 15.511 1.00 92.88 368 GLU A O 1
ATOM 2699 N N . ILE A 1 369 ? -18.061 4.148 15.203 1.00 93.88 369 ILE A N 1
ATOM 2700 C CA . ILE A 1 369 ? -17.950 4.661 13.838 1.00 93.88 369 ILE A CA 1
ATOM 2701 C C . ILE A 1 369 ? -18.924 5.829 13.686 1.00 93.88 369 ILE A C 1
ATOM 2703 O O . ILE A 1 369 ? -20.132 5.620 13.831 1.00 93.88 369 ILE A O 1
ATOM 2707 N N . GLU A 1 370 ? -18.459 7.031 13.356 1.00 94.69 370 GLU A N 1
ATOM 2708 C CA . GLU A 1 370 ? -19.385 8.158 13.170 1.00 94.69 370 GLU A CA 1
ATOM 2709 C C . GLU A 1 370 ? -20.168 7.996 11.858 1.00 94.69 370 GLU A C 1
ATOM 2711 O O . GLU A 1 370 ? -21.402 7.944 11.847 1.00 94.69 370 GLU A O 1
ATOM 2716 N N . ALA A 1 371 ? -19.472 7.809 10.739 1.00 95.00 371 ALA A N 1
ATOM 2717 C CA . ALA A 1 371 ? -20.069 7.629 9.424 1.00 95.00 371 ALA A CA 1
ATOM 2718 C C . ALA A 1 371 ? -19.536 6.373 8.730 1.00 95.00 371 ALA A C 1
ATOM 2720 O O . ALA A 1 371 ? -18.351 6.228 8.458 1.00 95.00 371 ALA A O 1
ATOM 2721 N N . PHE A 1 372 ? -20.448 5.473 8.381 1.00 95.94 372 PHE A N 1
ATOM 2722 C CA . PHE A 1 372 ? -20.190 4.312 7.545 1.00 95.94 372 PHE A CA 1
ATOM 2723 C C . PHE A 1 372 ? -21.062 4.405 6.298 1.00 95.94 372 PHE A C 1
ATOM 2725 O O . PHE A 1 372 ? -22.287 4.422 6.417 1.00 95.94 372 PHE A O 1
ATOM 2732 N N . SER A 1 373 ? -20.459 4.424 5.115 1.00 94.38 373 SER A N 1
ATOM 2733 C CA . SER A 1 373 ? -21.154 4.449 3.832 1.00 94.38 373 SER A CA 1
ATOM 2734 C C . SER A 1 373 ? -20.599 3.392 2.888 1.00 94.38 373 SER A C 1
ATOM 2736 O O . SER A 1 373 ? -19.392 3.184 2.799 1.00 94.38 373 SER A O 1
ATOM 2738 N N . VAL A 1 374 ? -21.499 2.729 2.174 1.00 93.44 374 VAL A N 1
ATOM 2739 C CA . VAL A 1 374 ? -21.174 1.915 1.005 1.00 93.44 374 VAL A CA 1
ATOM 2740 C C . VAL A 1 374 ? -22.149 2.313 -0.092 1.00 93.44 374 VAL A C 1
ATOM 2742 O O . VAL A 1 374 ? -23.351 2.124 0.097 1.00 93.44 374 VAL A O 1
ATOM 2745 N N . ASP A 1 375 ? -21.649 2.841 -1.202 1.00 91.62 375 ASP A N 1
ATOM 2746 C CA . ASP A 1 375 ? -22.431 3.133 -2.401 1.00 91.62 375 ASP A CA 1
ATOM 2747 C C . ASP A 1 375 ? -22.012 2.175 -3.518 1.00 91.62 375 ASP A C 1
ATOM 2749 O O . ASP A 1 375 ? -20.863 2.150 -3.950 1.00 91.62 375 ASP A O 1
ATOM 2753 N N . ALA A 1 376 ? -22.942 1.327 -3.947 1.00 84.38 376 ALA A N 1
ATOM 2754 C CA . ALA A 1 376 ? -22.702 0.364 -5.006 1.00 84.38 376 ALA A CA 1
ATOM 2755 C C . ALA A 1 376 ? -23.119 0.866 -6.396 1.00 84.38 376 ALA A C 1
ATOM 2757 O O . ALA A 1 376 ? -22.980 0.084 -7.334 1.00 84.38 376 ALA A O 1
ATOM 2758 N N . GLY A 1 377 ? -23.647 2.086 -6.553 1.00 83.69 377 GLY A N 1
ATOM 2759 C CA . GLY A 1 377 ? -23.982 2.666 -7.858 1.00 83.69 377 GLY A CA 1
ATOM 2760 C C . GLY A 1 377 ? -24.776 1.720 -8.773 1.00 83.69 377 GLY A C 1
ATOM 2761 O O . GLY A 1 377 ? -25.781 1.134 -8.376 1.00 83.69 377 GLY A O 1
ATOM 2762 N N . ALA A 1 378 ? -24.322 1.531 -10.016 1.00 79.19 378 ALA A N 1
ATOM 2763 C CA . ALA A 1 378 ? -24.833 0.499 -10.929 1.00 79.19 378 ALA A CA 1
ATOM 2764 C C . ALA A 1 378 ? -23.945 -0.765 -10.945 1.00 79.19 378 ALA A C 1
ATOM 2766 O O . ALA A 1 378 ? -23.685 -1.352 -12.003 1.00 79.19 378 ALA A O 1
ATOM 2767 N N . SER A 1 379 ? -23.458 -1.173 -9.771 1.00 85.00 379 SER A N 1
ATOM 2768 C CA . SER A 1 379 ? -22.326 -2.095 -9.623 1.00 85.00 379 SER A CA 1
ATOM 2769 C C . SER A 1 379 ? -22.525 -3.163 -8.557 1.00 85.00 379 SER A C 1
ATOM 2771 O O . SER A 1 379 ? -23.630 -3.412 -8.065 1.00 85.00 379 SER A O 1
ATOM 2773 N N . SER A 1 380 ? -21.464 -3.925 -8.284 1.00 85.50 380 SER A N 1
ATOM 2774 C CA . SER A 1 380 ? -21.514 -5.026 -7.326 1.00 85.50 380 SER A CA 1
ATOM 2775 C C . SER A 1 380 ? -20.553 -4.822 -6.165 1.00 85.50 380 SER A C 1
ATOM 2777 O O . SER A 1 380 ? -19.346 -4.739 -6.352 1.00 85.50 380 SER A O 1
ATOM 2779 N N . VAL A 1 381 ? -21.090 -4.823 -4.949 1.00 88.38 381 VAL A N 1
ATOM 2780 C CA . VAL A 1 381 ? -20.300 -4.890 -3.719 1.00 88.38 381 VAL A CA 1
ATOM 2781 C C . VAL A 1 381 ? -20.535 -6.250 -3.077 1.00 88.38 381 VAL A C 1
ATOM 2783 O O . VAL A 1 381 ? -21.653 -6.773 -3.055 1.00 88.38 381 VAL A O 1
ATOM 2786 N N . GLY A 1 382 ? -19.475 -6.861 -2.554 1.00 88.50 382 GLY A N 1
ATOM 2787 C CA . GLY A 1 382 ? -19.561 -8.108 -1.806 1.00 88.50 382 GLY A CA 1
ATOM 2788 C C . GLY A 1 382 ? -20.380 -7.986 -0.515 1.00 88.50 382 GLY A C 1
ATOM 2789 O O . GLY A 1 382 ? -21.173 -7.074 -0.299 1.00 88.50 382 GLY A O 1
ATOM 2790 N N . ALA A 1 383 ? -20.219 -8.958 0.384 1.00 87.44 383 ALA A N 1
ATOM 2791 C CA . ALA A 1 383 ? -20.849 -8.864 1.699 1.00 87.44 383 ALA A CA 1
ATOM 2792 C C . ALA A 1 383 ? -20.283 -7.669 2.479 1.00 87.44 383 ALA A C 1
ATOM 2794 O O . ALA A 1 383 ? -19.067 -7.488 2.500 1.00 87.44 383 ALA A O 1
ATOM 2795 N N . VAL A 1 384 ? -21.155 -6.922 3.153 1.00 88.38 384 VAL A N 1
ATOM 2796 C CA . VAL A 1 384 ? -20.781 -5.843 4.070 1.00 88.38 384 VAL A CA 1
ATOM 2797 C C . VAL A 1 384 ? -20.944 -6.369 5.486 1.00 88.38 384 VAL A C 1
ATOM 2799 O O . VAL A 1 384 ? -22.043 -6.727 5.909 1.00 88.38 384 VAL A O 1
ATOM 2802 N N . LEU A 1 385 ? -19.850 -6.469 6.227 1.00 88.38 385 LEU A N 1
ATOM 2803 C CA . LEU A 1 385 ? -19.839 -7.080 7.544 1.00 88.38 385 LEU A CA 1
ATOM 2804 C C . LEU A 1 385 ? -19.145 -6.164 8.553 1.00 88.38 385 LEU A C 1
ATOM 2806 O O . LEU A 1 385 ? -17.958 -5.892 8.443 1.00 88.38 385 LEU A O 1
ATOM 2810 N N . VAL A 1 386 ? -19.866 -5.756 9.591 1.00 87.94 386 VAL A N 1
ATOM 2811 C CA . VAL A 1 386 ? -19.288 -5.035 10.731 1.00 87.94 386 VAL A CA 1
ATOM 2812 C C . VAL A 1 386 ? -19.388 -5.925 11.960 1.00 87.94 386 VAL A C 1
ATOM 2814 O O . VAL A 1 386 ? -20.486 -6.319 12.364 1.00 87.94 386 VAL A O 1
ATOM 2817 N N . THR A 1 387 ? -18.249 -6.309 12.543 1.00 85.19 387 THR A N 1
ATOM 2818 C CA . THR A 1 387 ? -18.232 -7.167 13.733 1.00 85.19 387 THR A CA 1
ATOM 2819 C C . THR A 1 387 ? -17.457 -6.589 14.899 1.00 85.19 387 THR A C 1
ATOM 2821 O O . THR A 1 387 ? -16.327 -6.141 14.776 1.00 85.19 387 THR A O 1
ATOM 2824 N N . ALA A 1 388 ? -18.077 -6.691 16.062 1.00 83.69 388 ALA A N 1
ATOM 2825 C CA . ALA A 1 388 ? -17.637 -6.077 17.294 1.00 83.69 388 ALA A CA 1
ATOM 2826 C C . ALA A 1 388 ? -17.846 -7.051 18.457 1.00 83.69 388 ALA A C 1
ATOM 2828 O O . ALA A 1 388 ? -18.823 -7.817 18.507 1.00 83.69 388 ALA A O 1
ATOM 2829 N N . ARG A 1 389 ? -16.929 -7.059 19.420 1.00 78.44 389 ARG A N 1
ATOM 2830 C CA . ARG A 1 389 ? -17.062 -7.835 20.667 1.00 78.44 389 ARG A CA 1
ATOM 2831 C C . ARG A 1 389 ? -16.892 -6.926 21.872 1.00 78.44 389 ARG A C 1
ATOM 2833 O O . ARG A 1 389 ? -16.160 -7.277 22.788 1.00 78.44 389 ARG A O 1
ATOM 2840 N N . ASP A 1 390 ? -17.605 -5.811 21.831 1.00 70.56 390 ASP A N 1
ATOM 2841 C CA . ASP A 1 390 ? -17.305 -4.654 22.668 1.00 70.56 390 ASP A CA 1
ATOM 2842 C C . ASP A 1 390 ? -18.234 -4.517 23.858 1.00 70.56 390 ASP A C 1
ATOM 2844 O O . ASP A 1 390 ? -19.283 -5.132 23.875 1.00 70.56 390 ASP A O 1
ATOM 2848 N N . SER A 1 391 ? -17.877 -3.748 24.885 1.00 68.31 391 SER A N 1
ATOM 2849 C CA . SER A 1 391 ? -18.830 -3.423 25.957 1.00 68.31 391 SER A CA 1
ATOM 2850 C C . SER A 1 391 ? -19.808 -2.341 25.498 1.00 68.31 391 SER A C 1
ATOM 2852 O O . SER A 1 391 ? -20.997 -2.432 25.821 1.00 68.31 391 SER A O 1
ATOM 2854 N N . LEU A 1 392 ? -19.326 -1.374 24.717 1.00 81.31 392 LEU A N 1
ATOM 2855 C CA . LEU A 1 392 ? -20.098 -0.324 24.060 1.00 81.31 392 LEU A CA 1
ATOM 2856 C C . LEU A 1 392 ? -19.859 -0.403 22.547 1.00 81.31 392 LEU A C 1
ATOM 2858 O O . LEU A 1 392 ? -18.715 -0.483 22.109 1.00 81.31 392 LEU A O 1
ATOM 2862 N N . PHE A 1 393 ? -20.947 -0.432 21.784 1.00 86.19 393 PHE A N 1
ATOM 2863 C CA . PHE A 1 393 ? -20.946 -0.403 20.328 1.00 86.19 393 PHE A CA 1
ATOM 2864 C C . PHE A 1 393 ? -21.817 0.754 19.853 1.00 86.19 393 PHE A C 1
ATOM 2866 O O . PHE A 1 393 ? -23.008 0.788 20.190 1.00 86.19 393 PHE A O 1
ATOM 2873 N N . GLU A 1 394 ? -21.237 1.636 19.051 1.00 88.62 394 GLU A N 1
ATOM 2874 C CA . GLU A 1 394 ? -21.904 2.789 18.464 1.00 88.62 394 GLU A CA 1
ATOM 2875 C C . GLU A 1 394 ? -21.566 2.914 16.977 1.00 88.62 394 GLU A C 1
ATOM 2877 O O . GLU A 1 394 ? -20.414 2.783 16.571 1.00 88.62 394 GLU A O 1
ATOM 2882 N N . ILE A 1 395 ? -22.599 3.118 16.157 1.00 88.50 395 ILE A N 1
ATOM 2883 C CA . ILE A 1 395 ? -22.447 3.634 14.796 1.00 88.50 395 ILE A CA 1
ATOM 2884 C C . ILE A 1 395 ? -23.447 4.776 14.617 1.00 88.50 395 ILE A C 1
ATOM 2886 O O . ILE A 1 395 ? -24.662 4.526 14.598 1.00 88.50 395 ILE A O 1
ATOM 2890 N N . GLU A 1 396 ? -22.975 6.015 14.492 1.00 90.06 396 GLU A N 1
ATOM 2891 C CA . GLU A 1 396 ? -23.882 7.166 14.452 1.00 90.06 396 GLU A CA 1
ATOM 2892 C C . GLU A 1 396 ? -24.694 7.209 13.159 1.00 90.06 396 GLU A C 1
ATOM 2894 O O . GLU A 1 396 ? -25.906 7.438 13.219 1.00 90.06 396 GLU A O 1
ATOM 2899 N N . ALA A 1 397 ? -24.064 6.939 12.014 1.00 88.19 397 ALA A N 1
ATOM 2900 C CA . ALA A 1 397 ? -24.690 6.877 10.702 1.00 88.19 397 ALA A CA 1
ATOM 2901 C C . ALA A 1 397 ? -24.159 5.693 9.885 1.00 88.19 397 ALA A C 1
ATOM 2903 O O . ALA A 1 397 ? -23.004 5.652 9.486 1.00 88.19 397 ALA A O 1
ATOM 2904 N N . PHE A 1 398 ? -25.036 4.739 9.583 1.00 89.25 398 PHE A N 1
ATOM 2905 C CA . PHE A 1 398 ? -24.743 3.615 8.698 1.00 89.25 398 PHE A CA 1
ATOM 2906 C C . PHE A 1 398 ? -25.584 3.715 7.426 1.00 89.25 398 PHE A C 1
ATOM 2908 O O . PHE A 1 398 ? -26.811 3.652 7.499 1.00 89.25 398 PHE A O 1
ATOM 2915 N N . SER A 1 399 ? -24.951 3.837 6.269 1.00 88.69 399 SER A N 1
ATOM 2916 C CA . SER A 1 399 ? -25.595 3.881 4.963 1.00 88.69 399 SER A CA 1
ATOM 2917 C C . SER A 1 399 ? -25.077 2.757 4.080 1.00 88.69 399 SER A C 1
ATOM 2919 O O . SER A 1 399 ? -23.875 2.532 3.979 1.00 88.69 399 SER A O 1
ATOM 2921 N N . VAL A 1 400 ? -25.997 2.048 3.440 1.00 86.75 400 VAL A N 1
ATOM 2922 C CA . VAL A 1 400 ? -25.679 1.181 2.306 1.00 86.75 400 VAL A CA 1
ATOM 2923 C C . VAL A 1 400 ? -26.671 1.524 1.211 1.00 86.75 400 VAL A C 1
ATOM 2925 O O . VAL A 1 400 ? -27.871 1.286 1.381 1.00 86.75 400 VAL A O 1
ATOM 2928 N N . ASP A 1 401 ? -26.173 2.099 0.128 1.00 86.50 401 ASP A N 1
ATOM 2929 C CA . ASP A 1 401 ? -26.930 2.340 -1.088 1.00 86.50 401 ASP A CA 1
ATOM 2930 C C . ASP A 1 401 ? -26.521 1.290 -2.112 1.00 86.50 401 ASP A C 1
ATOM 2932 O O . ASP A 1 401 ? -25.356 1.177 -2.485 1.00 86.50 401 ASP A O 1
ATOM 2936 N N . ALA A 1 402 ? -27.468 0.448 -2.513 1.00 75.44 402 ALA A N 1
ATOM 2937 C CA . ALA A 1 402 ? -27.210 -0.438 -3.625 1.00 75.44 402 ALA A CA 1
ATOM 2938 C C . ALA A 1 402 ? -27.195 0.354 -4.939 1.00 75.44 402 ALA A C 1
ATOM 2940 O O . ALA A 1 402 ? -26.390 0.030 -5.794 1.00 75.44 402 ALA A O 1
ATOM 2941 N N . GLY A 1 403 ? -28.064 1.345 -5.129 1.00 73.69 403 GLY A N 1
ATOM 2942 C CA . GLY A 1 403 ? -28.333 1.960 -6.428 1.00 73.69 403 GLY A CA 1
ATOM 2943 C C . GLY A 1 403 ? -29.221 1.112 -7.356 1.00 73.69 403 GLY A C 1
ATOM 2944 O O . GLY A 1 403 ? -29.771 0.067 -6.981 1.00 73.69 403 GLY A O 1
ATOM 2945 N N . ASP A 1 404 ? -29.417 1.596 -8.584 1.00 68.12 404 ASP A N 1
ATOM 2946 C CA . ASP A 1 404 ? -30.266 0.956 -9.594 1.00 68.12 404 ASP A CA 1
ATOM 2947 C C . ASP A 1 404 ? -29.491 -0.143 -10.352 1.00 68.12 404 ASP A C 1
ATOM 2949 O O . ASP A 1 404 ? -28.394 0.079 -10.852 1.00 68.12 404 ASP A O 1
ATOM 2953 N N . ALA A 1 405 ? -30.095 -1.328 -10.523 1.00 66.56 405 ALA A N 1
ATOM 2954 C CA . ALA A 1 405 ? -29.518 -2.476 -11.253 1.00 66.56 405 ALA A CA 1
ATOM 2955 C C . ALA A 1 405 ? -28.211 -3.072 -10.678 1.00 66.56 405 ALA A C 1
ATOM 2957 O O . ALA A 1 405 ? -27.483 -3.783 -11.374 1.00 66.56 405 ALA A O 1
ATOM 2958 N N . SER A 1 406 ? -27.974 -2.863 -9.393 1.00 72.88 406 SER A N 1
ATOM 2959 C CA . SER A 1 406 ? -26.786 -3.269 -8.650 1.00 72.88 406 SER A CA 1
ATOM 2960 C C . SER A 1 406 ? -27.025 -4.459 -7.715 1.00 72.88 406 SER A C 1
ATOM 2962 O O . SER A 1 406 ? -28.136 -4.992 -7.577 1.00 72.88 406 SER A O 1
ATOM 2964 N N . SER A 1 407 ? -25.961 -4.894 -7.038 1.00 76.44 407 SER A N 1
ATOM 2965 C CA . SER A 1 407 ? -26.074 -5.846 -5.937 1.00 76.44 407 SER A CA 1
ATOM 2966 C C . SER A 1 407 ? -25.056 -5.572 -4.842 1.00 76.44 407 SER A C 1
ATOM 2968 O O . SER A 1 407 ? -23.856 -5.674 -5.077 1.00 76.44 407 SER A O 1
ATOM 2970 N N . VAL A 1 408 ? -25.537 -5.365 -3.621 1.00 79.38 408 VAL A N 1
ATOM 2971 C CA . VAL A 1 408 ? -24.725 -5.541 -2.414 1.00 79.38 408 VAL A CA 1
ATOM 2972 C C . VAL A 1 408 ? -24.904 -6.978 -1.918 1.00 79.38 408 VAL A C 1
ATOM 2974 O O . VAL A 1 408 ? -25.984 -7.565 -2.019 1.00 79.38 408 VAL A O 1
ATOM 2977 N N . GLY A 1 409 ? -23.847 -7.599 -1.405 1.00 79.81 409 GLY A N 1
ATOM 2978 C CA . GLY A 1 409 ? -23.946 -8.898 -0.754 1.00 79.81 409 GLY A CA 1
ATOM 2979 C C . GLY A 1 409 ? -24.770 -8.846 0.538 1.00 79.81 409 GLY A C 1
ATOM 2980 O O . GLY A 1 409 ? -25.520 -7.914 0.823 1.00 79.81 409 GLY A O 1
ATOM 2981 N N . ALA A 1 410 ? -24.628 -9.875 1.374 1.00 78.88 410 ALA A N 1
ATOM 2982 C CA . ALA A 1 410 ? -25.245 -9.844 2.695 1.00 78.88 410 ALA A CA 1
ATOM 2983 C C . ALA A 1 410 ? -24.675 -8.676 3.512 1.00 78.88 410 ALA A C 1
ATOM 2985 O O . ALA A 1 410 ? -23.460 -8.587 3.678 1.00 78.88 410 ALA A O 1
ATOM 2986 N N . VAL A 1 411 ? -25.554 -7.832 4.050 1.00 80.81 411 VAL A N 1
ATOM 2987 C CA . VAL A 1 411 ? -25.186 -6.804 5.024 1.00 80.81 411 VAL A CA 1
ATOM 2988 C C . VAL A 1 411 ? -25.463 -7.345 6.422 1.00 80.81 411 VAL A C 1
ATOM 2990 O O . VAL A 1 411 ? -26.598 -7.701 6.752 1.00 80.81 411 VAL A O 1
ATOM 2993 N N . LEU A 1 412 ? -24.421 -7.444 7.241 1.00 80.12 412 LEU A N 1
ATOM 2994 C CA . LEU A 1 412 ? -24.492 -8.015 8.576 1.00 80.12 412 LEU A CA 1
ATOM 2995 C C . LEU A 1 412 ? -23.713 -7.148 9.566 1.00 80.12 412 LEU A C 1
ATOM 2997 O O . LEU A 1 412 ? -22.515 -6.940 9.431 1.00 80.12 412 LEU A O 1
ATOM 3001 N N . VAL A 1 413 ? -24.392 -6.712 10.622 1.00 81.81 413 VAL A N 1
ATOM 3002 C CA . VAL A 1 413 ? -23.756 -6.071 11.774 1.00 81.81 413 VAL A CA 1
ATOM 3003 C C . VAL A 1 413 ? -23.927 -6.987 12.976 1.00 81.81 413 VAL A C 1
ATOM 3005 O O . VAL A 1 413 ? -25.049 -7.332 13.350 1.00 81.81 413 VAL A O 1
ATOM 3008 N N . THR A 1 414 ? -22.818 -7.420 13.576 1.00 79.94 414 THR A N 1
ATOM 3009 C CA . THR A 1 414 ? -22.841 -8.238 14.793 1.00 79.94 414 THR A CA 1
ATOM 3010 C C . THR A 1 414 ? -22.027 -7.588 15.893 1.00 79.94 414 THR A C 1
ATOM 3012 O O . THR A 1 414 ? -20.812 -7.479 15.776 1.00 79.94 414 THR A O 1
ATOM 3015 N N . ALA A 1 415 ? -22.680 -7.273 17.004 1.00 77.88 415 ALA A N 1
ATOM 3016 C CA . ALA A 1 415 ? -22.024 -6.808 18.215 1.00 77.88 415 ALA A CA 1
ATOM 3017 C C . ALA A 1 415 ? -22.348 -7.741 19.386 1.00 77.88 415 ALA A C 1
ATOM 3019 O O . ALA A 1 415 ? -23.461 -8.265 19.501 1.00 77.88 415 ALA A O 1
ATOM 3020 N N . ARG A 1 416 ? -21.380 -7.950 20.279 1.00 77.31 416 ARG A N 1
ATOM 3021 C CA . ARG A 1 416 ? -21.602 -8.594 21.584 1.00 77.31 416 ARG A CA 1
ATOM 3022 C C . ARG A 1 416 ? -21.433 -7.584 22.710 1.00 77.31 416 ARG A C 1
ATOM 3024 O O . ARG A 1 416 ? -20.520 -7.746 23.510 1.00 77.31 416 ARG A O 1
ATOM 3031 N N . ALA A 1 417 ? -22.332 -6.601 22.753 1.00 72.25 417 ALA A N 1
ATOM 3032 C CA . ALA A 1 417 ? -22.200 -5.446 23.628 1.00 72.25 417 ALA A CA 1
ATOM 3033 C C . ALA A 1 417 ? -23.238 -5.308 24.729 1.00 72.25 417 ALA A C 1
ATOM 3035 O O . ALA A 1 417 ? -24.363 -5.791 24.620 1.00 72.25 417 ALA A O 1
ATOM 3036 N N . SER A 1 418 ? -22.815 -4.654 25.815 1.00 74.00 418 SER A N 1
ATOM 3037 C CA . SER A 1 418 ? -23.687 -4.275 26.929 1.00 74.00 418 SER A CA 1
ATOM 3038 C C . SER A 1 418 ? -24.576 -3.082 26.566 1.00 74.00 418 SER A C 1
ATOM 3040 O O . SER A 1 418 ? -25.714 -3.000 27.034 1.00 74.00 418 SER A O 1
ATOM 3042 N N . LEU A 1 419 ? -24.093 -2.216 25.669 1.00 72.88 419 LEU A N 1
ATOM 3043 C CA . LEU A 1 419 ? -24.846 -1.142 25.031 1.00 72.88 419 LEU A CA 1
ATOM 3044 C C . LEU A 1 419 ? -24.608 -1.174 23.517 1.00 72.88 419 LEU A C 1
ATOM 3046 O O . LEU A 1 419 ? -23.475 -1.337 23.072 1.00 72.88 419 LEU A O 1
ATOM 3050 N N . PHE A 1 420 ? -25.692 -1.049 22.753 1.00 79.00 420 PHE A N 1
ATOM 3051 C CA . PHE A 1 420 ? -25.689 -1.035 21.293 1.00 79.00 420 PHE A CA 1
ATOM 3052 C C . PHE A 1 420 ? -26.540 0.140 20.803 1.00 79.00 420 PHE A C 1
ATOM 3054 O O . PHE A 1 420 ? -27.759 0.148 21.033 1.00 79.00 420 PHE A O 1
ATOM 3061 N N . GLU A 1 421 ? -25.909 1.098 20.130 1.00 78.88 421 GLU A N 1
ATOM 3062 C CA . GLU A 1 421 ? -26.554 2.224 19.451 1.00 78.88 421 GLU A CA 1
ATOM 3063 C C . GLU A 1 421 ? -26.163 2.214 17.968 1.00 78.88 421 GLU A C 1
ATOM 3065 O O . GLU A 1 421 ? -25.019 1.966 17.604 1.00 78.88 421 GLU A O 1
ATOM 3070 N N . MET A 1 422 ? -27.156 2.368 17.094 1.00 83.56 422 MET A N 1
ATOM 3071 C CA . MET A 1 422 ? -26.943 2.390 15.650 1.00 83.56 422 MET A CA 1
ATOM 3072 C C . MET A 1 422 ? -28.080 3.159 14.980 1.00 83.56 422 MET A C 1
ATOM 3074 O O . MET A 1 422 ? -29.260 2.826 15.188 1.00 83.56 422 MET A O 1
ATOM 3078 N N . THR A 1 423 ? -27.737 4.129 14.135 1.00 80.25 423 THR A N 1
ATOM 3079 C CA . THR A 1 423 ? -28.665 4.687 13.139 1.00 80.25 423 THR A CA 1
ATOM 3080 C C . THR A 1 423 ? -28.318 4.103 11.784 1.00 80.25 423 THR A C 1
ATOM 3082 O O . THR A 1 423 ? -27.149 4.033 11.425 1.00 80.25 423 THR A O 1
ATOM 3085 N N . PHE A 1 424 ? -29.321 3.690 11.014 1.00 81.38 424 PHE A N 1
ATOM 3086 C CA . PHE A 1 424 ? -29.072 3.169 9.675 1.00 81.38 424 PHE A CA 1
ATOM 3087 C C . PHE A 1 424 ? -30.073 3.678 8.638 1.00 81.38 424 PHE A C 1
ATOM 3089 O O . PHE A 1 424 ? -31.254 3.913 8.930 1.00 81.38 424 PHE A O 1
ATOM 3096 N N . SER A 1 425 ? -29.574 3.788 7.415 1.00 80.38 425 SER A N 1
ATOM 3097 C CA . SER A 1 425 ? -30.295 3.963 6.166 1.00 80.38 425 SER A CA 1
ATOM 3098 C C . SER A 1 425 ? -29.829 2.876 5.208 1.00 80.38 425 SER A C 1
ATOM 3100 O O . SER A 1 425 ? -28.645 2.570 5.122 1.00 80.38 425 SER A O 1
ATOM 3102 N N . VAL A 1 426 ? -30.771 2.250 4.521 1.00 74.00 426 VAL A N 1
ATOM 3103 C CA . VAL A 1 426 ? -30.463 1.210 3.548 1.00 74.00 426 VAL A CA 1
ATOM 3104 C C . VAL A 1 426 ? -31.381 1.406 2.361 1.00 74.00 426 VAL A C 1
ATOM 3106 O O . VAL A 1 426 ? -32.606 1.311 2.524 1.00 74.00 426 VAL A O 1
ATOM 3109 N N . ASP A 1 427 ? -30.789 1.613 1.191 1.00 77.00 427 ASP A N 1
ATOM 3110 C CA . ASP A 1 427 ? -31.480 1.459 -0.080 1.00 77.00 427 ASP A CA 1
ATOM 3111 C C . ASP A 1 427 ? -31.084 0.123 -0.705 1.00 77.00 427 ASP A C 1
ATOM 3113 O O . ASP A 1 427 ? -29.914 -0.182 -0.926 1.00 77.00 427 ASP A O 1
ATOM 3117 N N . ALA A 1 428 ? -32.081 -0.736 -0.890 1.00 58.03 428 ALA A N 1
ATOM 3118 C CA . ALA A 1 428 ? -31.861 -2.124 -1.244 1.00 58.03 428 ALA A CA 1
ATOM 3119 C C . ALA A 1 428 ? -31.854 -2.394 -2.752 1.00 58.03 428 ALA A C 1
ATOM 3121 O O . ALA A 1 428 ? -31.676 -3.555 -3.138 1.00 58.03 428 ALA A O 1
ATOM 3122 N N . GLY A 1 429 ? -32.107 -1.385 -3.590 1.00 59.62 429 GLY A N 1
ATOM 3123 C CA . GLY A 1 429 ? -32.323 -1.594 -5.020 1.00 59.62 429 GLY A CA 1
ATOM 3124 C C . GLY A 1 429 ? -33.310 -2.745 -5.295 1.00 59.62 429 GLY A C 1
ATOM 3125 O O . GLY A 1 429 ? -34.184 -3.081 -4.484 1.00 59.62 429 GLY A O 1
ATOM 3126 N N . ASP A 1 430 ? -33.158 -3.415 -6.436 1.00 52.72 430 ASP A N 1
ATOM 3127 C CA . ASP A 1 430 ? -34.098 -4.452 -6.884 1.00 52.72 430 ASP A CA 1
ATOM 3128 C C . ASP A 1 430 ? -33.849 -5.867 -6.296 1.00 52.72 430 ASP A C 1
ATOM 3130 O O . ASP A 1 430 ? -34.670 -6.770 -6.515 1.00 52.72 430 ASP A O 1
ATOM 3134 N N . ALA A 1 431 ? -32.753 -6.115 -5.553 1.00 46.97 431 ALA A N 1
ATOM 3135 C CA . ALA A 1 431 ? -32.217 -7.484 -5.426 1.00 46.97 431 ALA A CA 1
ATOM 3136 C C . ALA A 1 431 ? -31.581 -7.936 -4.084 1.00 46.97 431 ALA A C 1
ATOM 3138 O O . ALA A 1 431 ? -30.782 -8.873 -4.102 1.00 46.97 431 ALA A O 1
ATOM 3139 N N . LEU A 1 432 ? -31.941 -7.398 -2.910 1.00 46.44 432 LEU A N 1
ATOM 3140 C CA . LEU A 1 432 ? -31.317 -7.850 -1.644 1.00 46.44 432 LEU A CA 1
ATOM 3141 C C . LEU A 1 432 ? -32.074 -8.939 -0.850 1.00 46.44 432 LEU A C 1
ATOM 3143 O O . LEU A 1 432 ? -33.299 -8.931 -0.703 1.00 46.44 432 LEU A O 1
ATOM 3147 N N . LEU A 1 433 ? -31.300 -9.856 -0.249 1.00 40.56 433 LEU A N 1
ATOM 3148 C CA . LEU A 1 433 ? -31.697 -10.757 0.842 1.00 40.56 433 LEU A CA 1
ATOM 3149 C C . LEU A 1 433 ? -30.970 -10.324 2.125 1.00 40.56 433 LEU A C 1
ATOM 3151 O O . LEU A 1 433 ? -29.765 -10.511 2.249 1.00 40.56 433 LEU A O 1
ATOM 3155 N N . TRP A 1 434 ? -31.717 -9.779 3.086 1.00 45.28 434 TRP A N 1
ATOM 3156 C CA . TRP A 1 434 ? -31.196 -9.331 4.383 1.00 45.28 434 TRP A CA 1
ATOM 3157 C C . TRP A 1 434 ? -31.385 -10.390 5.474 1.00 45.28 434 TRP A C 1
ATOM 3159 O O . TRP A 1 434 ? -32.467 -10.973 5.582 1.00 45.28 434 TRP A O 1
ATOM 3169 N N . GLU A 1 435 ? -30.375 -10.587 6.329 1.00 38.59 435 GLU A N 1
ATOM 3170 C CA . GLU A 1 435 ? -30.483 -11.376 7.563 1.00 38.59 435 GLU A CA 1
ATOM 3171 C C . GLU A 1 435 ? -29.821 -10.637 8.739 1.00 38.59 435 GLU A C 1
ATOM 3173 O O . GLU A 1 435 ? -28.604 -10.593 8.879 1.00 38.59 435 GLU A O 1
ATOM 3178 N N . LEU A 1 436 ? -30.650 -10.060 9.613 1.00 43.81 436 LEU A N 1
ATOM 3179 C CA . LEU A 1 436 ? -30.232 -9.493 10.897 1.00 43.81 436 LEU A CA 1
ATOM 3180 C C . LEU A 1 436 ? -30.324 -10.576 11.979 1.00 43.81 436 LEU A C 1
ATOM 3182 O O . LEU A 1 436 ? -31.422 -10.907 12.434 1.00 43.81 436 LEU A O 1
ATOM 3186 N N . SER A 1 437 ? -29.186 -11.130 12.400 1.00 40.00 437 SER A N 1
ATOM 3187 C CA . SER A 1 437 ? -29.122 -12.155 13.451 1.00 40.00 437 SER A CA 1
ATOM 3188 C C . SER A 1 437 ? -28.449 -11.631 14.724 1.00 40.00 437 SER A C 1
ATOM 3190 O O . SER A 1 437 ? -27.300 -11.199 14.681 1.00 40.00 437 SER A O 1
ATOM 3192 N N . TRP A 1 438 ? -29.138 -11.735 15.867 1.00 49.09 438 TRP A N 1
ATOM 3193 C CA . TRP A 1 438 ? -28.664 -11.281 17.183 1.00 49.09 438 TRP A CA 1
ATOM 3194 C C . TRP A 1 438 ? -28.684 -12.431 18.205 1.00 49.09 438 TRP A C 1
ATOM 3196 O O . TRP A 1 438 ? -29.618 -13.234 18.215 1.00 49.09 438 TRP A O 1
ATOM 3206 N N . LEU A 1 439 ? -27.693 -12.500 19.101 1.00 37.53 439 LEU A N 1
ATOM 3207 C CA . LEU A 1 439 ? -27.627 -13.466 20.211 1.00 37.53 439 LEU A CA 1
ATOM 3208 C C . LEU A 1 439 ? -27.500 -12.702 21.546 1.00 37.53 439 LEU A C 1
ATOM 3210 O O . LEU A 1 439 ? -26.426 -12.156 21.793 1.00 37.53 439 LEU A O 1
ATOM 3214 N N . PRO A 1 440 ? -28.533 -12.636 22.412 1.00 39.88 440 PRO A N 1
ATOM 3215 C CA . PRO A 1 440 ? -28.448 -11.869 23.655 1.00 39.88 440 PRO A CA 1
ATOM 3216 C C . PRO A 1 440 ? -27.830 -12.680 24.806 1.00 39.88 440 PRO A C 1
ATOM 3218 O O . PRO A 1 440 ? -27.990 -13.904 24.879 1.00 39.88 440 PRO A O 1
ATOM 3221 N N . PRO A 1 441 ? -27.202 -11.974 25.760 1.00 40.19 441 PRO A N 1
ATOM 3222 C CA . PRO A 1 441 ? -27.821 -11.847 27.078 1.00 40.19 441 PRO A CA 1
ATOM 3223 C C . PRO A 1 441 ? -27.962 -10.370 27.502 1.00 40.19 441 PRO A C 1
ATOM 3225 O O . PRO A 1 441 ? -27.036 -9.594 27.339 1.00 40.19 441 PRO A O 1
ATOM 3228 N N . GLU A 1 442 ? -29.138 -10.007 28.033 1.00 36.91 442 GLU A N 1
ATOM 3229 C CA . GLU A 1 442 ? -29.438 -8.763 28.784 1.00 36.91 442 GLU A CA 1
ATOM 3230 C C . GLU A 1 442 ? -28.863 -7.435 28.216 1.00 36.91 442 GLU A C 1
ATOM 3232 O O . GLU A 1 442 ? -27.923 -6.879 28.770 1.00 36.91 442 GLU A O 1
ATOM 3237 N N . ILE A 1 443 ? -29.456 -6.888 27.140 1.00 46.25 443 ILE A N 1
ATOM 3238 C CA . ILE A 1 443 ? -28.987 -5.657 26.453 1.00 46.25 443 ILE A CA 1
ATOM 3239 C C . ILE A 1 443 ? -30.069 -4.558 26.468 1.00 46.25 443 ILE A C 1
ATOM 3241 O O . ILE A 1 443 ? -31.254 -4.847 26.264 1.00 46.25 443 ILE A O 1
ATOM 3245 N N . LEU A 1 444 ? -29.671 -3.292 26.667 1.00 41.78 444 LEU A N 1
ATOM 3246 C CA . LEU A 1 444 ? -30.509 -2.098 26.468 1.00 41.78 444 LEU A CA 1
ATOM 3247 C C . LEU A 1 444 ? -30.364 -1.617 25.011 1.00 41.78 444 LEU A C 1
ATOM 3249 O O . LEU A 1 444 ? -29.260 -1.328 24.569 1.00 41.78 444 LEU A O 1
ATOM 3253 N N . PHE A 1 445 ? -31.466 -1.563 24.257 1.00 42.03 445 PHE A N 1
ATOM 3254 C CA . PHE A 1 445 ? -31.451 -1.338 22.803 1.00 42.03 445 PHE A CA 1
ATOM 3255 C C . PHE A 1 445 ? -32.167 -0.041 22.412 1.00 42.03 445 PHE A C 1
ATOM 3257 O O . PHE A 1 445 ? -33.331 0.161 22.783 1.00 42.03 445 PHE A O 1
ATOM 3264 N N . ARG A 1 446 ? -31.513 0.804 21.605 1.00 41.84 446 ARG A N 1
ATOM 3265 C CA . ARG A 1 446 ? -32.093 2.019 21.018 1.00 41.84 446 ARG A CA 1
ATOM 3266 C C . ARG A 1 446 ? -31.807 2.036 19.515 1.00 41.84 446 ARG A C 1
ATOM 3268 O O . ARG A 1 446 ? -30.666 1.952 19.103 1.00 41.84 446 ARG A O 1
ATOM 3275 N N . ASN A 1 447 ? -32.861 2.101 18.703 1.00 49.12 447 ASN A N 1
ATOM 3276 C CA . ASN A 1 447 ? -32.772 2.049 17.241 1.00 49.12 447 ASN A CA 1
ATOM 3277 C C . ASN A 1 447 ? -33.657 3.144 16.635 1.00 49.12 447 ASN A C 1
ATOM 3279 O O . ASN A 1 447 ? -34.801 3.337 17.077 1.00 49.12 447 ASN A O 1
ATOM 3283 N N . ARG A 1 448 ? -33.118 3.850 15.638 1.00 46.34 448 ARG A N 1
ATOM 3284 C CA . ARG A 1 448 ? -33.837 4.749 14.733 1.00 46.34 448 ARG A CA 1
ATOM 3285 C C . ARG A 1 448 ? -33.348 4.461 13.309 1.00 46.34 448 ARG A C 1
ATOM 3287 O O . ARG A 1 448 ? -32.170 4.622 13.040 1.00 46.34 448 ARG A O 1
ATOM 3294 N N . GLY A 1 449 ? -34.235 4.055 12.405 1.00 48.03 449 GLY A N 1
ATOM 3295 C CA . GLY A 1 449 ? -33.856 3.769 11.019 1.00 48.03 449 GLY A CA 1
ATOM 3296 C C . GLY A 1 449 ? -35.051 3.727 10.072 1.00 48.03 449 GLY A C 1
ATOM 3297 O O . GLY A 1 449 ? -36.202 3.621 10.517 1.00 48.03 449 GLY A O 1
ATOM 3298 N N . PHE A 1 450 ? -34.760 3.830 8.776 1.00 45.66 450 PHE A N 1
ATOM 3299 C CA . PHE A 1 450 ? -35.716 3.779 7.667 1.00 45.66 450 PHE A CA 1
ATOM 3300 C C . PHE A 1 450 ? -35.345 2.642 6.706 1.00 45.66 450 PHE A C 1
ATOM 3302 O O . PHE A 1 450 ? -34.180 2.286 6.578 1.00 45.66 450 PHE A O 1
ATOM 3309 N N . PHE A 1 451 ? -36.353 2.056 6.060 1.00 46.38 451 PHE A N 1
ATOM 3310 C CA . PHE A 1 451 ? -36.199 0.909 5.167 1.00 46.38 451 PHE A CA 1
ATOM 3311 C C . PHE A 1 451 ? -37.035 1.107 3.898 1.00 46.38 451 PHE A C 1
ATOM 3313 O O . PHE A 1 451 ? -38.239 1.353 4.009 1.00 46.38 451 PHE A O 1
ATOM 3320 N N . CYS A 1 452 ? -36.440 0.886 2.725 1.00 45.06 452 CYS A N 1
ATOM 3321 C CA . CYS A 1 452 ? -37.128 0.735 1.437 1.00 45.06 452 CYS A CA 1
ATOM 3322 C C . CYS A 1 452 ? -36.757 -0.634 0.821 1.00 45.06 452 CYS A C 1
ATOM 3324 O O . CYS A 1 452 ? -35.592 -1.007 0.839 1.00 45.06 452 CYS A O 1
ATOM 3326 N N . GLY A 1 453 ? -37.733 -1.439 0.355 1.00 45.19 453 GLY A N 1
ATOM 3327 C CA . GLY A 1 453 ? -37.479 -2.741 -0.314 1.00 45.19 453 GLY A CA 1
ATOM 3328 C C . GLY A 1 453 ? -38.253 -3.969 0.219 1.00 45.19 453 GLY A C 1
ATOM 3329 O O . GLY A 1 453 ? -39.193 -3.840 1.009 1.00 45.19 453 GLY A O 1
ATOM 3330 N N . ARG A 1 454 ? -37.895 -5.188 -0.235 1.00 34.25 454 ARG A N 1
ATOM 3331 C CA . ARG A 1 454 ? -38.488 -6.491 0.176 1.00 34.25 454 ARG A CA 1
ATOM 3332 C C . ARG A 1 454 ? -37.656 -7.160 1.284 1.00 34.25 454 ARG A C 1
ATOM 3334 O O . ARG A 1 454 ? -36.458 -7.333 1.126 1.00 34.25 454 ARG A O 1
ATOM 3341 N N . TRP A 1 455 ? -38.303 -7.630 2.359 1.00 36.06 455 TRP A N 1
ATOM 3342 C CA . TRP A 1 455 ? -37.619 -8.057 3.598 1.00 36.06 455 TRP A CA 1
ATOM 3343 C C . TRP A 1 455 ? -37.984 -9.473 4.079 1.00 36.06 455 TRP A C 1
ATOM 3345 O O . TRP A 1 455 ? -39.127 -9.921 3.933 1.00 36.06 455 TRP A O 1
ATOM 3355 N N . ARG A 1 456 ? -37.042 -10.144 4.762 1.00 28.55 456 ARG A N 1
ATOM 3356 C CA . ARG A 1 456 ? -37.284 -11.290 5.663 1.00 28.55 456 ARG A CA 1
ATOM 3357 C C . ARG A 1 456 ? -36.649 -11.012 7.034 1.00 28.55 456 ARG A C 1
ATOM 3359 O O . ARG A 1 456 ? -35.440 -11.088 7.178 1.00 28.55 456 ARG A O 1
ATOM 3366 N N . CYS A 1 457 ? -37.467 -10.752 8.056 1.00 32.88 457 CYS A N 1
ATOM 3367 C CA . CYS A 1 457 ? -37.005 -10.697 9.450 1.00 32.88 457 CYS A CA 1
ATOM 3368 C C . CYS A 1 457 ? -37.159 -12.069 10.126 1.00 32.88 457 CYS A C 1
ATOM 3370 O O . CYS A 1 457 ? -38.271 -12.594 10.203 1.00 32.88 457 CYS A O 1
ATOM 3372 N N . LEU A 1 458 ? -36.073 -12.622 10.672 1.00 29.58 458 LEU A N 1
ATOM 3373 C CA . LEU A 1 458 ? -36.080 -13.818 11.523 1.00 29.58 458 LEU A CA 1
ATOM 3374 C C . LEU A 1 458 ? -35.782 -13.416 12.976 1.00 29.58 458 LEU A C 1
ATOM 3376 O O . LEU A 1 458 ? -34.637 -13.248 13.374 1.00 29.58 458 LEU A O 1
ATOM 3380 N N . PHE A 1 459 ? -36.834 -13.270 13.788 1.00 31.03 459 PHE A N 1
ATOM 3381 C CA . PHE A 1 459 ? -36.711 -13.121 15.242 1.00 31.03 459 PHE A CA 1
ATOM 3382 C C . PHE A 1 459 ? -36.641 -14.506 15.898 1.00 31.03 459 PHE A C 1
ATOM 3384 O O . PHE A 1 459 ? -37.640 -15.227 15.921 1.00 31.03 459 PHE A O 1
ATOM 3391 N N . CYS A 1 460 ? -35.498 -14.878 16.480 1.00 28.36 460 CYS A N 1
ATOM 3392 C CA . CYS A 1 460 ? -35.414 -16.051 17.354 1.00 28.36 460 CYS A CA 1
ATOM 3393 C C . CYS A 1 460 ? -35.652 -15.601 18.806 1.00 28.36 460 CYS A C 1
ATOM 3395 O O . CYS A 1 460 ? -34.805 -14.964 19.426 1.00 28.36 460 CYS A O 1
ATOM 3397 N N . GLY A 1 461 ? -36.876 -15.812 19.297 1.00 25.61 461 GLY A N 1
ATOM 3398 C CA . GLY A 1 461 ? -37.403 -15.141 20.484 1.00 25.61 461 GLY A CA 1
ATOM 3399 C C . GLY A 1 461 ? -37.004 -15.722 21.845 1.00 25.61 461 GLY A C 1
ATOM 3400 O O . GLY A 1 461 ? -36.883 -16.930 22.031 1.00 25.61 461 GLY A O 1
ATOM 3401 N N . SER A 1 462 ? -36.928 -14.818 22.825 1.00 24.64 462 SER A N 1
ATOM 3402 C CA . SER A 1 462 ? -37.444 -14.956 24.198 1.00 24.64 462 SER A CA 1
ATOM 3403 C C . SER A 1 462 ? -37.570 -13.545 24.792 1.00 24.64 462 SER A C 1
ATOM 3405 O O . SER A 1 462 ? -36.631 -13.027 25.386 1.00 24.64 462 SER A O 1
ATOM 3407 N N . CYS A 1 463 ? -38.703 -12.873 24.560 1.00 27.17 463 CYS A N 1
ATOM 3408 C CA . CYS A 1 463 ? -38.942 -11.507 25.038 1.00 27.17 463 CYS A CA 1
ATOM 3409 C C . CYS A 1 463 ? -39.505 -11.490 26.464 1.00 27.17 463 CYS A C 1
ATOM 3411 O O . CYS A 1 463 ? -40.523 -12.128 26.725 1.00 27.17 463 CYS A O 1
ATOM 3413 N N . LEU A 1 464 ? -38.956 -10.622 27.316 1.00 26.08 464 LEU A N 1
ATOM 3414 C CA . LEU A 1 464 ? -39.689 -9.971 28.404 1.00 26.08 464 LEU A CA 1
ATOM 3415 C C . LEU A 1 464 ? -39.285 -8.485 28.470 1.00 26.08 464 LEU A C 1
ATOM 3417 O O . LEU A 1 464 ? -38.378 -8.095 29.189 1.00 26.08 464 LEU A O 1
ATOM 3421 N N . GLY A 1 465 ? -40.000 -7.675 27.679 1.00 29.84 465 GLY A N 1
ATOM 3422 C CA . GLY A 1 465 ? -40.359 -6.289 28.001 1.00 29.84 465 GLY A CA 1
ATOM 3423 C C . GLY A 1 465 ? -39.361 -5.161 27.730 1.00 29.84 465 GLY A C 1
ATOM 3424 O O . GLY A 1 465 ? -38.819 -4.636 28.683 1.00 29.84 465 GLY A O 1
ATOM 3425 N N . TYR A 1 466 ? -39.287 -4.643 26.495 1.00 25.55 466 TYR A N 1
ATOM 3426 C CA . TYR A 1 466 ? -38.993 -3.219 26.236 1.00 25.55 466 TYR A CA 1
ATOM 3427 C C . TYR A 1 466 ? -39.735 -2.718 24.980 1.00 25.55 466 TYR A C 1
ATOM 3429 O O . TYR A 1 466 ? -39.931 -3.458 24.017 1.00 25.55 466 TYR A O 1
ATOM 3437 N N . ARG A 1 467 ? -40.219 -1.465 25.020 1.00 26.34 467 ARG A N 1
ATOM 3438 C CA . ARG A 1 467 ? -40.954 -0.793 23.928 1.00 26.34 467 ARG A CA 1
ATOM 3439 C C . ARG A 1 467 ? -39.990 -0.368 22.814 1.00 26.34 467 ARG A C 1
ATOM 3441 O O . ARG A 1 467 ? -39.145 0.486 23.053 1.00 26.34 467 ARG A O 1
ATOM 3448 N N . GLN A 1 468 ? -40.211 -0.856 21.596 1.00 30.84 468 GLN A N 1
ATOM 3449 C CA . GLN A 1 468 ? -39.638 -0.309 20.360 1.00 30.84 468 GLN A CA 1
ATOM 3450 C C . GLN A 1 468 ? -40.675 0.573 19.642 1.00 30.84 468 GLN A C 1
ATOM 3452 O O . GLN A 1 468 ? -41.877 0.300 19.704 1.00 30.84 468 GLN A O 1
ATOM 3457 N N . ARG A 1 469 ? -40.230 1.644 18.974 1.00 24.17 469 ARG A N 1
ATOM 3458 C CA . ARG A 1 469 ? -41.080 2.541 18.174 1.00 24.17 469 ARG A CA 1
ATOM 3459 C C . ARG A 1 469 ? -40.571 2.526 16.730 1.00 24.17 469 ARG A C 1
ATOM 3461 O O . ARG A 1 469 ? -39.688 3.295 16.386 1.00 24.17 469 ARG A O 1
ATOM 3468 N N . LEU A 1 470 ? -41.116 1.624 15.916 1.00 29.48 470 LEU A N 1
ATOM 3469 C CA . LEU A 1 470 ? -40.885 1.575 14.469 1.00 29.48 470 LEU A CA 1
ATOM 3470 C C . LEU A 1 470 ? -41.858 2.544 13.778 1.00 29.48 470 LEU A C 1
ATOM 3472 O O . LEU A 1 470 ? -43.047 2.555 14.104 1.00 29.48 470 LEU A O 1
ATOM 3476 N N . SER A 1 471 ? -41.364 3.368 12.855 1.00 23.36 471 SER A N 1
ATOM 3477 C CA . SER A 1 471 ? -42.175 4.274 12.034 1.00 23.36 471 SER A CA 1
ATOM 3478 C C . SER A 1 471 ? -42.054 3.855 10.575 1.00 23.36 471 SER A C 1
ATOM 3480 O O . SER A 1 471 ? -40.977 3.955 10.006 1.00 23.36 471 SER A O 1
ATOM 3482 N N . PHE A 1 472 ? -43.162 3.433 9.968 1.00 24.12 472 PHE A N 1
ATOM 3483 C CA . PHE A 1 472 ? -43.254 3.185 8.529 1.00 24.12 472 PHE A CA 1
ATOM 3484 C C . PHE A 1 472 ? -43.935 4.388 7.860 1.00 24.12 472 PHE A C 1
ATOM 3486 O O . PHE A 1 472 ? -44.990 4.831 8.325 1.00 24.12 472 PHE A O 1
ATOM 3493 N N . ARG A 1 473 ? -43.363 4.912 6.774 1.00 23.77 473 ARG A N 1
ATOM 3494 C CA . ARG A 1 473 ? -44.076 5.753 5.802 1.00 23.77 473 ARG A CA 1
ATOM 3495 C C . ARG A 1 473 ? -43.967 5.073 4.440 1.00 23.77 473 ARG A C 1
ATOM 3497 O O . ARG A 1 473 ? -42.873 4.671 4.071 1.00 23.77 473 ARG A O 1
ATOM 3504 N N . ASN A 1 474 ? -45.122 4.897 3.798 1.00 27.58 474 ASN A N 1
ATOM 3505 C CA . ASN A 1 474 ? -45.260 4.347 2.448 1.00 27.58 474 ASN A CA 1
ATOM 3506 C C . ASN A 1 474 ? -44.786 5.329 1.386 1.00 27.58 474 ASN A C 1
ATOM 3508 O O . ASN A 1 474 ? -44.960 6.548 1.631 1.00 27.58 474 ASN A O 1
#

Secondary structure (DSSP, 8-state):
----------------EE---------S---EEEE-----SEEEEEEEEEEE---S-EEEEEEEEE-SEEEEEEEEEE-TTTEEEEEEEEEEE-SEEEEEEEE---SSEEES-EEEEEE-SEEEEEEEEEEE-TT-EETT--EEE--SSEEEEEEEEEEE-TT-EE--EEEE--SSEEEEEEEEEEE-TT-EE--EEEEEESSEEEEEEEEEEE-TT-EE--EEEEEESSEEEEEEEEEEE-TT-EE--EEEEEESSEEEEEEEEEEE-TT-EE--EEEEEE-SEEEEEEEEEEE-TT-EE--EEEEEE-SEEEEEEEEEEE-TT-EE--EEEE---SEEEEEEEEEEE-TT-EE--EEEE--SSEEEEEEEEEE-TTSEE--EEEEE--SEEEEEEEEEE--TT-EE--EEEEE--SEEEEEEEEE-TTT---------SS-EEEEEEEEES---------------------

Radius of gyration: 28.3 Å; chains: 1; bounding box: 99×35×54 Å